Protein AF-A0A8K0GCJ1-F1 (afdb_monomer_lite)

Secondary structure (DSSP, 8-state):
----SHHHHHHHHS-HHHHHHHHHHHHHGGG---HHHHHHHHHHHHHHHH--GGGHHHHHHHHHHHHHHHHHT---TTTTSPPPSSSPPPHHHHHHHHHH-TTSPPPPPPP----------HHHHHHHHHHHHHHHHHHHHHHHHHHHHHHHHHTT---THHHHHHHHHHTTSSSS--------------------------------PPPP---------------------------HHHHHHHHHHHHHHHSS---------------------------S---S-SSSSTTSSSSSS------------------------------------SSHHHHHHHHHHHHHHHHHHHHHHHHHHHHHHHHHHHHHHHHHHHHHHHHHHHHHHHHHHHHHHHHHHHHHHHHHHHHHHHHHHHHHHHHHHHHHHHHHHHHHHHHHHHHHHHHHHHHHHHHHHHHHHHHHHHHHHHHHHHHHHHHHHHHHHHHHHHHHHHHHHHHHHHHHHHHHHHHHHHHHH--

pLDDT: mean 70.52, std 25.31, range [28.98, 98.5]

Radius of gyration: 65.08 Å; chains: 1; bounding box: 156×68×227 Å

Organism: Ignelater luminosus (NCBI:txid2038154)

InterPro domains:
  IPR027831 Domain of unknown function DUF4485 [PF14846] (14-92)

Structure (mmCIF, N/CA/C/O backbone):
data_AF-A0A8K0GCJ1-F1
#
_entry.id   AF-A0A8K0GCJ1-F1
#
loop_
_atom_site.group_PDB
_atom_site.id
_atom_site.type_symbol
_atom_site.label_atom_id
_atom_site.label_alt_id
_atom_site.label_comp_id
_atom_site.label_asym_id
_atom_site.label_entity_id
_atom_site.label_seq_id
_atom_site.pdbx_PDB_ins_code
_atom_site.Cartn_x
_atom_site.Cartn_y
_atom_site.Cartn_z
_atom_site.occupancy
_atom_site.B_iso_or_equiv
_atom_site.auth_seq_id
_atom_site.auth_comp_id
_atom_site.auth_asym_id
_atom_site.auth_atom_id
_atom_site.pdbx_PDB_model_num
ATOM 1 N N . MET A 1 1 ? 5.341 29.498 -4.621 1.00 43.84 1 MET A N 1
ATOM 2 C CA . MET A 1 1 ? 4.193 28.776 -5.197 1.00 43.84 1 MET A CA 1
ATOM 3 C C . MET A 1 1 ? 3.739 27.799 -4.137 1.00 43.84 1 MET A C 1
ATOM 5 O O . MET A 1 1 ? 4.385 26.778 -3.951 1.00 43.84 1 MET A O 1
ATOM 9 N N . ASP A 1 2 ? 2.746 28.223 -3.359 1.00 52.66 2 ASP A N 1
ATOM 10 C CA . ASP A 1 2 ? 2.108 27.437 -2.304 1.00 52.66 2 ASP A CA 1
ATOM 11 C C . ASP A 1 2 ? 1.079 26.508 -2.947 1.00 52.66 2 ASP A C 1
ATOM 13 O O . ASP A 1 2 ? 0.004 26.949 -3.332 1.00 52.66 2 ASP A O 1
ATOM 17 N N . SER A 1 3 ? 1.416 25.231 -3.087 1.00 59.28 3 SER A N 1
ATOM 18 C CA . SER A 1 3 ? 0.509 24.165 -3.539 1.00 59.28 3 SER A CA 1
ATOM 19 C C . SER A 1 3 ? 0.014 23.314 -2.360 1.00 59.28 3 SER A C 1
ATOM 21 O O . SER A 1 3 ? -0.115 22.100 -2.463 1.00 59.28 3 SER A O 1
ATOM 23 N N . LYS A 1 4 ? -0.227 23.949 -1.204 1.00 55.50 4 LYS A N 1
ATOM 24 C CA . LYS A 1 4 ? -0.691 23.290 0.032 1.00 55.50 4 LYS A CA 1
ATOM 25 C C . LYS A 1 4 ? -2.186 23.471 0.341 1.00 55.50 4 LYS A C 1
ATOM 27 O O . LYS A 1 4 ? -2.609 23.010 1.393 1.00 55.50 4 LYS A O 1
ATOM 32 N N . SER A 1 5 ? -2.982 24.115 -0.521 1.00 59.38 5 SER A N 1
ATOM 33 C CA . SER A 1 5 ? -4.391 24.430 -0.207 1.00 59.38 5 SER A CA 1
ATOM 34 C C . SER A 1 5 ? -5.450 23.524 -0.837 1.00 59.38 5 SER A C 1
ATOM 36 O O . SER A 1 5 ? -6.607 23.632 -0.447 1.00 59.38 5 SER A O 1
ATOM 38 N N . ASP A 1 6 ? -5.109 22.646 -1.781 1.00 59.75 6 ASP A N 1
ATOM 39 C CA . ASP A 1 6 ? -6.152 21.974 -2.577 1.00 59.75 6 ASP A CA 1
ATOM 40 C C . ASP A 1 6 ? -6.749 20.733 -1.882 1.00 59.75 6 ASP A C 1
ATOM 42 O O . ASP A 1 6 ? -7.915 20.406 -2.102 1.00 59.75 6 ASP A O 1
ATOM 46 N N . ASP A 1 7 ? -6.011 20.091 -0.969 1.00 63.16 7 ASP A N 1
ATOM 47 C CA . ASP A 1 7 ? -6.508 18.916 -0.234 1.00 63.16 7 ASP A CA 1
ATOM 48 C C . ASP A 1 7 ? -7.571 19.278 0.827 1.00 63.16 7 ASP A C 1
ATOM 50 O O . ASP A 1 7 ? -8.489 18.494 1.076 1.00 63.16 7 ASP A O 1
ATOM 54 N N . GLU A 1 8 ? -7.520 20.480 1.421 1.00 67.69 8 GLU A N 1
ATOM 55 C CA . GLU A 1 8 ? -8.498 20.896 2.446 1.00 67.69 8 GLU A CA 1
ATOM 56 C C . GLU A 1 8 ? -9.888 21.220 1.874 1.00 67.69 8 GLU A C 1
ATOM 58 O O . GLU A 1 8 ? -10.888 21.125 2.593 1.00 67.69 8 GLU A O 1
ATOM 63 N N . ASP A 1 9 ? -9.987 21.592 0.595 1.00 65.12 9 ASP A N 1
ATOM 64 C CA . ASP A 1 9 ? -11.273 21.917 -0.032 1.00 65.12 9 ASP A CA 1
ATOM 65 C C . ASP A 1 9 ? -11.985 20.684 -0.608 1.00 65.12 9 ASP A C 1
ATOM 67 O O . ASP A 1 9 ? -13.220 20.623 -0.585 1.00 65.12 9 ASP A O 1
ATOM 71 N N . ILE A 1 10 ? -11.242 19.646 -1.013 1.00 61.66 10 ILE A N 1
ATOM 72 C CA . ILE A 1 10 ? -11.825 18.343 -1.381 1.00 61.66 10 ILE A CA 1
ATOM 73 C C . ILE A 1 10 ? -12.515 17.719 -0.162 1.00 61.66 10 ILE A C 1
ATOM 75 O O . ILE A 1 10 ? -13.649 17.233 -0.259 1.00 61.66 10 ILE A O 1
ATOM 79 N N . ASP A 1 11 ? -11.887 17.827 1.012 1.00 60.66 11 ASP A N 1
ATOM 80 C CA . ASP A 1 11 ? -12.435 17.307 2.262 1.00 60.66 11 ASP A CA 1
ATOM 81 C C . ASP A 1 11 ? -13.734 18.005 2.687 1.00 60.66 11 ASP A C 1
ATOM 83 O O . ASP A 1 11 ? -14.550 17.390 3.374 1.00 60.66 11 ASP A O 1
ATOM 87 N N . LYS A 1 12 ? -13.997 19.241 2.240 1.00 67.81 12 LYS A N 1
ATOM 88 C CA . LYS A 1 12 ? -15.264 19.950 2.504 1.00 67.81 12 LYS A CA 1
ATOM 89 C C . LYS A 1 12 ? -16.383 19.583 1.528 1.00 67.81 12 LYS A C 1
ATOM 91 O O . LYS A 1 12 ? -17.552 19.736 1.884 1.00 67.81 12 LYS A O 1
ATOM 96 N N . LYS A 1 13 ? -16.062 19.090 0.324 1.00 70.19 13 LYS A N 1
ATOM 97 C CA . LYS A 1 13 ? -17.058 18.763 -0.719 1.00 70.19 13 LYS A CA 1
ATOM 98 C C . LYS A 1 13 ? -17.770 17.428 -0.461 1.00 70.19 13 LYS A C 1
ATOM 100 O O . LYS A 1 13 ? -18.911 17.239 -0.885 1.00 70.19 13 LYS A O 1
ATOM 105 N N . LEU A 1 14 ? -17.124 16.508 0.256 1.00 80.25 14 LEU A N 1
ATOM 106 C CA . LEU A 1 14 ? -17.693 15.205 0.604 1.00 80.25 14 LEU A CA 1
ATOM 107 C C . LEU A 1 14 ? -18.639 15.313 1.808 1.00 80.25 14 LEU A C 1
ATOM 109 O O . LEU A 1 14 ? -18.370 16.024 2.779 1.00 80.25 14 LEU A O 1
ATOM 113 N N . ASP A 1 15 ? -19.765 14.599 1.763 1.00 88.75 15 ASP A N 1
ATOM 114 C CA . ASP A 1 15 ? -20.719 14.613 2.871 1.00 88.75 15 ASP A CA 1
ATOM 115 C C . ASP A 1 15 ? -20.239 13.753 4.060 1.00 88.75 15 ASP A C 1
ATOM 117 O O . ASP A 1 15 ? -19.290 12.966 3.973 1.00 88.75 15 ASP A O 1
ATOM 121 N N . VAL A 1 16 ? -20.860 13.962 5.225 1.00 91.25 16 VAL A N 1
ATOM 122 C CA . VAL A 1 16 ? -20.480 13.285 6.476 1.00 91.25 16 VAL A CA 1
ATOM 123 C C . VAL A 1 16 ? -20.674 11.769 6.383 1.00 91.25 16 VAL A C 1
ATOM 125 O O . VAL A 1 16 ? -19.848 11.028 6.920 1.00 91.25 16 VAL A O 1
ATOM 128 N N . GLU A 1 17 ? -21.715 11.313 5.687 1.00 92.50 17 GLU A N 1
ATOM 129 C CA . GLU A 1 17 ? -22.033 9.891 5.539 1.00 92.50 17 GLU A CA 1
ATOM 130 C C . GLU A 1 17 ? -21.012 9.189 4.640 1.00 92.50 17 GLU A C 1
ATOM 132 O O . GLU A 1 17 ? -20.467 8.159 5.028 1.00 92.50 17 GLU A O 1
ATOM 137 N N . PHE A 1 18 ? -20.631 9.798 3.517 1.00 93.81 18 PHE A N 1
ATOM 138 C CA . PHE A 1 18 ? -19.564 9.314 2.643 1.00 93.81 18 PHE A CA 1
ATOM 139 C C . PHE A 1 18 ? -18.265 9.085 3.427 1.00 93.81 18 PHE A C 1
ATOM 141 O O . PHE A 1 18 ? -17.691 7.993 3.403 1.00 93.81 18 PHE A O 1
ATOM 148 N N . ARG A 1 19 ? -17.826 10.087 4.206 1.00 93.25 19 ARG A N 1
ATOM 149 C CA . ARG A 1 19 ? -16.618 9.972 5.044 1.00 93.25 19 ARG A CA 1
ATOM 150 C C . ARG A 1 19 ? -16.756 8.881 6.103 1.00 93.25 19 ARG A C 1
ATOM 152 O O . ARG A 1 19 ? -15.788 8.175 6.388 1.00 93.25 19 ARG A O 1
ATOM 159 N N . ARG A 1 20 ? -17.937 8.746 6.707 1.00 95.62 20 ARG A N 1
ATOM 160 C CA . ARG A 1 20 ? -18.214 7.712 7.707 1.00 95.62 20 ARG A CA 1
ATOM 161 C C . ARG A 1 20 ? -18.099 6.317 7.096 1.00 95.62 20 ARG A C 1
ATOM 163 O O . ARG A 1 20 ? -17.406 5.481 7.670 1.00 95.62 20 ARG A O 1
ATOM 170 N N . ILE A 1 21 ? -18.709 6.088 5.935 1.00 95.69 21 ILE A N 1
ATOM 171 C CA . ILE A 1 21 ? -18.680 4.790 5.252 1.00 95.69 21 ILE A CA 1
ATOM 172 C C . ILE A 1 21 ? -17.257 4.457 4.787 1.00 95.69 21 ILE A C 1
ATOM 174 O O . ILE A 1 21 ? -16.784 3.350 5.034 1.00 95.69 21 ILE A O 1
ATOM 178 N N . LEU A 1 22 ? -16.514 5.419 4.225 1.00 95.06 22 LEU A N 1
ATOM 179 C CA . LEU A 1 22 ? -15.114 5.197 3.838 1.00 95.06 22 LEU A CA 1
ATOM 180 C C . LEU A 1 22 ? -14.218 4.805 5.016 1.00 95.06 22 LEU A C 1
ATOM 182 O O . LEU A 1 22 ? -13.342 3.955 4.857 1.00 95.06 22 LEU A O 1
ATOM 186 N N . ARG A 1 23 ? -14.426 5.385 6.206 1.00 95.50 23 ARG A N 1
ATOM 187 C CA . ARG A 1 23 ? -13.682 4.975 7.410 1.00 95.50 23 ARG A CA 1
ATOM 188 C C . ARG A 1 23 ? -13.952 3.520 7.776 1.00 95.50 23 ARG A C 1
ATOM 190 O O . ARG A 1 23 ? -13.022 2.850 8.209 1.00 95.50 23 ARG A O 1
ATOM 197 N N . ILE A 1 24 ? -15.184 3.045 7.589 1.00 95.88 24 ILE A N 1
ATOM 198 C CA . ILE A 1 24 ? -15.547 1.645 7.827 1.00 95.88 24 ILE A CA 1
ATOM 199 C C . ILE A 1 24 ? -14.861 0.762 6.781 1.00 95.88 24 ILE A C 1
ATOM 201 O O . ILE A 1 24 ? -14.103 -0.126 7.156 1.00 95.88 24 ILE A O 1
ATOM 205 N N . ILE A 1 25 ? -15.032 1.063 5.489 1.00 95.69 25 ILE A N 1
ATOM 206 C CA . ILE A 1 25 ? -14.416 0.313 4.381 1.00 95.69 25 ILE A CA 1
ATOM 207 C C . ILE A 1 25 ? -12.897 0.199 4.564 1.00 95.69 25 ILE A C 1
ATOM 209 O O . ILE A 1 25 ? -12.340 -0.887 4.422 1.00 95.69 25 ILE A O 1
ATOM 213 N N . LYS A 1 26 ? -12.223 1.294 4.947 1.00 95.62 26 LYS A N 1
ATOM 214 C CA . LYS A 1 26 ? -10.764 1.344 5.132 1.00 95.62 26 LYS A CA 1
ATOM 215 C C . LYS A 1 26 ? -10.236 0.298 6.119 1.00 95.62 26 LYS A C 1
ATOM 217 O O . LYS A 1 26 ? -9.116 -0.170 5.941 1.00 95.62 26 LYS A O 1
ATOM 222 N N . ILE A 1 27 ? -11.022 -0.076 7.131 1.00 96.69 27 ILE A N 1
ATOM 223 C CA . ILE A 1 27 ? -10.639 -1.094 8.123 1.00 96.69 27 ILE A CA 1
ATOM 224 C C . ILE A 1 27 ? -10.593 -2.490 7.486 1.00 96.69 27 ILE A C 1
ATOM 226 O O . ILE A 1 27 ? -9.764 -3.305 7.877 1.00 96.69 27 ILE A O 1
ATOM 230 N N . TYR A 1 28 ? -11.434 -2.745 6.482 1.00 94.50 28 TYR A N 1
ATOM 231 C CA . TYR A 1 28 ? -11.557 -4.051 5.835 1.00 94.50 28 TYR A CA 1
ATOM 232 C C . TYR A 1 28 ? -10.699 -4.212 4.573 1.00 94.50 28 TYR A C 1
ATOM 234 O O . TYR A 1 28 ? -10.490 -5.341 4.138 1.00 94.50 28 TYR A O 1
ATOM 242 N N . ILE A 1 29 ? -10.161 -3.127 3.994 1.00 92.62 29 ILE A N 1
ATOM 243 C CA . ILE A 1 29 ? -9.297 -3.202 2.797 1.00 92.62 29 ILE A CA 1
ATOM 244 C C . ILE A 1 29 ? -8.142 -4.214 2.954 1.00 92.62 29 ILE A C 1
ATOM 246 O O . ILE A 1 29 ? -7.943 -5.012 2.037 1.00 92.62 29 ILE A O 1
ATOM 250 N N . PRO A 1 30 ? -7.401 -4.254 4.084 1.00 94.38 30 PRO A N 1
ATOM 251 C CA . PRO A 1 30 ? -6.309 -5.214 4.267 1.00 94.38 30 PRO A CA 1
ATOM 252 C C . PRO A 1 30 ? -6.748 -6.685 4.293 1.00 94.38 30 PRO A C 1
ATOM 254 O O . PRO A 1 30 ? -5.914 -7.564 4.109 1.00 94.38 30 PRO A O 1
ATOM 257 N N . CYS A 1 31 ? -8.033 -6.966 4.526 1.00 91.75 31 CYS A N 1
ATOM 258 C CA . CYS A 1 31 ? -8.572 -8.326 4.585 1.00 91.75 31 CYS A CA 1
ATOM 259 C C . CYS A 1 31 ? -8.912 -8.898 3.196 1.00 91.75 31 CYS A C 1
ATOM 261 O O . CYS A 1 31 ? -9.248 -10.076 3.079 1.00 91.75 31 CYS A O 1
ATOM 263 N N . ILE A 1 32 ? -8.840 -8.089 2.134 1.00 92.62 32 ILE A N 1
ATOM 264 C CA . ILE A 1 32 ? -9.169 -8.509 0.770 1.00 92.62 32 ILE A CA 1
ATOM 265 C C . ILE A 1 32 ? -7.961 -9.228 0.160 1.00 92.62 32 ILE A C 1
ATOM 267 O O . ILE A 1 32 ? -7.026 -8.598 -0.328 1.00 92.62 32 ILE A O 1
ATOM 271 N N . MET A 1 33 ? -8.002 -10.561 0.143 1.00 93.19 33 MET A N 1
ATOM 272 C CA . MET A 1 33 ? -6.911 -11.387 -0.398 1.00 93.19 33 MET A CA 1
ATOM 273 C C . MET A 1 33 ? -6.892 -11.452 -1.936 1.00 93.19 33 MET A C 1
ATOM 275 O O . MET A 1 33 ? -5.864 -11.745 -2.543 1.00 93.19 33 MET A O 1
ATOM 279 N N . ASN A 1 34 ? -8.026 -11.189 -2.594 1.00 94.62 34 ASN A N 1
ATOM 280 C CA . ASN A 1 34 ? -8.137 -11.269 -4.049 1.00 94.62 34 ASN A CA 1
ATOM 281 C C . ASN A 1 34 ? -7.728 -9.941 -4.715 1.00 94.62 34 ASN A C 1
ATOM 283 O O . ASN A 1 34 ? -8.442 -8.940 -4.623 1.00 94.62 34 ASN A O 1
ATOM 287 N N . LEU A 1 35 ? -6.606 -9.948 -5.444 1.00 94.38 35 LEU A N 1
ATOM 288 C CA . LEU A 1 35 ? -6.065 -8.763 -6.125 1.00 94.38 35 LEU A CA 1
ATOM 289 C C . LEU A 1 35 ? -7.022 -8.168 -7.176 1.00 94.38 35 LEU A C 1
ATOM 291 O O . LEU A 1 35 ? -7.069 -6.946 -7.352 1.00 94.38 35 LEU A O 1
ATOM 295 N N . ASN A 1 36 ? -7.813 -9.007 -7.853 1.00 94.88 36 ASN A N 1
ATOM 296 C CA . ASN A 1 36 ? -8.801 -8.538 -8.827 1.00 94.88 36 ASN A CA 1
ATOM 297 C C . ASN A 1 36 ? -9.913 -7.755 -8.128 1.00 94.88 36 ASN A C 1
ATOM 299 O O . ASN A 1 36 ? -10.300 -6.689 -8.600 1.00 94.88 36 ASN A O 1
ATOM 303 N N . TYR A 1 37 ? -10.368 -8.233 -6.966 1.00 95.38 37 TYR A N 1
ATOM 304 C CA . TYR A 1 37 ? -11.345 -7.503 -6.161 1.00 95.38 37 TYR A CA 1
ATOM 305 C C . TYR A 1 37 ? -10.773 -6.167 -5.702 1.00 95.38 37 TYR A C 1
ATOM 307 O O . TYR A 1 37 ? -11.433 -5.148 -5.868 1.00 95.38 37 TYR A O 1
ATOM 315 N N . LEU A 1 38 ? -9.521 -6.138 -5.230 1.00 95.44 38 LEU A N 1
ATOM 316 C CA . LEU A 1 38 ? -8.852 -4.896 -4.829 1.00 95.44 38 LEU A CA 1
ATOM 317 C C . LEU A 1 38 ? -8.820 -3.854 -5.957 1.00 95.44 38 LEU A C 1
ATOM 319 O O . LEU A 1 38 ? -9.066 -2.670 -5.721 1.00 95.44 38 LEU A O 1
ATOM 323 N N . THR A 1 39 ? -8.561 -4.299 -7.186 1.00 96.69 39 THR A N 1
ATOM 324 C CA . THR A 1 39 ? -8.556 -3.424 -8.361 1.00 96.69 39 THR A CA 1
ATOM 325 C C . THR A 1 39 ? -9.960 -2.899 -8.653 1.00 96.69 39 THR A C 1
ATOM 327 O O . THR A 1 39 ? -10.128 -1.691 -8.815 1.00 96.69 39 THR A O 1
ATOM 330 N N . SER A 1 40 ? -10.983 -3.757 -8.639 1.00 96.25 40 SER A N 1
ATOM 331 C CA . SER A 1 40 ? -12.368 -3.323 -8.843 1.00 96.25 40 SER A CA 1
ATOM 332 C C . SER A 1 40 ? -12.850 -2.357 -7.757 1.00 96.25 40 SER A C 1
ATOM 334 O O . SER A 1 40 ? -13.448 -1.330 -8.078 1.00 96.25 40 SER A O 1
ATOM 336 N N . TYR A 1 41 ? -12.527 -2.616 -6.485 1.00 95.44 41 TYR A N 1
ATOM 337 C CA . TYR A 1 41 ? -12.829 -1.709 -5.375 1.00 95.44 41 TYR A CA 1
ATOM 338 C C . TYR A 1 41 ? -12.205 -0.336 -5.585 1.00 95.44 41 TYR A C 1
ATOM 340 O O . TYR A 1 41 ? -12.877 0.673 -5.395 1.00 95.44 41 TYR A O 1
ATOM 348 N N . ARG A 1 42 ? -10.936 -0.287 -6.003 1.00 96.44 42 ARG A N 1
ATOM 349 C CA . ARG A 1 42 ? -10.243 0.977 -6.258 1.00 96.44 42 ARG A CA 1
ATOM 350 C C . ARG A 1 42 ? -10.956 1.797 -7.330 1.00 96.44 42 ARG A C 1
ATOM 352 O O . ARG A 1 42 ? -11.225 2.968 -7.093 1.00 96.44 42 ARG A O 1
ATOM 359 N N . VAL A 1 43 ? -11.295 1.177 -8.460 1.00 97.38 43 VAL A N 1
ATOM 360 C CA . VAL A 1 43 ? -11.972 1.861 -9.575 1.00 97.38 43 VAL A CA 1
ATOM 361 C C . VAL A 1 43 ? -13.364 2.349 -9.162 1.00 97.38 43 VAL A C 1
ATOM 363 O O . VAL A 1 43 ? -13.757 3.465 -9.499 1.00 97.38 43 VAL A O 1
ATOM 366 N N . TRP A 1 44 ? -14.112 1.551 -8.395 1.00 97.62 44 TRP A N 1
ATOM 367 C CA . TRP A 1 44 ? -15.412 1.974 -7.871 1.00 97.62 44 TRP A CA 1
ATOM 368 C C . TRP A 1 44 ? -15.299 3.107 -6.856 1.00 97.62 44 TRP A C 1
ATOM 370 O O . TRP A 1 44 ? -16.071 4.054 -6.933 1.00 97.62 44 TRP A O 1
ATOM 380 N N . LEU A 1 45 ? -14.345 3.054 -5.926 1.00 96.56 45 LEU A N 1
ATOM 381 C CA . LEU A 1 45 ? -14.142 4.120 -4.943 1.00 96.56 45 LEU A CA 1
ATOM 382 C C . LEU A 1 45 ? -13.707 5.433 -5.601 1.00 96.56 45 LEU A C 1
ATOM 384 O O . LEU A 1 45 ? -14.192 6.490 -5.205 1.00 96.56 45 LEU A O 1
ATOM 388 N N . GLU A 1 46 ? -12.854 5.364 -6.623 1.00 96.25 46 GLU A N 1
ATOM 389 C CA . GLU A 1 46 ? -12.466 6.512 -7.447 1.00 96.25 46 GLU A CA 1
ATOM 390 C C . GLU A 1 46 ? -13.698 7.119 -8.124 1.00 96.25 46 GLU A C 1
ATOM 392 O O . GLU A 1 46 ? -14.026 8.279 -7.871 1.00 96.25 46 GLU A O 1
ATOM 397 N N . LYS A 1 47 ? -14.484 6.303 -8.838 1.00 96.81 47 LYS A N 1
ATOM 398 C CA . LYS A 1 47 ? -15.742 6.751 -9.446 1.00 96.81 47 LYS A CA 1
ATOM 399 C C . LYS A 1 47 ? -16.690 7.371 -8.423 1.00 96.81 47 LYS A C 1
ATOM 401 O O . LYS A 1 47 ? -17.263 8.420 -8.686 1.00 96.81 47 LYS A O 1
ATOM 406 N N . LEU A 1 48 ? -16.872 6.735 -7.267 1.00 96.00 48 LEU A N 1
ATOM 407 C CA . LEU A 1 48 ? -17.781 7.213 -6.227 1.00 96.00 48 LEU A CA 1
ATOM 408 C C . LEU A 1 48 ? -17.296 8.529 -5.607 1.00 96.00 48 LEU A C 1
ATOM 410 O O . LEU A 1 48 ? -18.122 9.342 -5.201 1.00 96.00 48 LEU A O 1
ATOM 414 N N . SER A 1 49 ? -15.985 8.770 -5.568 1.00 94.56 49 SER A N 1
ATOM 415 C CA . SER A 1 49 ? -15.408 10.024 -5.073 1.00 94.56 49 SER A CA 1
ATOM 416 C C . SER A 1 49 ? -15.586 11.209 -6.030 1.00 94.56 49 SER A C 1
ATOM 418 O O . SER A 1 49 ? -15.706 12.342 -5.569 1.00 94.56 49 SER A O 1
ATOM 420 N N . GLU A 1 50 ? -15.668 10.953 -7.338 1.00 94.50 50 GLU A N 1
ATOM 421 C CA . GLU A 1 50 ? -15.832 11.985 -8.374 1.00 94.50 50 GLU A CA 1
ATOM 422 C C . GLU A 1 50 ? -17.274 12.496 -8.514 1.00 94.50 50 GLU A C 1
ATOM 424 O O . GLU A 1 50 ? -17.512 13.523 -9.148 1.00 94.50 50 GLU A O 1
ATOM 429 N N . ILE A 1 51 ? -18.249 11.781 -7.953 1.00 93.50 51 ILE A N 1
ATOM 430 C CA . ILE A 1 51 ? -19.670 12.083 -8.139 1.00 93.50 51 ILE A CA 1
ATOM 431 C C . ILE A 1 51 ? -20.081 13.356 -7.403 1.00 93.50 51 ILE A C 1
ATOM 433 O O . ILE A 1 51 ? -19.813 13.533 -6.208 1.00 93.50 51 ILE A O 1
ATOM 437 N N . ASP A 1 52 ? -20.813 14.206 -8.122 1.00 91.06 52 ASP A N 1
ATOM 438 C CA . ASP A 1 52 ? -21.339 15.466 -7.616 1.00 91.06 52 ASP A CA 1
ATOM 439 C C . ASP A 1 52 ? -22.378 15.286 -6.500 1.00 91.06 52 ASP A C 1
ATOM 441 O O . ASP A 1 52 ? -23.062 14.270 -6.360 1.00 91.06 52 ASP A O 1
ATOM 445 N N . SER A 1 53 ? -22.538 16.335 -5.692 1.00 89.62 53 SER A N 1
ATOM 446 C CA . SER A 1 53 ? -23.446 16.351 -4.540 1.00 89.62 53 SER A CA 1
ATOM 447 C C . SER A 1 53 ? -24.924 16.148 -4.900 1.00 89.62 53 SER A C 1
ATOM 449 O O . SER A 1 53 ? -25.712 15.809 -4.014 1.00 89.62 53 SER A O 1
ATOM 451 N N . SER A 1 54 ? -25.304 16.314 -6.172 1.00 92.44 54 SER A N 1
ATOM 452 C CA . SER A 1 54 ? -26.648 16.031 -6.687 1.00 92.44 54 SER A CA 1
ATOM 453 C C . SER A 1 54 ? -27.011 14.545 -6.654 1.00 92.44 54 SER A C 1
ATOM 455 O O . SER A 1 54 ? -28.181 14.222 -6.491 1.00 92.44 54 SER A O 1
ATOM 457 N N . GLU A 1 55 ? -26.030 13.643 -6.756 1.00 94.44 55 GLU A N 1
ATOM 458 C CA . GLU A 1 55 ? -26.235 12.183 -6.758 1.00 94.44 55 GLU A CA 1
ATOM 459 C C . GLU A 1 55 ? -25.738 11.530 -5.457 1.00 94.44 55 GLU A C 1
ATOM 461 O O . GLU A 1 55 ? -25.489 10.325 -5.390 1.00 94.44 55 GLU A O 1
ATOM 466 N N . LYS A 1 56 ? -25.583 12.327 -4.390 1.00 94.56 56 LYS A N 1
ATOM 467 C CA . LYS A 1 56 ? -25.013 11.872 -3.113 1.00 94.56 56 LYS A CA 1
ATOM 468 C C . LYS A 1 56 ? -25.759 10.684 -2.502 1.00 94.56 56 LYS A C 1
ATOM 470 O O . LYS A 1 56 ? -25.133 9.820 -1.898 1.00 94.56 56 LYS A O 1
ATOM 475 N N . GLU A 1 57 ? -27.085 10.643 -2.642 1.00 95.25 57 GLU A N 1
ATOM 476 C CA . GLU A 1 57 ? -27.909 9.571 -2.078 1.00 95.25 57 GLU A CA 1
ATOM 477 C C . GLU A 1 57 ? -27.613 8.248 -2.773 1.00 95.25 57 GLU A C 1
ATOM 479 O O . GLU A 1 57 ? -27.388 7.240 -2.105 1.00 95.25 57 GLU A O 1
ATOM 484 N N . GLU A 1 58 ? -27.532 8.283 -4.101 1.00 97.00 58 GLU A N 1
ATOM 485 C CA . GLU A 1 58 ? -27.237 7.115 -4.917 1.00 97.00 58 GLU A CA 1
ATOM 486 C C . GLU A 1 58 ? -25.818 6.620 -4.642 1.00 97.00 58 GLU A C 1
ATOM 488 O O . GLU A 1 58 ? -25.614 5.472 -4.255 1.00 97.00 58 GLU A O 1
ATOM 493 N N . ARG A 1 59 ? -24.835 7.525 -4.678 1.00 96.31 59 ARG A N 1
ATOM 494 C CA . ARG A 1 59 ? -23.452 7.235 -4.280 1.00 96.31 59 ARG A CA 1
ATOM 495 C C . ARG A 1 59 ? -23.370 6.549 -2.914 1.00 96.31 59 ARG A C 1
ATOM 497 O O . ARG A 1 59 ? -22.651 5.561 -2.765 1.00 96.31 59 ARG A O 1
ATOM 504 N N . ASN A 1 60 ? -24.087 7.062 -1.914 1.00 96.12 60 ASN A N 1
ATOM 505 C CA . ASN A 1 60 ? -24.049 6.512 -0.562 1.00 96.12 60 ASN A CA 1
ATOM 506 C C . ASN A 1 60 ? -24.708 5.121 -0.490 1.00 96.12 60 ASN A C 1
ATOM 508 O O . ASN A 1 60 ? -24.228 4.283 0.272 1.00 96.12 60 ASN A O 1
ATOM 512 N N . ARG A 1 61 ? -25.722 4.822 -1.319 1.00 97.06 61 ARG A N 1
ATOM 513 C CA . ARG A 1 61 ? -26.257 3.453 -1.465 1.00 97.06 61 ARG A CA 1
ATOM 514 C C . ARG A 1 61 ? -25.214 2.493 -2.027 1.00 97.06 61 ARG A C 1
ATOM 516 O O . ARG A 1 61 ? -24.988 1.445 -1.425 1.00 97.06 61 ARG A O 1
ATOM 523 N N . TYR A 1 62 ? -24.533 2.871 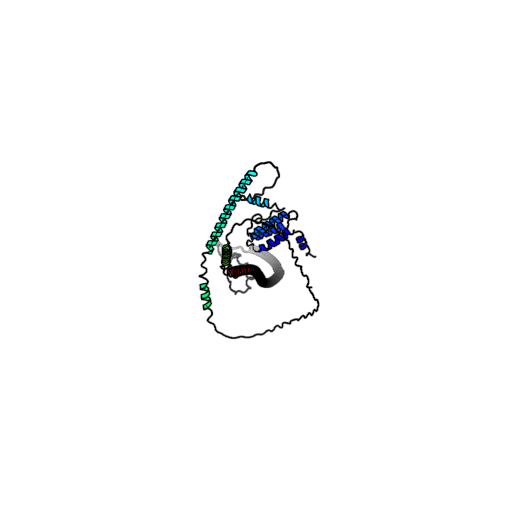-3.113 1.00 97.75 62 TYR A N 1
ATOM 524 C CA . TYR A 1 62 ? -23.448 2.058 -3.676 1.00 97.75 62 TYR A CA 1
ATOM 525 C C . TYR A 1 62 ? -22.341 1.813 -2.644 1.00 97.75 62 TYR A C 1
ATOM 527 O O . TYR A 1 62 ? -21.872 0.689 -2.517 1.00 97.75 62 TYR A O 1
ATOM 535 N N . LEU A 1 63 ? -21.946 2.825 -1.866 1.00 97.00 63 LEU A N 1
ATOM 536 C CA . LEU A 1 63 ? -20.923 2.663 -0.826 1.00 97.00 63 LEU A CA 1
ATOM 537 C C . LEU A 1 63 ? -21.350 1.752 0.321 1.00 97.00 63 LEU A C 1
ATOM 539 O O . LEU A 1 63 ? -20.529 0.974 0.803 1.00 97.00 63 LEU A O 1
ATOM 543 N N . LEU A 1 64 ? -22.598 1.855 0.782 1.00 97.00 64 LEU A N 1
ATOM 544 C CA . LEU A 1 64 ? -23.113 0.981 1.836 1.00 97.00 64 LEU A CA 1
ATOM 545 C C . LEU A 1 64 ? -23.129 -0.473 1.378 1.00 97.00 64 LEU A C 1
ATOM 547 O O . LEU A 1 64 ? -22.680 -1.351 2.113 1.00 97.00 64 LEU A O 1
ATOM 551 N N . GLU A 1 65 ? -23.583 -0.721 0.153 1.00 97.62 65 GLU A N 1
ATOM 552 C CA . GLU A 1 65 ? -23.596 -2.071 -0.393 1.00 97.62 65 GLU A CA 1
ATOM 553 C C . GLU A 1 65 ? -22.178 -2.589 -0.672 1.00 97.62 65 GLU A C 1
ATOM 555 O O . GLU A 1 65 ? -21.877 -3.741 -0.368 1.00 97.62 65 GLU A O 1
ATOM 560 N N . LEU A 1 66 ? -21.271 -1.730 -1.151 1.00 96.75 66 LEU A N 1
ATOM 561 C CA . LEU A 1 66 ? -19.857 -2.070 -1.300 1.00 96.75 66 LEU A CA 1
ATOM 562 C C . LEU A 1 66 ? -19.235 -2.462 0.041 1.00 96.75 66 LEU A C 1
ATOM 564 O O . LEU A 1 66 ? -18.530 -3.463 0.139 1.00 96.75 66 LEU A O 1
ATOM 568 N N . CYS A 1 67 ? -19.520 -1.687 1.088 1.00 96.75 67 CYS A N 1
ATOM 569 C CA . CYS A 1 67 ? -19.072 -1.968 2.444 1.00 96.75 67 CYS A CA 1
ATOM 570 C C . CYS A 1 67 ? -19.598 -3.319 2.938 1.00 96.75 67 CYS A C 1
ATOM 572 O O . CYS A 1 67 ? -18.825 -4.093 3.502 1.00 96.75 67 CYS A O 1
ATOM 574 N N . ARG A 1 68 ? -20.880 -3.621 2.695 1.00 97.12 68 ARG A N 1
ATOM 575 C CA . ARG A 1 68 ? -21.491 -4.910 3.043 1.00 97.12 68 ARG A CA 1
ATOM 576 C C . ARG A 1 68 ? -20.785 -6.072 2.340 1.00 97.12 68 ARG A C 1
ATOM 578 O O . ARG A 1 68 ? -20.390 -7.029 2.990 1.00 97.12 68 ARG A O 1
ATOM 585 N N . GLN A 1 69 ? -20.557 -5.964 1.033 1.00 96.25 69 GLN A N 1
ATOM 586 C CA . GLN A 1 69 ? -19.901 -7.014 0.246 1.00 96.25 69 GLN A CA 1
ATOM 587 C C . GLN A 1 69 ? -18.435 -7.237 0.644 1.00 96.25 69 GLN A C 1
ATOM 589 O O . GLN A 1 69 ? -17.972 -8.376 0.707 1.00 96.25 69 GLN A O 1
ATOM 594 N N . ILE A 1 70 ? -17.714 -6.166 0.993 1.00 95.06 70 ILE A N 1
ATOM 595 C CA . ILE A 1 70 ? -16.359 -6.271 1.551 1.00 95.06 70 ILE A CA 1
ATOM 596 C C . ILE A 1 70 ? -16.377 -7.023 2.886 1.00 95.06 70 ILE A C 1
ATOM 598 O O . ILE A 1 70 ? -15.523 -7.879 3.108 1.00 95.06 70 ILE A O 1
ATOM 602 N N . GLN A 1 71 ? -17.336 -6.715 3.766 1.00 94.81 71 GLN A N 1
ATOM 603 C CA . GLN A 1 71 ? -17.490 -7.395 5.056 1.00 94.81 71 GLN A CA 1
ATOM 604 C C . GLN A 1 71 ? -17.812 -8.882 4.890 1.00 94.81 71 GLN A C 1
ATOM 606 O O . GLN A 1 71 ? -17.268 -9.705 5.622 1.00 94.81 71 GLN A O 1
ATOM 611 N N . ASP A 1 72 ? -18.642 -9.217 3.902 1.00 94.69 72 ASP A N 1
ATOM 612 C CA . ASP A 1 72 ? -19.014 -10.595 3.579 1.00 94.69 72 ASP A CA 1
ATOM 613 C C . ASP A 1 72 ? -17.888 -11.354 2.844 1.00 94.69 72 ASP A C 1
ATOM 615 O O . ASP A 1 72 ? -17.951 -12.573 2.695 1.00 94.69 72 ASP A O 1
ATOM 619 N N . GLY A 1 73 ? -16.849 -10.652 2.374 1.00 93.44 73 GLY A N 1
ATOM 620 C CA . GLY A 1 73 ? -15.734 -11.228 1.618 1.00 93.44 73 GLY A CA 1
ATOM 621 C C . GLY A 1 73 ? -16.104 -11.687 0.202 1.00 93.44 73 GLY A C 1
ATOM 622 O O . GLY A 1 73 ? -15.297 -12.344 -0.459 1.00 93.44 73 GLY A O 1
ATOM 623 N N . ILE A 1 74 ? -17.301 -11.343 -0.279 1.00 94.56 74 ILE A N 1
ATOM 624 C CA . ILE A 1 74 ? -17.832 -11.753 -1.581 1.00 94.56 74 ILE A CA 1
ATOM 625 C C . ILE A 1 74 ? -18.156 -10.498 -2.379 1.00 94.56 74 ILE A C 1
ATOM 627 O O . ILE A 1 74 ? -19.049 -9.738 -2.014 1.00 94.56 74 ILE A O 1
ATOM 631 N N . LEU A 1 75 ? -17.441 -10.305 -3.490 1.00 95.81 75 LEU A N 1
ATOM 632 C CA . LEU A 1 75 ? -17.714 -9.214 -4.415 1.00 95.81 75 LEU A CA 1
ATOM 633 C C . LEU A 1 75 ? -18.657 -9.691 -5.521 1.00 95.81 75 LEU A C 1
ATOM 635 O O . LEU A 1 75 ? -18.295 -10.553 -6.323 1.00 95.81 75 LEU A O 1
ATOM 639 N N . GLU A 1 76 ? -19.852 -9.116 -5.569 1.00 95.94 76 GLU A N 1
ATOM 640 C CA . GLU A 1 76 ? -20.891 -9.400 -6.556 1.00 95.94 76 GLU A CA 1
ATOM 641 C C . GLU A 1 76 ? -21.091 -8.215 -7.516 1.00 95.94 76 GLU A C 1
ATOM 643 O O . GLU A 1 76 ? -20.494 -7.143 -7.392 1.00 95.94 76 GLU A O 1
ATOM 648 N N . VAL A 1 77 ? -21.923 -8.415 -8.539 1.00 94.88 77 VAL A N 1
ATOM 649 C CA . VAL A 1 77 ? -22.287 -7.367 -9.502 1.00 94.88 77 VAL A CA 1
ATOM 650 C C . VAL A 1 77 ? -23.107 -6.286 -8.763 1.00 94.88 77 VAL A C 1
ATOM 652 O O . VAL A 1 77 ? -23.994 -6.644 -7.987 1.00 94.88 77 VAL A O 1
ATOM 655 N N . PRO A 1 78 ? -22.853 -4.978 -8.963 1.00 95.94 78 PRO A N 1
ATOM 656 C CA . PRO A 1 78 ? -22.061 -4.375 -10.041 1.00 95.94 78 PRO A CA 1
ATOM 657 C C . PRO A 1 78 ? -20.565 -4.251 -9.813 1.00 95.94 78 PRO A C 1
ATOM 659 O O . PRO A 1 78 ? -19.845 -3.907 -10.745 1.00 95.94 78 PRO A O 1
ATOM 662 N N . PHE A 1 79 ? -20.072 -4.561 -8.625 1.00 97.31 79 PHE A N 1
ATOM 663 C CA . PHE A 1 79 ? -18.702 -4.241 -8.250 1.00 97.31 79 PHE A CA 1
ATOM 664 C C . PHE A 1 79 ? -17.652 -5.177 -8.845 1.00 97.31 79 PHE A C 1
ATOM 666 O O . PHE A 1 79 ? -16.472 -4.847 -8.865 1.00 97.31 79 PHE A O 1
ATOM 673 N N . THR A 1 80 ? -18.062 -6.319 -9.394 1.00 95.56 80 THR A N 1
ATOM 674 C CA . THR A 1 80 ? -17.187 -7.175 -10.210 1.00 95.56 80 THR A CA 1
ATOM 675 C C . THR A 1 80 ? -16.891 -6.598 -11.593 1.00 95.56 80 THR A C 1
ATOM 677 O O . THR A 1 80 ? -15.951 -7.048 -12.246 1.00 95.56 80 THR A O 1
ATOM 680 N N . GLN A 1 81 ? -17.659 -5.603 -12.042 1.00 95.12 81 GLN A N 1
ATOM 681 C CA . GLN A 1 81 ? -17.503 -4.946 -13.337 1.00 95.12 81 GLN A CA 1
ATOM 682 C C . GLN A 1 81 ? -17.033 -3.499 -13.143 1.00 95.12 81 GLN A C 1
ATOM 684 O O . GLN A 1 81 ? -17.304 -2.904 -12.100 1.00 95.12 81 GLN A O 1
ATOM 689 N N . PRO A 1 82 ? -16.324 -2.900 -14.114 1.00 95.69 82 PRO A N 1
ATOM 690 C CA . PRO A 1 82 ? -15.998 -1.482 -14.050 1.00 95.69 82 PRO A CA 1
ATOM 691 C C . PRO A 1 82 ? -17.285 -0.633 -14.044 1.00 95.69 82 PRO A C 1
ATOM 693 O O . PRO A 1 82 ? -18.246 -0.980 -14.737 1.00 95.69 82 PRO A O 1
ATOM 696 N N . PRO A 1 83 ? -17.321 0.480 -13.292 1.00 96.81 83 PRO A N 1
ATOM 697 C CA . PRO A 1 83 ? -18.490 1.344 -13.241 1.00 96.81 83 PRO A CA 1
ATOM 698 C C . PRO A 1 83 ? -18.806 1.945 -14.614 1.00 96.81 83 PRO A C 1
ATOM 700 O O . PRO A 1 83 ? -17.909 2.277 -15.395 1.00 96.81 83 PRO A O 1
ATOM 703 N N . LEU A 1 84 ? -20.100 2.125 -14.896 1.00 94.88 84 LEU A N 1
ATOM 704 C CA . LEU A 1 84 ? -20.559 2.774 -16.123 1.00 94.88 84 LEU A CA 1
ATOM 705 C C . LEU A 1 84 ? -20.077 4.233 -16.181 1.00 94.88 84 LEU A C 1
ATOM 707 O O . LEU A 1 84 ? -20.005 4.938 -15.170 1.00 94.88 84 LEU A O 1
ATOM 711 N N . ARG A 1 85 ? -19.746 4.696 -17.392 1.00 94.12 85 ARG A N 1
ATOM 712 C CA . ARG A 1 85 ? -19.408 6.104 -17.632 1.00 94.12 85 ARG A CA 1
ATOM 713 C C . ARG A 1 85 ? -20.674 6.957 -17.562 1.00 94.12 85 ARG A C 1
ATOM 715 O O . ARG A 1 85 ? -21.705 6.565 -18.096 1.00 94.12 85 ARG A O 1
ATOM 722 N N . GLY A 1 86 ? -20.553 8.148 -16.977 1.00 94.50 86 GLY A N 1
ATOM 723 C CA . GLY A 1 86 ? -21.665 9.086 -16.808 1.00 94.50 86 GLY A CA 1
ATOM 724 C C . GLY A 1 86 ? -22.269 9.081 -15.393 1.00 94.50 86 GLY A C 1
ATOM 725 O O . GLY A 1 86 ? -21.546 8.736 -14.450 1.00 94.50 86 GLY A O 1
ATOM 726 N N . PRO A 1 87 ? -23.530 9.527 -15.237 1.00 95.75 87 PRO A N 1
ATOM 727 C CA . PRO A 1 87 ? -24.238 9.568 -13.952 1.00 95.75 87 PRO A CA 1
ATOM 728 C C . PRO A 1 87 ? -24.454 8.167 -13.369 1.00 95.75 87 PRO A C 1
ATOM 730 O O . PRO A 1 87 ? -24.496 7.185 -14.120 1.00 95.75 87 PRO A O 1
ATOM 733 N N . LEU A 1 88 ? -24.586 8.056 -12.042 1.00 96.38 88 LEU A N 1
ATOM 734 C CA . LEU A 1 88 ? -24.891 6.762 -11.423 1.00 96.38 88 LEU A CA 1
ATOM 735 C C . LEU A 1 88 ? -26.324 6.333 -11.759 1.00 96.38 88 LEU A C 1
ATOM 737 O O . LEU A 1 88 ? -27.269 7.044 -11.416 1.00 96.38 88 LEU A O 1
ATOM 741 N N . PRO A 1 89 ? -26.525 5.152 -12.365 1.00 96.19 89 PRO A N 1
ATOM 742 C CA . PRO A 1 89 ? -27.863 4.594 -12.471 1.00 96.19 89 PRO A CA 1
ATOM 743 C C . PRO A 1 89 ? -28.390 4.214 -11.076 1.00 96.19 89 PRO A C 1
ATOM 745 O O . PRO A 1 89 ? -27.590 3.797 -10.227 1.00 96.19 89 PRO A O 1
ATOM 748 N N . PRO A 1 90 ? -29.716 4.274 -10.851 1.00 97.19 90 PRO A N 1
ATOM 749 C CA . PRO A 1 90 ? -30.328 3.794 -9.618 1.00 97.19 90 PRO A CA 1
ATOM 750 C C . PRO A 1 90 ? -29.873 2.370 -9.284 1.00 97.19 90 PRO A C 1
ATOM 752 O O . PRO A 1 90 ? -29.910 1.478 -10.140 1.00 97.19 90 PRO A O 1
ATOM 755 N N . PHE A 1 91 ? -29.439 2.148 -8.046 1.00 95.25 91 PHE A N 1
ATOM 756 C CA . PHE A 1 91 ? -28.824 0.903 -7.594 1.00 95.25 91 PHE A CA 1
ATOM 757 C C . PHE A 1 91 ? -29.728 -0.305 -7.867 1.00 95.25 91 PHE A C 1
ATOM 759 O O . PHE A 1 91 ? -29.290 -1.358 -8.337 1.00 95.25 91 PHE A O 1
ATOM 766 N N . GLU A 1 92 ? -31.030 -0.133 -7.649 1.00 95.19 92 GLU A N 1
ATOM 767 C CA . GLU A 1 92 ? -32.045 -1.155 -7.861 1.00 95.19 92 GLU A CA 1
ATOM 768 C C . GLU A 1 92 ? -32.177 -1.565 -9.332 1.00 95.19 92 GLU A C 1
ATOM 770 O O . GLU A 1 92 ? -32.438 -2.737 -9.617 1.00 95.19 92 GLU A O 1
ATOM 775 N N . ASP A 1 93 ? -31.978 -0.638 -10.268 1.00 94.75 93 ASP A N 1
ATOM 776 C CA . ASP A 1 93 ? -32.057 -0.934 -11.697 1.00 94.75 93 ASP A CA 1
ATOM 777 C C . ASP A 1 93 ? -30.845 -1.741 -12.151 1.00 94.75 93 ASP A C 1
ATOM 779 O O . ASP A 1 93 ? -30.995 -2.712 -12.893 1.00 94.75 93 ASP A O 1
ATOM 783 N N . VAL A 1 94 ? -29.660 -1.441 -11.619 1.00 93.69 94 VAL A N 1
ATOM 784 C CA . VAL A 1 94 ? -28.457 -2.238 -11.883 1.00 93.69 94 VAL A CA 1
ATOM 785 C C . VAL A 1 94 ? -28.617 -3.662 -11.362 1.00 93.69 94 VAL A C 1
ATOM 787 O O . VAL A 1 94 ? -28.342 -4.625 -12.082 1.00 93.69 94 VAL A O 1
ATOM 790 N N . LEU A 1 95 ? -29.144 -3.833 -10.148 1.00 90.69 95 LEU A N 1
ATOM 791 C CA . LEU A 1 95 ? -29.445 -5.164 -9.617 1.00 90.69 95 LEU A CA 1
ATOM 792 C C . LEU A 1 95 ? -30.484 -5.915 -10.464 1.00 90.69 95 LEU A C 1
ATOM 794 O O . LEU A 1 95 ? -30.381 -7.132 -10.628 1.00 90.69 95 LEU A O 1
ATOM 798 N N . ARG A 1 96 ? -31.490 -5.220 -11.009 1.00 90.81 96 ARG A N 1
ATOM 799 C CA . ARG A 1 96 ? -32.506 -5.825 -11.887 1.00 90.81 96 ARG A CA 1
ATOM 800 C C . ARG A 1 96 ? -31.922 -6.259 -13.223 1.00 90.81 96 ARG A C 1
ATOM 802 O O . ARG A 1 96 ? -32.202 -7.375 -13.651 1.00 90.81 96 ARG A O 1
ATOM 809 N N . ILE A 1 97 ? -31.103 -5.419 -13.851 1.00 87.50 97 ILE A N 1
ATOM 810 C CA . ILE A 1 97 ? -30.457 -5.723 -15.133 1.00 87.50 97 ILE A CA 1
ATOM 811 C C . ILE A 1 97 ? -29.589 -6.980 -14.995 1.00 87.50 97 ILE A C 1
ATOM 813 O O . ILE A 1 97 ? -29.693 -7.886 -15.817 1.00 87.50 97 ILE A O 1
ATOM 817 N N . ASN A 1 98 ? -28.834 -7.100 -13.900 1.00 84.81 98 ASN A N 1
ATOM 818 C CA . ASN A 1 98 ? -27.999 -8.278 -13.649 1.00 84.81 98 ASN A CA 1
ATOM 819 C C . ASN A 1 98 ? -28.797 -9.548 -13.343 1.00 84.81 98 ASN A C 1
ATOM 821 O O . ASN A 1 98 ? -28.388 -10.640 -13.723 1.00 84.81 98 ASN A O 1
ATOM 825 N N . LYS A 1 99 ? -29.959 -9.426 -12.692 1.00 85.38 99 LYS A N 1
ATOM 826 C CA . LYS A 1 99 ? -30.866 -10.569 -12.497 1.00 85.38 99 LYS A CA 1
ATOM 827 C C . LYS A 1 99 ? -31.507 -11.034 -13.804 1.00 85.38 99 LYS A C 1
ATOM 829 O O . LYS A 1 99 ? -31.837 -12.210 -13.923 1.00 85.38 99 LYS A O 1
ATOM 834 N N . LEU A 1 100 ? -31.710 -10.127 -14.760 1.00 82.19 100 LEU A N 1
ATOM 835 C CA . LEU A 1 100 ? -32.323 -10.428 -16.056 1.00 82.19 100 LEU A CA 1
ATOM 836 C C . LEU A 1 100 ? -31.315 -10.934 -17.096 1.00 82.19 100 LEU A C 1
ATOM 838 O O . LEU A 1 100 ? -31.708 -11.657 -18.005 1.00 82.19 100 LEU A O 1
ATOM 842 N N . SER A 1 101 ? -30.031 -10.597 -16.967 1.00 74.31 101 SER A N 1
ATOM 843 C CA . SER A 1 101 ? -28.985 -10.971 -17.928 1.00 74.31 101 SER A CA 1
ATOM 844 C C . SER A 1 101 ? -28.330 -12.329 -17.684 1.00 74.31 101 SER A C 1
ATOM 846 O O . SER A 1 101 ? -27.366 -12.665 -18.369 1.00 74.31 101 SER A O 1
ATOM 848 N N . GLY A 1 102 ? -28.867 -13.126 -16.755 1.00 59.16 102 GLY A N 1
ATOM 849 C CA . GLY A 1 102 ? -28.292 -14.391 -16.291 1.00 59.16 102 GLY A CA 1
ATOM 850 C C . GLY A 1 102 ? -27.983 -15.465 -17.347 1.00 59.16 102 GLY A C 1
ATOM 851 O O . GLY A 1 102 ? -27.459 -16.500 -16.958 1.00 59.16 102 GLY A O 1
ATOM 852 N N . GLU A 1 103 ? -28.248 -15.256 -18.645 1.00 51.41 103 GLU A N 1
ATOM 853 C CA . GLU A 1 103 ? -27.952 -16.236 -19.709 1.00 51.41 103 GLU A CA 1
ATOM 854 C C . GLU A 1 103 ? -27.516 -15.658 -21.081 1.00 51.41 103 GLU A C 1
ATOM 856 O O . GLU A 1 103 ? -27.412 -16.420 -22.045 1.00 51.41 103 GLU A O 1
ATOM 861 N N . GLN A 1 104 ? -27.222 -14.357 -21.236 1.00 48.22 104 GLN A N 1
ATOM 862 C CA . GLN A 1 104 ? -26.758 -13.820 -22.535 1.00 48.22 104 GLN A CA 1
ATOM 863 C C . GLN A 1 104 ? -25.671 -12.733 -22.390 1.00 48.22 104 GLN A C 1
ATOM 865 O O . GLN A 1 104 ? -25.890 -11.754 -21.675 1.00 48.22 104 GLN A O 1
ATOM 870 N N . PRO A 1 105 ? -24.518 -12.844 -23.090 1.00 45.94 105 PRO A N 1
ATOM 871 C CA . PRO A 1 105 ? -23.509 -11.787 -23.150 1.00 45.94 105 PRO A CA 1
ATOM 872 C C . PRO A 1 105 ? -24.086 -10.534 -23.820 1.00 45.94 105 PRO A C 1
ATOM 874 O O . PRO A 1 105 ? -24.598 -10.588 -24.936 1.00 45.94 105 PRO A O 1
ATOM 877 N N . TYR A 1 106 ? -24.008 -9.407 -23.120 1.00 55.44 106 TYR A N 1
ATOM 878 C CA . TYR A 1 106 ? -24.616 -8.134 -23.493 1.00 55.44 106 TYR A CA 1
ATOM 879 C C . TYR A 1 106 ? -24.173 -7.604 -24.873 1.00 55.44 106 TYR A C 1
ATOM 881 O O . TYR A 1 106 ? -23.012 -7.249 -25.071 1.00 55.44 106 TYR A O 1
ATOM 889 N N . LEU A 1 107 ? -25.141 -7.431 -25.781 1.00 48.41 107 LEU A N 1
ATOM 890 C CA . LEU A 1 107 ? -25.143 -6.362 -26.784 1.00 48.41 107 LEU A CA 1
ATOM 891 C C . LEU A 1 107 ? -25.948 -5.195 -26.196 1.00 48.41 107 LEU A C 1
ATOM 893 O O . LEU A 1 107 ? -27.110 -5.361 -25.831 1.00 48.41 107 LEU A O 1
ATOM 897 N N . ILE A 1 108 ? -25.313 -4.032 -26.054 1.00 52.12 108 ILE A N 1
ATOM 898 C CA . ILE A 1 108 ? -25.910 -2.814 -25.489 1.00 52.12 108 ILE A CA 1
ATOM 899 C C . ILE A 1 108 ? -26.973 -2.278 -26.471 1.00 52.12 108 ILE A C 1
ATOM 901 O O . ILE A 1 108 ? -26.608 -1.957 -27.602 1.00 52.12 108 ILE A O 1
ATOM 905 N N . PRO A 1 109 ? -28.261 -2.147 -26.089 1.00 44.84 109 PRO A N 1
ATOM 906 C CA . PRO A 1 109 ? -29.267 -1.518 -26.937 1.00 44.84 109 PRO A CA 1
ATOM 907 C C . PRO A 1 109 ? -29.180 0.008 -26.835 1.00 44.84 109 PRO A C 1
ATOM 909 O O . PRO A 1 109 ? -29.270 0.585 -25.751 1.00 44.84 109 PRO A O 1
ATOM 912 N N . GLU A 1 110 ? -29.033 0.656 -27.984 1.00 46.00 110 GLU A N 1
ATOM 913 C CA . GLU A 1 110 ? -29.125 2.102 -28.165 1.00 46.00 110 GLU A CA 1
ATOM 914 C C . GLU A 1 110 ? -30.582 2.561 -27.949 1.00 46.00 110 GLU A C 1
ATOM 916 O O . GLU A 1 110 ? -31.523 2.018 -28.533 1.00 46.00 110 GLU A O 1
ATOM 921 N N . VAL A 1 111 ? -30.792 3.520 -27.044 1.00 49.69 111 VAL A N 1
ATOM 922 C CA . VAL A 1 111 ? -32.123 3.912 -26.559 1.00 49.69 111 VAL A CA 1
ATOM 923 C C . VAL A 1 111 ? -32.790 4.891 -27.532 1.00 49.69 111 VAL A C 1
ATOM 925 O O . VAL A 1 111 ? -32.289 5.990 -27.752 1.00 49.69 111 VAL A O 1
ATOM 928 N N . SER A 1 112 ? -33.968 4.530 -28.052 1.00 41.12 112 SER A N 1
ATOM 929 C CA . SER A 1 112 ? -34.944 5.455 -28.655 1.00 41.12 112 SER A CA 1
ATOM 930 C C . SER A 1 112 ? -36.269 5.425 -27.872 1.00 41.12 112 SER A C 1
ATOM 932 O O . SER A 1 112 ? -36.638 4.360 -27.372 1.00 41.12 112 SER A O 1
ATOM 934 N N . PRO A 1 113 ? -37.018 6.543 -27.754 1.00 55.50 113 PRO A N 1
ATOM 935 C CA . PRO A 1 113 ? -38.142 6.641 -26.822 1.00 55.50 113 PRO A CA 1
ATOM 936 C C . PRO A 1 113 ? -39.505 6.564 -27.525 1.00 55.50 113 PRO A C 1
ATOM 938 O O . PRO A 1 113 ? -39.834 7.485 -28.260 1.00 55.50 113 PRO A O 1
ATOM 941 N N . VAL A 1 114 ? -40.357 5.564 -27.247 1.00 37.69 114 VAL A N 1
ATOM 942 C CA . VAL A 1 114 ? -41.805 5.630 -27.560 1.00 37.69 114 VAL A CA 1
ATOM 943 C C . VAL A 1 114 ? -42.663 4.736 -26.633 1.00 37.69 114 VAL A C 1
ATOM 945 O O . VAL A 1 114 ? -42.555 3.518 -26.639 1.00 37.69 114 VAL A O 1
ATOM 948 N N . LYS A 1 115 ? -43.573 5.431 -25.934 1.00 36.09 115 LYS A N 1
ATOM 949 C CA . LYS A 1 115 ? -44.979 5.165 -25.540 1.00 36.09 115 LYS A CA 1
ATOM 950 C C . LYS A 1 115 ? -45.392 3.992 -24.633 1.00 36.09 115 LYS A C 1
ATOM 952 O O . LYS A 1 115 ? -45.221 2.812 -24.899 1.00 36.09 115 LYS A O 1
ATOM 957 N N . GLN A 1 116 ? -46.123 4.440 -23.613 1.00 42.88 116 GLN A N 1
ATOM 958 C CA . GLN A 1 116 ? -47.009 3.744 -22.691 1.00 42.88 116 GLN A CA 1
ATOM 959 C C . GLN A 1 116 ? -48.167 3.028 -23.407 1.00 42.88 116 GLN A C 1
ATOM 961 O O . GLN A 1 116 ? -48.839 3.631 -24.243 1.00 42.88 116 GLN A O 1
ATOM 966 N N . SER A 1 117 ? -48.503 1.822 -22.946 1.00 37.16 117 SER A N 1
ATOM 967 C CA . SER A 1 117 ? -49.896 1.389 -22.777 1.00 37.16 117 SER A CA 1
ATOM 968 C C . SER A 1 117 ? -49.975 0.195 -21.823 1.00 37.16 117 SER A C 1
ATOM 970 O O . SER A 1 117 ? -49.264 -0.777 -22.044 1.00 37.16 117 SER A O 1
ATOM 972 N N . ALA A 1 118 ? -50.853 0.320 -20.819 1.00 39.47 118 ALA A N 1
ATOM 973 C CA . ALA A 1 118 ? -51.836 -0.661 -20.329 1.00 39.47 118 ALA A CA 1
ATOM 974 C C . ALA A 1 118 ? -51.410 -2.128 -20.082 1.00 39.47 118 ALA A C 1
ATOM 976 O O . ALA A 1 118 ? -50.679 -2.731 -20.846 1.00 39.47 118 ALA A O 1
ATOM 977 N N . ASN A 1 119 ? -51.958 -2.884 -19.141 1.00 45.81 119 ASN A N 1
ATOM 978 C CA . ASN A 1 119 ? -52.802 -2.720 -17.960 1.00 45.81 119 ASN A CA 1
ATOM 979 C C . ASN A 1 119 ? -52.905 -4.165 -17.394 1.00 45.81 119 ASN A C 1
ATOM 981 O O . ASN A 1 119 ? -52.685 -5.130 -18.125 1.00 45.81 119 ASN A O 1
ATOM 985 N N . GLU A 1 120 ? -53.242 -4.320 -16.113 1.00 44.53 120 GLU A N 1
ATOM 986 C CA . GLU A 1 120 ? -53.816 -5.562 -15.552 1.00 44.53 120 GLU A CA 1
ATOM 987 C C . GLU A 1 120 ? -53.022 -6.881 -15.707 1.00 44.53 120 GLU A C 1
ATOM 989 O O . GLU A 1 120 ? -53.456 -7.832 -16.347 1.00 44.53 120 GLU A O 1
ATOM 994 N N . ASN A 1 121 ? -51.875 -7.009 -15.029 1.00 46.69 121 ASN A N 1
ATOM 995 C CA . ASN A 1 121 ? -51.336 -8.347 -14.699 1.00 46.69 121 ASN A CA 1
ATOM 996 C C . ASN A 1 121 ? -50.492 -8.409 -13.407 1.00 46.69 121 ASN A C 1
ATOM 998 O O . ASN A 1 121 ? -49.793 -9.387 -13.138 1.00 46.69 121 ASN A O 1
ATOM 1002 N N . VAL A 1 122 ? -50.536 -7.357 -12.582 1.00 52.84 122 VAL A N 1
ATOM 1003 C CA . VAL A 1 122 ? -49.612 -7.192 -11.444 1.00 52.84 122 VAL A CA 1
ATOM 1004 C C . VAL A 1 122 ? -50.044 -8.001 -10.213 1.00 52.84 122 VAL A C 1
ATOM 1006 O O . VAL A 1 122 ? -49.198 -8.566 -9.527 1.00 52.84 122 VAL A O 1
ATOM 1009 N N . LYS A 1 123 ? -51.348 -8.186 -9.976 1.00 50.34 123 LYS A N 1
ATOM 1010 C CA . LYS A 1 123 ? -51.826 -8.809 -8.727 1.00 50.34 123 LYS A CA 1
ATOM 1011 C C . LYS A 1 123 ? -51.648 -10.334 -8.655 1.00 50.34 123 LYS A C 1
ATOM 1013 O O . LYS A 1 123 ? -51.551 -10.874 -7.561 1.00 50.34 123 LYS A O 1
ATOM 1018 N N . GLN A 1 124 ? -51.536 -11.040 -9.783 1.00 52.19 124 GLN A N 1
ATOM 1019 C CA . GLN A 1 124 ? -51.295 -12.496 -9.790 1.00 52.19 124 GLN A CA 1
ATOM 1020 C C . GLN A 1 124 ? -49.806 -12.871 -9.780 1.00 52.19 124 GLN A C 1
ATOM 1022 O O . GLN A 1 124 ? -49.443 -13.946 -9.300 1.00 52.19 124 GLN A O 1
ATOM 1027 N N . LYS A 1 125 ? -48.919 -11.979 -10.240 1.00 54.94 125 LYS A N 1
ATOM 1028 C CA . LYS A 1 125 ? -47.467 -12.187 -10.128 1.00 54.94 125 LYS A CA 1
ATOM 1029 C C . LYS A 1 125 ? -46.959 -11.973 -8.701 1.00 54.94 125 LYS A C 1
ATOM 1031 O O . LYS A 1 125 ? -46.041 -12.674 -8.288 1.00 54.94 125 LYS A O 1
ATOM 1036 N N . GLU A 1 126 ? -47.586 -11.083 -7.937 1.00 56.03 126 GLU A N 1
ATOM 1037 C CA . GLU A 1 126 ? -47.193 -10.780 -6.556 1.00 56.03 126 GLU A CA 1
ATOM 1038 C C . GLU A 1 126 ? -47.513 -11.933 -5.585 1.00 56.03 126 GLU A C 1
ATOM 1040 O O . GLU A 1 126 ? -46.676 -12.309 -4.766 1.00 56.03 126 GLU A O 1
ATOM 1045 N N . VAL A 1 127 ? -48.657 -12.606 -5.762 1.00 64.31 127 VAL A N 1
ATOM 1046 C CA . VAL A 1 127 ? -49.031 -13.790 -4.960 1.00 64.31 127 VAL A CA 1
ATOM 1047 C C . VAL A 1 127 ? -48.101 -14.979 -5.241 1.00 64.31 127 VAL A C 1
ATOM 1049 O O . VAL A 1 127 ? -47.614 -15.622 -4.311 1.00 64.31 127 VAL A O 1
ATOM 1052 N N . ASN A 1 128 ? -47.756 -15.218 -6.511 1.00 62.78 128 ASN A N 1
ATOM 1053 C CA . ASN A 1 128 ? -46.805 -16.271 -6.885 1.00 62.78 128 ASN A CA 1
ATOM 1054 C C . ASN A 1 128 ? -45.371 -15.979 -6.406 1.00 62.78 128 ASN A C 1
ATOM 1056 O O . ASN A 1 128 ? -44.605 -16.908 -6.141 1.00 62.78 128 ASN A O 1
ATOM 1060 N N . PHE A 1 129 ? -44.999 -14.703 -6.270 1.00 69.94 129 PHE A N 1
ATOM 1061 C CA . PHE A 1 129 ? -43.686 -14.302 -5.767 1.00 69.94 129 PHE A CA 1
ATOM 1062 C C . PHE A 1 129 ? -43.556 -14.538 -4.256 1.00 69.94 129 PHE A C 1
ATOM 1064 O O . PHE A 1 129 ? -42.560 -15.106 -3.806 1.00 69.94 129 PHE A O 1
ATOM 1071 N N . ILE A 1 130 ? -44.590 -14.196 -3.479 1.00 67.88 130 ILE A N 1
ATOM 1072 C CA . ILE A 1 130 ? -44.611 -14.430 -2.027 1.00 67.88 130 ILE A CA 1
ATOM 1073 C C . ILE A 1 130 ? -44.596 -15.935 -1.723 1.00 67.88 130 ILE A C 1
ATOM 1075 O O . ILE A 1 130 ? -43.847 -16.380 -0.853 1.00 67.88 130 ILE A O 1
ATOM 1079 N N . GLN A 1 131 ? -45.328 -16.746 -2.490 1.00 64.69 131 GLN A N 1
ATOM 1080 C CA . GLN A 1 131 ? -45.373 -18.195 -2.276 1.00 64.69 131 GLN A CA 1
ATOM 1081 C C . GLN A 1 131 ? -44.032 -18.886 -2.591 1.00 64.69 131 GLN A C 1
ATOM 1083 O O . GLN A 1 131 ? -43.614 -19.787 -1.864 1.00 64.69 131 GLN A O 1
ATOM 1088 N N . LYS A 1 132 ? -43.292 -18.412 -3.607 1.00 70.56 132 LYS A N 1
ATOM 1089 C CA . LYS A 1 132 ? -41.917 -18.872 -3.882 1.00 70.56 132 LYS A CA 1
ATOM 1090 C C . LYS A 1 132 ? -40.913 -18.430 -2.812 1.00 70.56 132 LYS A C 1
ATOM 1092 O O . LYS A 1 132 ? -40.003 -19.192 -2.490 1.00 70.56 132 LYS A O 1
ATOM 1097 N N . ALA A 1 133 ? -41.073 -17.233 -2.247 1.00 67.31 133 ALA A N 1
ATOM 1098 C CA . ALA A 1 133 ? -40.190 -16.723 -1.198 1.00 67.31 133 ALA A CA 1
ATOM 1099 C C . ALA A 1 133 ? -40.339 -17.496 0.126 1.00 67.31 133 ALA A C 1
ATOM 1101 O O . ALA A 1 133 ? -39.341 -17.753 0.801 1.00 67.31 133 ALA A O 1
ATOM 1102 N N . VAL A 1 134 ? -41.560 -17.922 0.468 1.00 72.75 134 VAL A N 1
ATOM 1103 C CA . VAL A 1 134 ? -41.820 -18.758 1.653 1.00 72.75 134 VAL A CA 1
ATOM 1104 C C . VAL A 1 134 ? -41.210 -20.154 1.485 1.00 72.75 134 VAL A C 1
ATOM 1106 O O . VAL A 1 134 ? -40.504 -20.617 2.378 1.00 72.75 134 VAL A O 1
ATOM 1109 N N . LEU A 1 135 ? -41.364 -20.776 0.309 1.00 67.75 135 LEU A N 1
ATOM 1110 C CA . LEU A 1 135 ? -40.811 -22.110 0.036 1.00 67.75 135 LEU A CA 1
ATOM 1111 C C . LEU A 1 135 ? -39.268 -22.136 0.031 1.00 67.75 135 LEU A C 1
ATOM 1113 O O . LEU A 1 135 ? -38.653 -23.135 0.405 1.00 67.75 135 LEU A O 1
ATOM 1117 N N . ASN A 1 136 ? -38.622 -21.039 -0.381 1.00 60.22 136 ASN A N 1
ATOM 1118 C CA . ASN A 1 136 ? -37.161 -20.931 -0.363 1.00 60.22 136 ASN A CA 1
ATOM 1119 C C . ASN A 1 136 ? -36.591 -20.710 1.047 1.00 60.22 136 ASN A C 1
ATOM 1121 O O . ASN A 1 136 ? -35.534 -21.262 1.345 1.00 60.22 136 ASN A O 1
ATOM 1125 N N . LYS A 1 137 ? -37.290 -19.985 1.935 1.00 66.69 137 LYS A N 1
ATOM 1126 C CA . LYS A 1 137 ? -36.866 -19.837 3.343 1.00 66.69 137 LYS A CA 1
ATOM 1127 C C . LYS A 1 137 ? -36.878 -21.169 4.098 1.00 66.69 137 LYS A C 1
ATOM 1129 O O . LYS A 1 137 ? -36.000 -21.418 4.917 1.00 66.69 137 LYS A O 1
ATOM 1134 N N . GLU A 1 138 ? -37.823 -22.051 3.783 1.00 62.75 138 GLU A N 1
ATOM 1135 C CA . GLU A 1 138 ? -37.914 -23.378 4.402 1.00 62.75 138 GLU A CA 1
ATOM 1136 C C . GLU A 1 138 ? -36.755 -24.301 3.989 1.00 62.75 138 GLU A C 1
ATOM 1138 O O . GLU A 1 138 ? -36.175 -24.994 4.827 1.00 62.75 138 GLU A O 1
ATOM 1143 N N . LYS A 1 139 ? -36.335 -24.242 2.718 1.00 64.81 139 LYS A N 1
ATOM 1144 C CA . LYS A 1 139 ? -35.160 -24.984 2.226 1.00 64.81 139 LYS A CA 1
ATOM 1145 C C . LYS A 1 139 ? -33.843 -24.448 2.791 1.00 64.81 139 LYS A C 1
ATOM 1147 O O . LYS A 1 139 ? -32.930 -25.229 3.048 1.00 64.81 139 LYS A O 1
ATOM 1152 N N . GLN A 1 140 ? -33.752 -23.139 3.021 1.00 54.88 140 GLN A N 1
ATOM 1153 C CA . GLN A 1 140 ? -32.560 -22.509 3.594 1.00 54.88 140 GLN A CA 1
ATOM 1154 C C . GLN A 1 140 ? -32.366 -22.899 5.071 1.00 54.88 140 GLN A C 1
ATOM 1156 O O . GLN A 1 140 ? -31.254 -23.238 5.472 1.00 54.88 140 GLN A O 1
ATOM 1161 N N . ASN A 1 141 ? -33.457 -22.991 5.841 1.00 58.06 141 ASN A N 1
ATOM 1162 C CA . ASN A 1 141 ? -33.414 -23.471 7.227 1.00 58.06 141 ASN A CA 1
ATOM 1163 C C . ASN A 1 141 ? -33.060 -24.967 7.335 1.00 58.06 141 ASN A C 1
ATOM 1165 O O . ASN A 1 141 ? -32.363 -25.362 8.267 1.00 58.06 141 ASN A O 1
ATOM 1169 N N . GLN A 1 142 ? -33.470 -25.808 6.375 1.00 61.22 142 GLN A N 1
ATOM 1170 C CA . GLN A 1 142 ? -33.066 -27.223 6.356 1.00 61.22 142 GLN A CA 1
ATOM 1171 C C . GLN A 1 142 ? -31.574 -27.418 6.039 1.00 61.22 142 GLN A C 1
ATOM 1173 O O . GLN A 1 142 ? -30.950 -28.316 6.604 1.00 61.22 142 GLN A O 1
ATOM 1178 N N . GLY A 1 143 ? -30.982 -26.566 5.195 1.00 53.16 143 GLY A N 1
ATOM 1179 C CA . GLY A 1 143 ? -29.539 -26.589 4.924 1.00 53.16 143 GLY A CA 1
ATOM 1180 C C . GLY A 1 143 ? -28.698 -26.188 6.139 1.00 53.16 143 GLY A C 1
ATOM 1181 O O . GLY A 1 143 ? -27.664 -26.795 6.407 1.00 53.16 143 GLY A O 1
ATOM 1182 N N . GLN A 1 144 ? -29.175 -25.223 6.928 1.00 51.44 144 GLN A N 1
ATOM 1183 C CA . GLN A 1 144 ? -28.459 -24.725 8.106 1.00 51.44 144 GLN A CA 1
ATOM 1184 C C . GLN A 1 144 ? -28.373 -25.780 9.226 1.00 51.44 144 GLN A C 1
ATOM 1186 O O . GLN A 1 144 ? -27.314 -25.959 9.824 1.00 51.44 144 GLN A O 1
ATOM 1191 N N . ILE A 1 145 ? -29.436 -26.573 9.412 1.00 63.59 145 ILE A N 1
ATOM 1192 C CA . ILE A 1 145 ? -29.474 -27.682 10.384 1.00 63.59 145 ILE A CA 1
ATOM 1193 C C . ILE A 1 145 ? -28.529 -28.831 9.977 1.00 63.59 145 ILE A C 1
ATOM 1195 O O . ILE A 1 145 ? -27.945 -29.492 10.835 1.00 63.59 145 ILE A O 1
ATOM 1199 N N . GLN A 1 146 ? -28.332 -29.079 8.676 1.00 57.47 146 GLN A N 1
ATOM 1200 C CA . GLN A 1 146 ? -27.410 -30.125 8.209 1.00 57.47 146 GLN A CA 1
ATOM 1201 C C . GLN A 1 146 ? -25.937 -29.737 8.388 1.00 57.47 146 GLN A C 1
ATOM 1203 O O . GLN A 1 146 ? -25.125 -30.584 8.760 1.00 57.47 146 GLN A O 1
ATOM 1208 N N . VAL A 1 147 ? -25.596 -28.459 8.194 1.00 57.12 147 VAL A N 1
ATOM 1209 C CA . VAL A 1 147 ? -24.231 -27.952 8.406 1.00 57.12 147 VAL A CA 1
ATOM 1210 C C . VAL A 1 147 ? -23.863 -27.972 9.894 1.00 57.12 147 VAL A C 1
ATOM 1212 O O . VAL A 1 147 ? -22.774 -28.420 10.247 1.00 57.12 147 VAL A O 1
ATOM 1215 N N . GLU A 1 148 ? -24.784 -27.593 10.784 1.00 55.25 148 GLU A N 1
ATOM 1216 C CA . GLU A 1 148 ? -24.561 -27.654 12.238 1.00 55.25 148 GLU A CA 1
ATOM 1217 C C . GLU A 1 148 ? -24.340 -29.083 12.757 1.00 55.25 148 GLU A C 1
ATOM 1219 O O . GLU A 1 148 ? -23.509 -29.304 13.643 1.00 55.25 148 GLU A O 1
ATOM 1224 N N . ASN A 1 149 ? -25.034 -30.068 12.181 1.00 62.59 149 ASN A N 1
ATOM 1225 C CA . ASN A 1 149 ? -24.832 -31.473 12.533 1.00 62.59 149 ASN A CA 1
ATOM 1226 C C . ASN A 1 149 ? -23.489 -32.009 12.011 1.00 62.59 149 ASN A C 1
ATOM 1228 O O . ASN A 1 149 ? -22.798 -32.720 12.737 1.00 62.59 149 ASN A O 1
ATOM 1232 N N . TYR A 1 150 ? -23.059 -31.594 10.816 1.00 56.56 150 TYR A N 1
ATOM 1233 C CA . TYR A 1 150 ? -21.755 -31.977 10.268 1.00 56.56 150 TYR A CA 1
ATOM 1234 C C . TYR A 1 150 ? -20.584 -31.452 11.120 1.00 56.56 150 TYR A C 1
ATOM 1236 O O . TYR A 1 150 ? -19.664 -32.202 11.447 1.00 56.56 150 TYR A O 1
ATOM 1244 N N . PHE A 1 151 ? -20.637 -30.194 11.574 1.00 48.97 151 PHE A N 1
ATOM 1245 C CA . PHE A 1 151 ? -19.602 -29.633 12.458 1.00 48.97 151 PHE A CA 1
ATOM 1246 C C . PHE A 1 151 ? -19.575 -30.282 13.850 1.00 48.97 151 PHE A C 1
ATOM 1248 O O . PHE A 1 151 ? -18.511 -30.399 14.465 1.00 48.97 151 PHE A O 1
ATOM 1255 N N . ARG A 1 152 ? -20.727 -30.755 14.340 1.00 53.28 152 ARG A N 1
ATOM 1256 C CA . ARG A 1 152 ? -20.830 -31.461 15.623 1.00 53.28 152 ARG A CA 1
ATOM 1257 C C . ARG A 1 152 ? -20.173 -32.844 15.591 1.00 53.28 152 ARG A C 1
ATOM 1259 O O . ARG A 1 152 ? -19.624 -33.266 16.609 1.00 53.28 152 ARG A O 1
ATOM 1266 N N . ASP A 1 153 ? -20.195 -33.518 14.446 1.00 53.75 153 ASP A N 1
ATOM 1267 C CA . ASP A 1 153 ? -19.643 -34.868 14.299 1.00 53.75 153 ASP A CA 1
ATOM 1268 C C . ASP A 1 153 ? -18.137 -34.865 13.992 1.00 53.75 153 ASP A C 1
ATOM 1270 O O . ASP A 1 153 ? -17.409 -35.730 14.481 1.00 53.75 153 ASP A O 1
ATOM 1274 N N . VAL A 1 154 ? -17.625 -33.842 13.298 1.00 50.38 154 VAL A N 1
ATOM 1275 C CA . VAL A 1 154 ? -16.175 -33.669 13.069 1.00 50.38 154 VAL A CA 1
ATOM 1276 C C . VAL A 1 154 ? -15.425 -33.342 14.372 1.00 50.38 154 VAL A C 1
ATOM 1278 O O . VAL A 1 154 ? -14.296 -33.788 14.567 1.00 50.38 154 VAL A O 1
ATOM 1281 N N . SER A 1 155 ? -16.070 -32.644 15.312 1.00 47.22 155 SER A N 1
ATOM 1282 C CA . SER A 1 155 ? -15.478 -32.279 16.610 1.00 47.22 155 SER A CA 1
ATOM 1283 C C . SER A 1 155 ? -15.239 -33.480 17.546 1.00 47.22 155 SER A C 1
ATOM 1285 O O . SER A 1 155 ? -14.395 -33.424 18.438 1.00 47.22 155 SER A O 1
ATOM 1287 N N . LYS A 1 156 ? -15.929 -34.609 17.333 1.00 50.31 156 LYS A N 1
ATOM 1288 C CA . LYS A 1 156 ? -15.839 -35.788 18.214 1.00 50.31 156 LYS A CA 1
ATOM 1289 C C . LYS A 1 156 ? -14.732 -36.784 17.851 1.00 50.31 156 LYS A C 1
ATOM 1291 O O . LYS A 1 156 ? -14.463 -37.671 18.653 1.00 50.31 156 LYS A O 1
ATOM 1296 N N . ASN A 1 157 ? -14.083 -36.645 16.691 1.00 40.47 157 ASN A N 1
ATOM 1297 C CA . ASN A 1 157 ? -13.210 -37.692 16.135 1.00 40.47 157 ASN A CA 1
ATOM 1298 C C . ASN A 1 157 ? -11.702 -37.373 16.100 1.00 40.47 157 ASN A C 1
ATOM 1300 O O . ASN A 1 157 ? -10.947 -38.155 15.527 1.00 40.47 157 ASN A O 1
ATOM 1304 N N . ASN A 1 158 ? -11.219 -36.285 16.712 1.00 45.72 158 ASN A N 1
ATOM 1305 C CA . ASN A 1 158 ? -9.781 -35.972 16.700 1.00 45.72 158 ASN A CA 1
ATOM 1306 C C . ASN A 1 158 ? -9.048 -36.407 17.984 1.00 45.72 158 ASN A C 1
ATOM 1308 O O . ASN A 1 158 ? -8.983 -35.684 18.977 1.00 45.72 158 ASN A O 1
ATOM 1312 N N . ASP A 1 159 ? -8.425 -37.588 17.905 1.00 51.41 159 ASP A N 1
ATOM 1313 C CA . ASP A 1 159 ? -7.487 -38.196 18.863 1.00 51.41 159 ASP A CA 1
ATOM 1314 C C . ASP A 1 159 ? -6.141 -37.430 18.964 1.00 51.41 159 ASP A C 1
ATOM 1316 O O . ASP A 1 159 ? -5.061 -37.934 18.645 1.00 51.41 159 ASP A O 1
ATOM 1320 N N . LEU A 1 160 ? -6.173 -36.188 19.453 1.00 50.06 160 LEU A N 1
ATOM 1321 C CA . LEU A 1 160 ? -4.974 -35.364 19.698 1.00 50.06 160 LEU A CA 1
ATOM 1322 C C . LEU A 1 160 ? -4.210 -35.738 20.986 1.00 50.06 160 LEU A C 1
ATOM 1324 O O . LEU A 1 160 ? -3.049 -35.362 21.156 1.00 50.06 160 LEU A O 1
ATOM 1328 N N . SER A 1 161 ? -4.796 -36.557 21.866 1.00 51.88 161 SER A N 1
ATOM 1329 C CA . SER A 1 161 ? -4.193 -36.928 23.161 1.00 51.88 161 SER A CA 1
ATOM 1330 C C . SER A 1 161 ? -2.976 -37.866 23.050 1.00 51.88 161 SER A C 1
ATOM 1332 O O . SER A 1 161 ? -2.188 -38.005 23.993 1.00 51.88 161 SER A O 1
ATOM 1334 N N . ARG A 1 162 ? -2.771 -38.505 21.888 1.00 45.22 162 ARG A N 1
ATOM 1335 C CA . ARG A 1 162 ? -1.647 -39.429 21.654 1.00 45.22 162 ARG A CA 1
ATOM 1336 C C . ARG A 1 162 ? -0.344 -38.731 21.258 1.00 45.22 162 ARG A C 1
ATOM 1338 O O . ARG A 1 162 ? 0.724 -39.287 21.512 1.00 45.22 162 ARG A O 1
ATOM 1345 N N . TYR A 1 163 ? -0.405 -37.528 20.687 1.00 44.97 163 TYR A N 1
ATOM 1346 C CA . TYR A 1 163 ? 0.782 -36.826 20.184 1.00 44.97 163 TYR A CA 1
ATOM 1347 C C . TYR A 1 163 ? 1.510 -36.016 21.270 1.00 44.97 163 TYR A C 1
ATOM 1349 O O . TYR A 1 163 ? 2.742 -36.032 21.331 1.00 44.97 163 TYR A O 1
ATOM 1357 N N . GLU A 1 164 ? 0.781 -35.408 22.211 1.00 48.72 164 GLU A N 1
ATOM 1358 C CA . GLU A 1 164 ? 1.386 -34.617 23.299 1.00 48.72 164 GLU A CA 1
ATOM 1359 C C . GLU A 1 164 ? 2.233 -35.456 24.272 1.00 48.72 164 GLU A C 1
ATOM 1361 O O . GLU A 1 164 ? 3.223 -34.977 24.835 1.00 48.72 164 GLU A O 1
ATOM 1366 N N . ASN A 1 165 ? 1.901 -36.739 24.434 1.00 54.06 165 ASN A N 1
ATOM 1367 C CA . ASN A 1 165 ? 2.628 -37.640 25.329 1.00 54.06 165 ASN A CA 1
ATOM 1368 C C . ASN A 1 165 ? 3.992 -38.094 24.775 1.00 54.06 165 ASN A C 1
ATOM 1370 O O . ASN A 1 165 ? 4.871 -38.473 25.554 1.00 54.06 165 ASN A O 1
ATOM 1374 N N . ASN A 1 166 ? 4.214 -38.003 23.459 1.00 50.81 166 ASN A N 1
ATOM 1375 C CA . ASN A 1 166 ? 5.500 -38.350 22.846 1.00 50.81 166 ASN A CA 1
ATOM 1376 C C . ASN A 1 166 ? 6.504 -37.187 22.880 1.00 50.81 166 ASN A C 1
ATOM 1378 O O . ASN A 1 166 ? 7.698 -37.421 23.074 1.00 50.81 166 ASN A O 1
ATOM 1382 N N . ILE A 1 167 ? 6.036 -35.936 22.810 1.00 54.31 167 ILE A N 1
ATOM 1383 C CA . ILE A 1 167 ? 6.907 -34.747 22.847 1.00 54.31 167 ILE A CA 1
ATOM 1384 C C . ILE A 1 167 ? 7.491 -34.528 24.254 1.00 54.31 167 ILE A C 1
ATOM 1386 O O . ILE A 1 167 ? 8.681 -34.241 24.401 1.00 54.31 167 ILE A O 1
ATOM 1390 N N . LYS A 1 168 ? 6.710 -34.782 25.316 1.00 59.41 168 LYS A N 1
ATOM 1391 C CA . LYS A 1 168 ? 7.197 -34.685 26.708 1.00 59.41 168 LYS A CA 1
ATOM 1392 C C . LYS A 1 168 ? 8.250 -35.742 27.076 1.00 59.41 168 LYS A C 1
ATOM 1394 O O . LYS A 1 168 ? 9.000 -35.543 28.030 1.00 59.41 168 LYS A O 1
ATOM 1399 N N . LYS A 1 169 ? 8.339 -36.854 26.335 1.00 57.38 169 LYS A N 1
ATOM 1400 C CA . LYS A 1 169 ? 9.367 -37.887 26.556 1.00 57.38 169 LYS A CA 1
ATOM 1401 C C . LYS A 1 169 ? 10.715 -37.554 25.910 1.00 57.38 169 LYS A C 1
ATOM 1403 O O . LYS A 1 169 ? 11.732 -37.990 26.439 1.00 57.38 169 LYS A O 1
ATOM 1408 N N . GLN A 1 170 ? 10.751 -36.762 24.836 1.00 49.22 170 GLN A N 1
ATOM 1409 C CA . GLN A 1 170 ? 12.010 -36.397 24.169 1.00 49.22 170 GLN A CA 1
ATOM 1410 C C . GLN A 1 170 ? 12.730 -35.216 24.837 1.00 49.22 170 GLN A C 1
ATOM 1412 O O . GLN A 1 170 ? 13.957 -35.217 24.916 1.00 49.22 170 GLN A O 1
ATOM 1417 N N . SER A 1 171 ? 12.002 -34.256 25.416 1.00 48.00 171 SER A N 1
ATOM 1418 C CA . SER A 1 171 ? 12.615 -33.091 26.078 1.00 48.00 171 SER A CA 1
ATOM 1419 C C . SER A 1 171 ? 13.343 -33.426 27.388 1.00 48.00 171 SER A C 1
ATOM 1421 O O . SER A 1 171 ? 14.234 -32.689 27.805 1.00 48.00 171 SER A O 1
ATOM 1423 N N . LYS A 1 172 ? 13.040 -34.570 28.016 1.00 47.16 172 LYS A N 1
ATOM 1424 C CA . LYS A 1 172 ? 13.690 -35.007 29.263 1.00 47.16 172 LYS A CA 1
ATOM 1425 C C . LYS A 1 172 ? 15.033 -35.724 29.049 1.00 47.16 172 LYS A C 1
ATOM 1427 O O . LYS A 1 172 ? 15.768 -35.914 30.013 1.00 47.16 172 LYS A O 1
ATOM 1432 N N . ALA A 1 173 ? 15.374 -36.089 27.810 1.00 45.59 173 ALA A N 1
ATOM 1433 C CA . ALA A 1 173 ? 16.626 -36.776 27.476 1.00 45.59 173 ALA A CA 1
ATOM 1434 C C . ALA A 1 173 ? 17.780 -35.825 27.087 1.00 45.59 173 ALA A C 1
ATOM 1436 O O . ALA A 1 173 ? 18.927 -36.256 27.038 1.00 45.59 173 ALA A O 1
ATOM 1437 N N . ALA A 1 174 ? 17.509 -34.536 26.845 1.00 43.72 174 ALA A N 1
ATOM 1438 C CA . ALA A 1 174 ? 18.491 -33.593 26.292 1.00 43.72 174 ALA A CA 1
ATOM 1439 C C . ALA A 1 174 ? 19.228 -32.712 27.329 1.00 43.72 174 ALA A C 1
ATOM 1441 O O . ALA A 1 174 ? 20.053 -31.890 26.943 1.00 43.72 174 ALA A O 1
ATOM 1442 N N . MET A 1 175 ? 18.970 -32.861 28.637 1.00 40.25 175 MET A N 1
ATOM 1443 C CA . MET A 1 175 ? 19.562 -32.005 29.690 1.00 40.25 175 MET A CA 1
ATOM 1444 C C . MET A 1 175 ? 20.692 -32.650 30.511 1.00 40.25 175 MET A C 1
ATOM 1446 O O . MET A 1 175 ? 21.006 -32.180 31.603 1.00 40.25 175 MET A O 1
ATOM 1450 N N . VAL A 1 176 ? 21.343 -33.699 30.010 1.00 46.97 176 VAL A N 1
ATOM 1451 C CA . VAL A 1 176 ? 22.515 -34.287 30.678 1.00 46.97 176 VAL A CA 1
ATOM 1452 C C . VAL A 1 176 ? 23.625 -34.469 29.651 1.00 46.97 176 VAL A C 1
ATOM 1454 O O . VAL A 1 176 ? 23.588 -35.430 28.894 1.00 46.97 176 VAL A O 1
ATOM 1457 N N . ASN A 1 177 ? 24.559 -33.507 29.612 1.00 40.97 177 ASN A N 1
ATOM 1458 C CA . ASN A 1 177 ? 25.977 -33.608 29.210 1.00 40.97 177 ASN A CA 1
ATOM 1459 C C . ASN A 1 177 ? 26.450 -32.378 28.418 1.00 40.97 177 ASN A C 1
ATOM 1461 O O . ASN A 1 177 ? 26.260 -32.310 27.207 1.00 40.97 177 ASN A O 1
ATOM 1465 N N . ASN A 1 178 ? 27.141 -31.447 29.088 1.00 37.28 178 ASN A N 1
ATOM 1466 C CA . ASN A 1 178 ? 28.409 -30.907 28.574 1.00 37.28 178 ASN A CA 1
ATOM 1467 C C . ASN A 1 178 ? 29.126 -30.011 29.606 1.00 37.28 178 ASN A C 1
ATOM 1469 O O . ASN A 1 178 ? 28.533 -29.031 30.062 1.00 37.28 178 ASN A O 1
ATOM 1473 N N . PRO A 1 179 ? 30.396 -30.294 29.958 1.00 48.03 179 PRO A N 1
ATOM 1474 C CA . PRO A 1 179 ? 31.233 -29.401 30.750 1.00 48.03 179 PRO A CA 1
ATOM 1475 C C . PRO A 1 179 ? 32.195 -28.555 29.886 1.00 48.03 179 PRO A C 1
ATOM 1477 O O . PRO A 1 179 ? 32.740 -29.029 28.898 1.00 48.03 179 PRO A O 1
ATOM 1480 N N . SER A 1 180 ? 32.393 -27.309 30.335 1.00 41.66 180 SER A N 1
ATOM 1481 C CA . SER A 1 180 ? 33.602 -26.452 30.350 1.00 41.66 180 SER A CA 1
ATOM 1482 C C . SER A 1 180 ? 34.676 -26.524 29.245 1.00 41.66 180 SER A C 1
ATOM 1484 O O . SER A 1 180 ? 35.232 -27.586 29.018 1.00 41.66 180 SER A O 1
ATOM 1486 N N . ILE A 1 181 ? 35.102 -25.345 28.736 1.00 35.94 181 ILE A N 1
ATOM 1487 C CA . ILE A 1 181 ? 36.496 -24.886 28.422 1.00 35.94 181 ILE A CA 1
ATOM 1488 C C . ILE A 1 181 ? 36.389 -23.483 27.754 1.00 35.94 181 ILE A C 1
ATOM 1490 O O . ILE A 1 181 ? 35.719 -23.339 26.743 1.00 35.94 181 ILE A O 1
ATOM 1494 N N . VAL A 1 182 ? 36.703 -22.366 28.432 1.00 37.84 182 VAL A N 1
ATOM 1495 C CA . VAL A 1 182 ? 37.996 -21.644 28.580 1.00 37.84 182 VAL A CA 1
ATOM 1496 C C . VAL A 1 182 ? 38.379 -20.705 27.404 1.00 37.84 182 VAL A C 1
ATOM 1498 O O . VAL A 1 182 ? 38.509 -21.123 26.265 1.00 37.84 182 VAL A O 1
ATOM 1501 N N . GLN A 1 183 ? 38.686 -19.455 27.805 1.00 34.44 183 GLN A N 1
ATOM 1502 C CA . GLN A 1 183 ? 39.559 -18.409 27.222 1.00 34.44 183 GLN A CA 1
ATOM 1503 C C . GLN A 1 183 ? 38.993 -17.222 26.399 1.00 34.44 183 GLN A C 1
ATOM 1505 O O . GLN A 1 183 ? 38.442 -17.344 25.313 1.00 34.44 183 GLN A O 1
ATOM 1510 N N . ARG A 1 184 ? 39.243 -16.026 26.973 1.00 36.53 184 ARG A N 1
ATOM 1511 C CA . ARG A 1 184 ? 39.215 -14.662 26.396 1.00 36.53 184 ARG A CA 1
ATOM 1512 C C . ARG A 1 184 ? 40.421 -14.444 25.446 1.00 36.53 184 ARG A C 1
ATOM 1514 O O . ARG A 1 184 ? 41.373 -15.214 25.550 1.00 36.53 184 ARG A O 1
ATOM 1521 N N . PRO A 1 185 ? 40.471 -13.365 24.629 1.00 49.22 185 PRO A N 1
ATOM 1522 C CA . PRO A 1 185 ? 40.880 -12.018 25.101 1.00 49.22 185 PRO A CA 1
ATOM 1523 C C . PRO A 1 185 ? 40.008 -10.874 24.526 1.00 49.22 185 PRO A C 1
ATOM 1525 O O . PRO A 1 185 ? 39.626 -10.878 23.367 1.00 49.22 185 PRO A O 1
ATOM 1528 N N . ARG A 1 186 ? 39.529 -9.929 25.350 1.00 41.91 186 ARG A N 1
ATOM 1529 C CA . ARG A 1 186 ? 40.055 -8.548 25.498 1.00 41.91 186 ARG A CA 1
ATOM 1530 C C . ARG A 1 186 ? 40.529 -7.876 24.196 1.00 41.91 186 ARG A C 1
ATOM 1532 O O . ARG A 1 186 ? 41.685 -8.043 23.839 1.00 41.91 186 ARG A O 1
ATOM 1539 N N . THR A 1 187 ? 39.732 -6.937 23.683 1.00 40.62 187 THR A N 1
ATOM 1540 C CA . THR A 1 187 ? 40.206 -5.590 23.317 1.00 40.62 187 THR A CA 1
ATOM 1541 C C . THR A 1 187 ? 39.116 -4.550 23.573 1.00 40.62 187 THR A C 1
ATOM 1543 O O . THR A 1 187 ? 37.916 -4.807 23.565 1.00 40.62 187 THR A O 1
ATOM 1546 N N . SER A 1 188 ? 39.599 -3.375 23.928 1.00 40.75 188 SER A N 1
ATOM 1547 C CA . SER A 1 188 ? 38.927 -2.226 24.503 1.00 40.75 188 SER A CA 1
ATOM 1548 C C . SER A 1 188 ? 38.734 -1.136 23.457 1.00 40.75 188 SER A C 1
ATOM 1550 O O . SER A 1 188 ? 39.735 -0.710 22.895 1.00 40.75 188 SER A O 1
ATOM 1552 N N . HIS A 1 189 ? 37.529 -0.574 23.311 1.00 38.88 189 HIS A N 1
ATOM 1553 C CA . HIS A 1 189 ? 37.383 0.828 22.906 1.00 38.88 189 HIS A CA 1
ATOM 1554 C C . HIS A 1 189 ? 36.206 1.508 23.609 1.00 38.88 189 HIS A C 1
ATOM 1556 O O . HIS A 1 189 ? 35.045 1.129 23.510 1.00 38.88 189 HIS A O 1
ATOM 1562 N N . LYS A 1 190 ? 36.591 2.532 24.367 1.00 39.03 190 LYS A N 1
ATOM 1563 C CA . LYS A 1 190 ? 35.816 3.397 25.245 1.00 39.03 190 LYS A CA 1
ATOM 1564 C C . LYS A 1 190 ? 35.277 4.546 24.384 1.00 39.03 190 LYS A C 1
ATOM 1566 O O . LYS A 1 190 ? 36.064 5.393 23.971 1.00 39.03 190 LYS A O 1
ATOM 1571 N N . LYS A 1 191 ? 33.972 4.593 24.097 1.00 42.78 191 LYS A N 1
ATOM 1572 C CA . LYS A 1 191 ? 33.318 5.811 23.587 1.00 42.78 191 LYS A CA 1
ATOM 1573 C C . LYS A 1 191 ? 32.550 6.471 24.727 1.00 42.78 191 LYS A C 1
ATOM 1575 O O . LYS A 1 191 ? 31.713 5.866 25.384 1.00 42.78 191 LYS A O 1
ATOM 1580 N N . ARG A 1 192 ? 32.976 7.700 24.996 1.00 40.62 192 ARG A N 1
ATOM 1581 C CA . ARG A 1 192 ? 32.582 8.610 26.066 1.00 40.62 192 ARG A CA 1
ATOM 1582 C C . ARG A 1 192 ? 31.257 9.267 25.683 1.00 40.62 192 ARG A C 1
ATOM 1584 O O . ARG A 1 192 ? 31.241 10.131 24.814 1.00 40.62 192 ARG A O 1
ATOM 1591 N N . THR A 1 193 ? 30.177 8.854 26.329 1.00 36.97 193 THR A N 1
ATOM 1592 C CA . THR A 1 193 ? 28.867 9.511 26.289 1.00 36.97 193 THR A CA 1
ATOM 1593 C C . THR A 1 193 ? 28.935 10.784 27.134 1.00 36.97 193 THR A C 1
ATOM 1595 O O . THR A 1 193 ? 29.284 10.727 28.313 1.00 36.97 193 THR A O 1
ATOM 1598 N N . GLN A 1 194 ? 28.665 11.944 26.534 1.00 42.53 194 GLN A N 1
ATOM 1599 C CA . GLN A 1 194 ? 28.415 13.183 27.269 1.00 42.53 194 GLN A CA 1
ATOM 1600 C C . GLN A 1 194 ? 26.906 13.288 27.505 1.00 42.53 194 GLN A C 1
ATOM 1602 O O . GLN A 1 194 ? 26.145 13.469 26.561 1.00 42.53 194 GLN A O 1
ATOM 1607 N N . ASN A 1 195 ? 26.495 13.136 28.764 1.00 34.34 195 ASN A N 1
ATOM 1608 C CA . ASN A 1 195 ? 25.150 13.455 29.231 1.00 34.34 195 ASN A CA 1
ATOM 1609 C C . ASN A 1 195 ? 25.061 14.966 29.461 1.00 34.34 195 ASN A C 1
ATOM 1611 O O . ASN A 1 195 ? 25.711 15.497 30.363 1.00 34.34 195 ASN A O 1
ATOM 1615 N N . THR A 1 196 ? 24.246 15.651 28.667 1.00 37.28 196 THR A N 1
ATOM 1616 C CA . THR A 1 196 ? 23.783 17.011 28.943 1.00 37.28 196 THR A CA 1
ATOM 1617 C C . THR A 1 196 ? 22.613 16.946 29.918 1.00 37.28 196 THR A C 1
ATOM 1619 O O . THR A 1 196 ? 21.509 16.522 29.593 1.00 37.28 196 THR A O 1
ATOM 1622 N N . VAL A 1 197 ? 22.893 17.360 31.151 1.00 37.06 197 VAL A N 1
ATOM 1623 C CA . VAL A 1 197 ? 21.914 17.643 32.198 1.00 37.06 197 VAL A CA 1
ATOM 1624 C C . VAL A 1 197 ? 21.260 18.982 31.864 1.00 37.06 197 VAL A C 1
ATOM 1626 O O . VAL A 1 197 ? 21.908 20.020 31.968 1.00 37.06 197 VAL A O 1
ATOM 1629 N N . ILE A 1 198 ? 19.987 18.968 31.473 1.00 38.88 198 ILE A N 1
ATOM 1630 C CA . ILE A 1 198 ? 19.149 20.170 31.455 1.00 38.88 198 ILE A CA 1
ATOM 1631 C C . ILE A 1 198 ? 18.318 20.135 32.737 1.00 38.88 198 ILE A C 1
ATOM 1633 O O . ILE A 1 198 ? 17.393 19.339 32.876 1.00 38.88 198 ILE A O 1
ATOM 1637 N N . LYS A 1 199 ? 18.711 20.971 33.701 1.00 41.06 199 LYS A N 1
ATOM 1638 C CA . LYS A 1 199 ? 17.869 21.368 34.830 1.00 41.06 199 LYS A CA 1
ATOM 1639 C C . LYS A 1 199 ? 16.948 22.479 34.340 1.00 41.06 199 LYS A C 1
ATOM 1641 O O . LYS A 1 199 ? 17.441 23.514 33.900 1.00 41.06 199 LYS A O 1
ATOM 1646 N N . THR A 1 200 ? 15.644 22.285 34.459 1.00 41.81 200 THR A N 1
ATOM 1647 C CA . THR A 1 200 ? 14.673 23.380 34.447 1.00 41.81 200 THR A CA 1
ATOM 1648 C C . THR A 1 200 ? 13.912 23.334 35.757 1.00 41.81 200 THR A C 1
ATOM 1650 O O . THR A 1 200 ? 13.042 22.488 35.955 1.00 41.81 200 THR A O 1
ATOM 1653 N N . ASP A 1 201 ? 14.294 24.241 36.650 1.00 36.44 201 ASP A N 1
ATOM 1654 C CA . ASP A 1 201 ? 13.469 24.683 37.762 1.00 36.44 201 ASP A CA 1
ATOM 1655 C C . ASP A 1 201 ? 12.250 25.410 37.186 1.00 36.44 201 ASP A C 1
ATOM 1657 O O . ASP A 1 201 ? 12.384 26.344 36.392 1.00 36.44 201 ASP A O 1
ATOM 1661 N N . THR A 1 202 ? 11.046 25.003 37.574 1.00 40.91 202 THR A N 1
ATOM 1662 C CA . THR A 1 202 ? 9.864 25.856 37.433 1.00 40.91 202 THR A CA 1
ATOM 1663 C C . THR A 1 202 ? 8.944 25.623 38.621 1.00 40.91 202 THR A C 1
ATOM 1665 O O . THR A 1 202 ? 8.229 24.632 38.722 1.00 40.91 202 THR A O 1
ATOM 1668 N N . VAL A 1 203 ? 9.044 26.567 39.550 1.00 43.44 203 VAL A N 1
ATOM 1669 C CA . VAL A 1 203 ? 8.089 26.872 40.612 1.00 43.44 203 VAL A CA 1
ATOM 1670 C C . VAL A 1 203 ? 6.874 27.537 39.966 1.00 43.44 203 VAL A C 1
ATOM 1672 O O . VAL A 1 203 ? 7.076 28.529 39.281 1.00 43.44 203 VAL A O 1
ATOM 1675 N N . ILE A 1 204 ? 5.668 27.011 40.200 1.00 42.25 204 ILE A N 1
ATOM 1676 C CA . ILE A 1 204 ? 4.329 27.654 40.156 1.00 42.25 204 ILE A CA 1
ATOM 1677 C C . ILE A 1 204 ? 3.422 26.648 40.906 1.00 42.25 204 ILE A C 1
ATOM 1679 O O . ILE A 1 204 ? 3.229 25.527 40.450 1.00 42.25 204 ILE A O 1
ATOM 1683 N N . ASN A 1 205 ? 3.174 26.829 42.208 1.00 38.12 205 ASN A N 1
ATOM 1684 C CA . ASN A 1 205 ? 1.946 27.425 42.757 1.00 38.12 205 ASN A CA 1
ATOM 1685 C C . ASN A 1 205 ? 0.703 27.218 41.878 1.00 38.12 205 ASN A C 1
ATOM 1687 O O . ASN A 1 205 ? 0.520 27.948 40.920 1.00 38.12 205 ASN A O 1
ATOM 1691 N N . ASP A 1 206 ? -0.180 26.287 42.239 1.00 32.88 206 ASP A N 1
ATOM 1692 C CA . ASP A 1 206 ? -1.528 26.699 42.641 1.00 32.88 206 ASP A CA 1
ATOM 1693 C C . ASP A 1 206 ? -2.329 25.559 43.273 1.00 32.88 206 ASP A C 1
ATOM 1695 O O . ASP A 1 206 ? -2.436 24.439 42.775 1.00 32.88 206 ASP A O 1
ATOM 1699 N N . SER A 1 207 ? -2.886 25.895 44.434 1.00 38.44 207 SER A N 1
ATOM 1700 C CA . SER A 1 207 ? -3.849 25.111 45.191 1.00 38.44 207 SER A CA 1
ATOM 1701 C C . SER A 1 207 ? -5.178 25.059 44.448 1.00 38.44 207 SER A C 1
ATOM 1703 O O . SER A 1 207 ? -5.864 26.073 44.360 1.00 38.44 207 SER A O 1
ATOM 1705 N N . PHE A 1 208 ? -5.616 23.870 44.037 1.00 39.06 208 PHE A N 1
ATOM 1706 C CA . PHE A 1 208 ? -7.032 23.620 43.772 1.00 39.06 208 PHE A CA 1
ATOM 1707 C C . PHE A 1 208 ? -7.645 22.823 44.927 1.00 39.06 208 PHE A C 1
ATOM 1709 O O . PHE A 1 208 ? -7.607 21.596 44.981 1.00 39.06 208 PHE A O 1
ATOM 1716 N N . ARG A 1 209 ? -8.200 23.581 45.880 1.00 35.38 209 ARG A N 1
ATOM 1717 C CA . ARG A 1 209 ? -9.216 23.135 46.841 1.00 35.38 209 ARG A CA 1
ATOM 1718 C C . ARG A 1 209 ? -10.510 22.866 46.071 1.00 35.38 209 ARG A C 1
ATOM 1720 O O . ARG A 1 209 ? -11.066 23.796 45.494 1.00 35.38 209 ARG A O 1
ATOM 1727 N N . PHE A 1 210 ? -11.026 21.643 46.133 1.00 37.34 210 PHE A N 1
ATOM 1728 C CA . PHE A 1 210 ? -12.444 21.392 45.877 1.00 37.34 210 PHE A CA 1
ATOM 1729 C C . PHE A 1 210 ? -13.217 21.521 47.196 1.00 37.34 210 PHE A C 1
ATOM 1731 O O . PHE A 1 210 ? -12.781 20.951 48.199 1.00 37.34 210 PHE A O 1
ATOM 1738 N N . PRO A 1 211 ? -14.324 22.281 47.236 1.00 48.53 211 PRO A N 1
ATOM 1739 C CA . PRO A 1 211 ? -15.138 22.389 48.432 1.00 48.53 211 PRO A CA 1
ATOM 1740 C C . PRO A 1 211 ? -16.003 21.138 48.607 1.00 48.53 211 PRO A C 1
ATOM 1742 O O . PRO A 1 211 ? -16.773 20.753 47.728 1.00 48.53 211 PRO A O 1
ATOM 1745 N N . GLU A 1 212 ? -15.905 20.544 49.793 1.00 39.62 212 GLU A N 1
ATOM 1746 C CA . GLU A 1 212 ? -17.001 19.800 50.397 1.00 39.62 212 GLU A CA 1
ATOM 1747 C C . GLU A 1 212 ? -18.225 20.714 50.503 1.00 39.62 212 GLU A C 1
ATOM 1749 O O . GLU A 1 212 ? -18.115 21.856 50.949 1.00 39.62 212 GLU A O 1
ATOM 1754 N N . THR A 1 213 ? -19.385 20.198 50.102 1.00 40.38 213 THR A N 1
ATOM 1755 C CA . THR A 1 213 ? -20.691 20.279 50.784 1.00 40.38 213 THR A CA 1
ATOM 1756 C C . THR A 1 213 ? -21.806 20.203 49.748 1.00 40.38 213 THR A C 1
ATOM 1758 O O . THR A 1 213 ? -21.984 21.099 48.933 1.00 40.38 213 THR A O 1
ATOM 1761 N N . SER A 1 214 ? -22.612 19.146 49.820 1.00 36.00 214 SER A N 1
ATOM 1762 C CA . SER A 1 214 ? -24.064 19.247 49.647 1.00 36.00 214 SER A CA 1
ATOM 1763 C C . SER A 1 214 ? -24.705 17.973 50.173 1.00 36.00 214 SER A C 1
ATOM 1765 O O . SER A 1 214 ? -24.691 16.920 49.543 1.00 36.00 214 SER A O 1
ATOM 1767 N N . LYS A 1 215 ? -25.234 18.104 51.390 1.00 43.56 215 LYS A N 1
ATOM 1768 C CA . LYS A 1 215 ? -26.226 17.212 51.978 1.00 43.56 215 LYS A CA 1
ATOM 1769 C C . LYS A 1 215 ? -27.445 17.220 51.055 1.00 43.56 215 LYS A C 1
ATOM 1771 O O . LYS A 1 215 ? -28.076 18.264 50.912 1.00 43.56 215 LYS A O 1
ATOM 1776 N N . VAL A 1 216 ? -27.769 16.087 50.442 1.00 36.78 216 VAL A N 1
ATOM 1777 C CA . VAL A 1 216 ? -29.070 15.905 49.796 1.00 36.78 216 VAL A CA 1
ATOM 1778 C C . VAL A 1 216 ? -30.018 15.312 50.826 1.00 36.78 216 VAL A C 1
ATOM 1780 O O . VAL A 1 216 ? -29.762 14.274 51.432 1.00 36.78 216 VAL A O 1
ATOM 1783 N N . VAL A 1 217 ? -31.069 16.087 51.050 1.00 39.94 217 VAL A N 1
ATOM 1784 C CA . VAL A 1 217 ? -32.208 15.867 51.926 1.00 39.94 217 VAL A CA 1
ATOM 1785 C C . VAL A 1 217 ? -32.950 14.602 51.501 1.00 39.94 217 VAL A C 1
ATOM 1787 O O . VAL A 1 217 ? -33.341 14.457 50.345 1.00 39.94 217 VAL A O 1
ATOM 1790 N N . VAL A 1 218 ? -33.151 13.700 52.460 1.00 34.25 218 VAL A N 1
ATOM 1791 C CA . VAL A 1 218 ? -34.108 12.598 52.372 1.00 34.25 218 VAL A CA 1
ATOM 1792 C C . VAL A 1 218 ? -35.502 13.216 52.465 1.00 34.25 218 VAL A C 1
ATOM 1794 O O . VAL A 1 218 ? -35.877 13.731 53.515 1.00 34.25 218 VAL A O 1
ATOM 1797 N N . HIS A 1 219 ? -36.253 13.205 51.365 1.00 34.19 219 HIS A N 1
ATOM 1798 C CA . HIS A 1 219 ? -37.698 13.396 51.411 1.00 34.19 219 HIS A CA 1
ATOM 1799 C C . HIS A 1 219 ? -38.353 12.021 51.556 1.00 34.19 219 HIS A C 1
ATOM 1801 O O . HIS A 1 219 ? -38.556 11.307 50.576 1.00 34.19 219 HIS A O 1
ATOM 1807 N N . GLU A 1 220 ? -38.663 11.656 52.800 1.00 39.62 220 GLU A N 1
ATOM 1808 C CA . GLU A 1 220 ? -39.724 10.698 53.099 1.00 39.62 220 GLU A CA 1
ATOM 1809 C C . GLU A 1 220 ? -41.041 11.292 52.595 1.00 39.62 220 GLU A C 1
ATOM 1811 O O . GLU A 1 220 ? -41.465 12.366 53.020 1.00 39.62 220 GLU A O 1
ATOM 1816 N N . THR A 1 221 ? -41.663 10.610 51.640 1.00 39.47 221 THR A N 1
ATOM 1817 C CA . THR A 1 221 ? -43.068 10.816 51.294 1.00 39.47 221 THR A CA 1
ATOM 1818 C C . THR A 1 221 ? -43.821 9.596 51.793 1.00 39.47 221 THR A C 1
ATOM 1820 O O . THR A 1 221 ? -43.820 8.533 51.178 1.00 39.47 221 THR A O 1
ATOM 1823 N N . GLU A 1 222 ? -44.407 9.756 52.977 1.00 38.91 222 GLU A N 1
ATOM 1824 C CA . GLU A 1 222 ? -45.546 8.969 53.420 1.00 38.91 222 GLU A CA 1
ATOM 1825 C C . GLU A 1 222 ? -46.719 9.283 52.486 1.00 38.91 222 GLU A C 1
ATOM 1827 O O . GLU A 1 222 ? -47.191 10.418 52.446 1.00 38.91 222 GLU A O 1
ATOM 1832 N N . GLU A 1 223 ? -47.225 8.287 51.760 1.00 36.00 223 GLU A N 1
ATOM 1833 C CA . GLU A 1 223 ? -48.610 8.324 51.302 1.00 36.00 223 GLU A CA 1
ATOM 1834 C C . GLU A 1 223 ? -49.345 7.050 51.701 1.00 36.00 223 GLU A C 1
ATOM 1836 O O . GLU A 1 223 ? -49.026 5.916 51.340 1.00 36.00 223 GLU A O 1
ATOM 1841 N N . ILE A 1 224 ? -50.356 7.324 52.511 1.00 41.81 224 ILE A N 1
ATOM 1842 C CA . ILE A 1 224 ? -51.384 6.467 53.054 1.00 41.81 224 ILE A CA 1
ATOM 1843 C C . ILE A 1 224 ? -52.343 6.103 51.918 1.00 41.81 224 ILE A C 1
ATOM 1845 O O . ILE A 1 224 ? -53.020 6.975 51.387 1.00 41.81 224 ILE A O 1
ATOM 1849 N N . TYR A 1 225 ? -52.497 4.811 51.627 1.00 35.88 225 TYR A N 1
ATOM 1850 C CA . TYR A 1 225 ? -53.753 4.283 51.092 1.00 35.88 225 TYR A CA 1
ATOM 1851 C C . TYR A 1 225 ? -54.157 3.025 51.860 1.00 35.88 225 TYR A C 1
ATOM 1853 O O . TYR A 1 225 ? -53.746 1.902 51.577 1.00 35.88 225 TYR A O 1
ATOM 1861 N N . LEU A 1 226 ? -55.017 3.250 52.851 1.00 37.38 226 LEU A N 1
ATOM 1862 C CA . LEU A 1 226 ? -55.955 2.257 53.350 1.00 37.38 226 LEU A CA 1
ATOM 1863 C C . LEU A 1 226 ? -56.944 1.924 52.228 1.00 37.38 226 LEU A C 1
ATOM 1865 O O . LEU A 1 226 ? -57.640 2.796 51.711 1.00 37.38 226 LEU A O 1
ATOM 1869 N N . SER A 1 227 ? -57.052 0.648 51.875 1.00 35.75 227 SER A N 1
ATOM 1870 C CA . SER A 1 227 ? -58.215 0.113 51.170 1.00 35.75 227 SER A CA 1
ATOM 1871 C C . SER A 1 227 ? -58.482 -1.298 51.665 1.00 35.75 227 SER A C 1
ATOM 1873 O O . SER A 1 227 ? -57.755 -2.247 51.383 1.00 35.75 227 SER A O 1
ATOM 1875 N N . ASN A 1 228 ? -59.549 -1.394 52.451 1.00 37.09 228 ASN A N 1
ATOM 1876 C CA . ASN A 1 228 ? -60.164 -2.624 52.908 1.00 37.09 228 ASN A CA 1
ATOM 1877 C C . ASN A 1 228 ? -60.558 -3.503 51.711 1.00 37.09 228 ASN A C 1
ATOM 1879 O O . ASN A 1 228 ? -61.355 -3.083 50.877 1.00 37.09 228 ASN A O 1
ATOM 1883 N N . SER A 1 229 ? -60.092 -4.751 51.681 1.00 30.56 229 SER A N 1
ATOM 1884 C CA . SER A 1 229 ? -60.753 -5.819 50.930 1.00 30.56 229 SER A CA 1
ATOM 1885 C C . SER A 1 229 ? -60.733 -7.096 51.758 1.00 30.56 229 SER A C 1
ATOM 1887 O O . SER A 1 229 ? -59.709 -7.747 51.956 1.00 30.56 229 SER A O 1
ATOM 1889 N N . THR A 1 230 ? -61.896 -7.400 52.322 1.00 39.28 230 THR A N 1
ATOM 1890 C CA . THR A 1 230 ? -62.197 -8.647 53.011 1.00 39.28 230 THR A CA 1
ATOM 1891 C C . THR A 1 230 ? -62.770 -9.653 52.011 1.00 39.28 230 THR A C 1
ATOM 1893 O O . THR A 1 230 ? -63.566 -9.291 51.151 1.00 39.28 230 THR A O 1
ATOM 1896 N N . LYS A 1 231 ? -62.435 -10.931 52.245 1.00 43.81 231 LYS A N 1
ATOM 1897 C CA . LYS A 1 231 ? -63.016 -12.170 51.682 1.00 43.81 231 LYS A CA 1
ATOM 1898 C C . LYS A 1 231 ? -62.489 -12.620 50.312 1.00 43.81 231 LYS A C 1
ATOM 1900 O O . LYS A 1 231 ? -63.055 -12.312 49.274 1.00 43.81 231 LYS A O 1
ATOM 1905 N N . ASN A 1 232 ? -61.495 -13.511 50.348 1.00 33.97 232 ASN A N 1
ATOM 1906 C CA . ASN A 1 232 ? -61.694 -14.906 49.931 1.00 33.97 232 ASN A CA 1
ATOM 1907 C C . ASN A 1 232 ? -60.495 -15.770 50.351 1.00 33.97 232 ASN A C 1
ATOM 1909 O O . ASN A 1 232 ? -59.397 -15.657 49.817 1.00 33.97 232 ASN A O 1
ATOM 1913 N N . GLN A 1 233 ? -60.723 -16.644 51.335 1.00 39.28 233 GLN A N 1
ATOM 1914 C CA . GLN A 1 233 ? -59.808 -17.725 51.687 1.00 39.28 233 GLN A CA 1
ATOM 1915 C C . GLN A 1 233 ? -59.909 -18.823 50.622 1.00 39.28 233 GLN A C 1
ATOM 1917 O O . GLN A 1 233 ? -60.850 -19.613 50.628 1.00 39.28 233 GLN A O 1
ATOM 1922 N N . GLN A 1 234 ? -58.905 -18.921 49.756 1.00 36.94 234 GLN A N 1
ATOM 1923 C CA . GLN A 1 234 ? -58.511 -20.200 49.174 1.00 36.94 234 GLN A CA 1
ATOM 1924 C C . GLN A 1 234 ? -57.091 -20.505 49.642 1.00 36.94 234 GLN A C 1
ATOM 1926 O O . GLN A 1 234 ? -56.151 -19.755 49.393 1.00 36.94 234 GLN A O 1
ATOM 1931 N N . ARG A 1 235 ? -56.974 -21.600 50.399 1.00 41.28 235 ARG A N 1
ATOM 1932 C CA . ARG A 1 235 ? -55.708 -22.180 50.842 1.00 41.28 235 ARG A CA 1
ATOM 1933 C C . ARG A 1 235 ? -54.897 -22.577 49.607 1.00 41.28 235 ARG A C 1
ATOM 1935 O O . ARG A 1 235 ? -55.254 -23.544 48.942 1.00 41.28 235 ARG A O 1
ATOM 1942 N N . TYR A 1 236 ? -53.802 -21.872 49.339 1.00 38.22 236 TYR A N 1
ATOM 1943 C CA . TYR A 1 236 ? -52.741 -22.377 48.472 1.00 38.22 236 TYR A CA 1
ATOM 1944 C C . TYR A 1 236 ? -51.708 -23.123 49.329 1.00 38.22 236 TYR A C 1
ATOM 1946 O O . TYR A 1 236 ? -51.320 -22.611 50.382 1.00 38.22 236 TYR A O 1
ATOM 1954 N N . PRO A 1 237 ? -51.266 -24.325 48.923 1.00 40.62 237 PRO A N 1
ATOM 1955 C CA . PRO A 1 237 ? -50.176 -25.016 49.593 1.00 40.62 237 PRO A CA 1
ATOM 1956 C C . PRO A 1 237 ? -48.862 -24.247 49.391 1.00 40.62 237 PRO A C 1
ATOM 1958 O O . PRO A 1 237 ? -48.545 -23.774 48.299 1.00 40.62 237 PRO A O 1
ATOM 1961 N N . THR A 1 238 ? -48.104 -24.113 50.474 1.00 46.00 238 THR A N 1
ATOM 1962 C CA . THR A 1 238 ? -46.801 -23.453 50.566 1.00 46.00 238 THR A CA 1
ATOM 1963 C C . THR A 1 238 ? -45.763 -24.143 49.678 1.00 46.00 238 THR A C 1
ATOM 1965 O O . THR A 1 238 ? -45.168 -25.154 50.038 1.00 46.00 238 THR A O 1
ATOM 1968 N N . ASN A 1 239 ? -45.505 -23.554 48.510 1.00 45.47 239 ASN A N 1
ATOM 1969 C CA . ASN A 1 239 ? -44.540 -24.015 47.507 1.00 45.47 239 ASN A CA 1
ATOM 1970 C C . ASN A 1 239 ? -43.087 -23.584 47.820 1.00 45.47 239 ASN A C 1
ATOM 1972 O O . ASN A 1 239 ? -42.340 -23.182 46.930 1.00 45.47 239 ASN A O 1
ATOM 1976 N N . ASN A 1 240 ? -42.651 -23.684 49.082 1.00 48.38 240 ASN A N 1
ATOM 1977 C CA . ASN A 1 240 ? -41.269 -23.337 49.458 1.00 48.38 240 ASN A CA 1
ATOM 1978 C C . ASN A 1 240 ? -40.236 -24.343 48.916 1.00 48.38 240 ASN A C 1
ATOM 1980 O O . ASN A 1 240 ? -39.075 -24.007 48.707 1.00 48.38 240 ASN A O 1
ATOM 1984 N N . THR A 1 241 ? -40.656 -25.568 48.595 1.00 52.56 241 THR A N 1
ATOM 1985 C CA . THR A 1 241 ? -39.762 -26.600 48.051 1.00 52.56 241 THR A CA 1
ATOM 1986 C C . THR A 1 241 ? -39.439 -26.388 46.569 1.00 52.56 241 THR A C 1
ATOM 1988 O O . THR A 1 241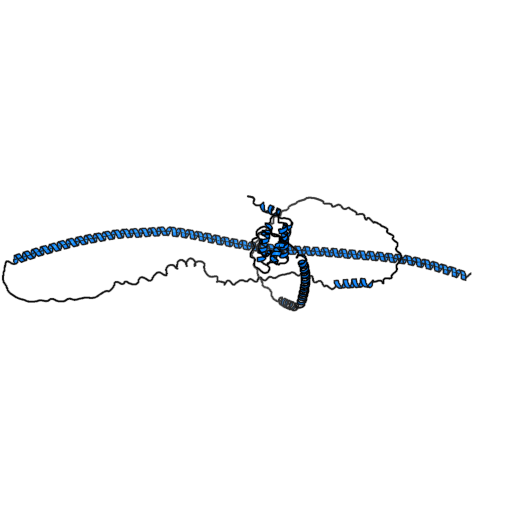 ? -38.400 -26.847 46.104 1.00 52.56 241 THR A O 1
ATOM 1991 N N . TYR A 1 242 ? -40.292 -25.690 45.812 1.00 53.47 242 TYR A N 1
ATOM 1992 C CA . TYR A 1 242 ? -40.095 -25.514 44.368 1.00 53.47 242 TYR A CA 1
ATOM 1993 C C . TYR A 1 242 ? -39.067 -24.420 44.061 1.00 53.47 242 TYR A C 1
ATOM 1995 O O . TYR A 1 242 ? -38.199 -24.613 43.212 1.00 53.47 242 TYR A O 1
ATOM 2003 N N . LEU A 1 243 ? -39.099 -23.316 44.815 1.00 60.47 243 LEU A N 1
ATOM 2004 C CA . LEU A 1 243 ? -38.148 -22.214 44.652 1.00 60.47 243 LEU A CA 1
ATOM 2005 C C . LEU A 1 243 ? -36.730 -22.620 45.088 1.00 60.47 243 LEU A C 1
ATOM 2007 O O . LEU A 1 243 ? -35.756 -22.304 44.409 1.00 60.47 243 LEU A O 1
ATOM 2011 N N . GLN A 1 244 ? -36.615 -23.415 46.158 1.00 65.00 244 GLN A N 1
ATOM 2012 C CA . GLN A 1 244 ? -35.328 -23.926 46.635 1.00 65.00 244 GLN A CA 1
ATOM 2013 C C . GLN A 1 244 ? -34.734 -24.991 45.699 1.00 65.00 244 GLN A C 1
ATOM 2015 O O . GLN A 1 244 ? -33.523 -25.023 45.490 1.00 65.00 244 GLN A O 1
ATOM 2020 N N . ARG A 1 245 ? -35.576 -25.814 45.053 1.00 65.81 245 ARG A N 1
ATOM 2021 C CA . ARG A 1 245 ? -35.128 -26.792 44.048 1.00 65.81 245 ARG A CA 1
ATOM 2022 C C . ARG A 1 245 ? -34.702 -26.114 42.738 1.00 65.81 245 ARG A C 1
ATOM 2024 O O . ARG A 1 245 ? -33.754 -26.571 42.109 1.00 65.81 245 ARG A O 1
ATOM 2031 N N . GLN A 1 246 ? -35.328 -24.994 42.366 1.00 63.78 246 GLN A N 1
ATOM 2032 C CA . GLN A 1 246 ? -34.933 -24.199 41.197 1.00 63.78 246 GLN A CA 1
ATOM 2033 C C . GLN A 1 246 ? -33.636 -23.405 41.446 1.00 63.78 246 GLN A C 1
ATOM 2035 O O . GLN A 1 246 ? -32.787 -23.324 40.562 1.00 63.78 246 GLN A O 1
ATOM 2040 N N . GLN A 1 247 ? -33.419 -22.900 42.667 1.00 65.12 247 GLN A N 1
ATOM 2041 C CA . GLN A 1 247 ? -32.141 -22.289 43.057 1.00 65.12 247 GLN A CA 1
ATOM 2042 C C . GLN A 1 247 ? -30.997 -23.312 43.138 1.00 65.12 247 GLN A C 1
ATOM 2044 O O . GLN A 1 247 ? -29.894 -23.006 42.698 1.00 65.12 247 GLN A O 1
ATOM 2049 N N . GLN A 1 248 ? -31.250 -24.541 43.605 1.00 68.88 248 GLN A N 1
ATOM 2050 C CA . GLN A 1 248 ? -30.245 -25.616 43.601 1.00 68.88 248 GLN A CA 1
ATOM 2051 C C . GLN A 1 248 ? -29.915 -26.122 42.185 1.00 68.88 248 GLN A C 1
ATOM 2053 O O . GLN A 1 248 ? -28.758 -26.426 41.909 1.00 68.88 248 GLN A O 1
ATOM 2058 N N . GLN A 1 249 ? -30.890 -26.156 41.268 1.00 63.47 249 GLN A N 1
ATOM 2059 C CA . GLN A 1 249 ? -30.648 -26.492 39.856 1.00 63.47 249 GLN A CA 1
ATOM 2060 C C . GLN A 1 249 ? -29.874 -25.394 39.114 1.00 63.47 249 GLN A C 1
ATOM 2062 O O . GLN A 1 249 ? -29.012 -25.700 38.294 1.00 63.47 249 GLN A O 1
ATOM 2067 N N . ASN A 1 250 ? -30.118 -24.121 39.437 1.00 53.81 250 ASN A N 1
ATOM 2068 C CA . ASN A 1 250 ? -29.349 -23.014 38.868 1.00 53.81 250 ASN A CA 1
ATOM 2069 C C . ASN A 1 250 ? -27.933 -22.933 39.463 1.00 53.81 250 ASN A C 1
ATOM 2071 O O . ASN A 1 250 ? -26.995 -22.632 38.733 1.00 53.81 250 ASN A O 1
ATOM 2075 N N . ALA A 1 251 ? -27.747 -23.257 40.748 1.00 47.62 251 ALA A N 1
ATOM 2076 C CA . ALA A 1 251 ? -26.421 -23.333 41.364 1.00 47.62 251 ALA A CA 1
ATOM 2077 C C . ALA A 1 251 ? -25.575 -24.478 40.773 1.00 47.62 251 ALA A C 1
ATOM 2079 O O . ALA A 1 251 ? -24.420 -24.254 40.418 1.00 47.62 251 ALA A O 1
ATOM 2080 N N . SER A 1 252 ? -26.159 -25.664 40.541 1.00 47.62 252 SER A N 1
ATOM 2081 C CA . SER A 1 252 ? -25.418 -26.781 39.932 1.00 47.62 252 SER A CA 1
ATOM 2082 C C . SER A 1 252 ? -25.084 -26.561 38.451 1.00 47.62 252 SER A C 1
ATOM 2084 O O . SER A 1 252 ? -24.192 -27.224 37.928 1.00 47.62 252 SER A O 1
ATOM 2086 N N . TYR A 1 253 ? -25.788 -25.655 37.762 1.00 46.03 253 TYR A N 1
ATOM 2087 C CA . TYR A 1 253 ? -25.513 -25.319 36.362 1.00 46.03 253 TYR A CA 1
ATOM 2088 C C . TYR A 1 253 ? -24.265 -24.433 36.205 1.00 46.03 253 TYR A C 1
ATOM 2090 O O . TYR A 1 253 ? -23.539 -24.568 35.222 1.00 46.03 253 TYR A O 1
ATOM 2098 N N . TYR A 1 254 ? -23.965 -23.577 37.189 1.00 44.94 254 TYR A N 1
ATOM 2099 C CA . TYR A 1 254 ? -22.767 -22.725 37.174 1.00 44.94 254 TYR A CA 1
ATOM 2100 C C . TYR A 1 254 ? -21.538 -23.365 37.839 1.00 44.94 254 TYR A C 1
ATOM 2102 O O . TYR A 1 254 ? -20.426 -22.895 37.625 1.00 44.94 254 TYR A O 1
ATOM 2110 N N . GLU A 1 255 ? -21.706 -24.458 38.586 1.00 43.28 255 GLU A N 1
ATOM 2111 C CA . GLU A 1 255 ? -20.617 -25.141 39.306 1.00 43.28 255 GLU A CA 1
ATOM 2112 C C . GLU A 1 255 ? -19.971 -26.299 38.506 1.00 43.28 255 GLU A C 1
ATOM 2114 O O . GLU A 1 255 ? -19.010 -26.913 38.962 1.00 43.28 255 GLU A O 1
ATOM 2119 N N . GLN A 1 256 ? -20.455 -26.587 37.287 1.00 38.84 256 GLN A N 1
ATOM 2120 C CA . GLN A 1 256 ? -19.921 -27.646 36.405 1.00 38.84 256 GLN A CA 1
ATOM 2121 C C . GLN A 1 256 ? -19.160 -27.150 35.163 1.00 38.84 256 GLN A C 1
ATOM 2123 O O . GLN A 1 256 ? -18.806 -27.960 34.306 1.00 38.84 256 GLN A O 1
ATOM 2128 N N . GLN A 1 257 ? -18.845 -25.857 35.056 1.00 37.44 257 GLN A N 1
ATOM 2129 C CA . GLN A 1 257 ? -17.876 -25.382 34.063 1.00 37.44 257 GLN A CA 1
ATOM 2130 C C . GLN A 1 257 ? -16.533 -25.099 34.742 1.00 37.44 257 GLN A C 1
ATOM 2132 O O . GLN A 1 257 ? -16.365 -24.023 35.314 1.00 37.44 257 GLN A O 1
ATOM 2137 N N . PRO A 1 258 ? -15.562 -26.033 34.709 1.00 40.34 258 PRO A N 1
ATOM 2138 C CA . PRO A 1 258 ? -14.201 -25.670 35.051 1.00 40.34 258 PRO A CA 1
ATOM 2139 C C . PRO A 1 258 ? -13.697 -24.654 34.024 1.00 40.34 258 PRO A C 1
ATOM 2141 O O . PRO A 1 258 ? -13.878 -24.819 32.817 1.00 40.34 258 PRO A O 1
ATOM 2144 N N . GLU A 1 259 ? -13.072 -23.602 34.540 1.00 46.28 259 GLU A N 1
ATOM 2145 C CA . GLU A 1 259 ? -12.360 -22.560 33.814 1.00 46.28 259 GLU A CA 1
ATOM 2146 C C . GLU A 1 259 ? -11.499 -23.143 32.678 1.00 46.28 259 GLU A C 1
ATOM 2148 O O . GLU A 1 259 ? -10.392 -23.636 32.889 1.00 46.28 259 GLU A O 1
ATOM 2153 N N . GLN A 1 260 ? -11.994 -23.058 31.443 1.00 37.59 260 GLN A N 1
ATOM 2154 C CA . GLN A 1 260 ? -11.190 -23.189 30.228 1.00 37.59 260 GLN A CA 1
ATOM 2155 C C . GLN A 1 260 ? -11.348 -21.938 29.368 1.00 37.59 260 GLN A C 1
ATOM 2157 O O . GLN A 1 260 ? -11.787 -21.982 28.226 1.00 37.59 260 GLN A O 1
ATOM 2162 N N . PHE A 1 261 ? -10.952 -20.797 29.924 1.00 36.81 261 PHE A N 1
ATOM 2163 C CA . PHE A 1 261 ? -10.530 -19.654 29.119 1.00 36.81 261 PHE A CA 1
ATOM 2164 C C . PHE A 1 261 ? -9.087 -19.304 29.483 1.00 36.81 261 PHE A C 1
ATOM 2166 O O . PHE A 1 261 ? -8.786 -18.241 30.015 1.00 36.81 261 PHE A O 1
ATOM 2173 N N . GLN A 1 262 ? -8.176 -20.238 29.198 1.00 36.25 262 GLN A N 1
ATOM 2174 C CA . GLN A 1 262 ? -6.769 -19.906 29.012 1.00 36.25 262 GLN A CA 1
ATOM 2175 C C . GLN A 1 262 ? -6.546 -19.525 27.547 1.00 36.25 262 GLN A C 1
ATOM 2177 O O . GLN A 1 262 ? -6.719 -20.343 26.650 1.00 36.25 262 GLN A O 1
ATOM 2182 N N . ASN A 1 263 ? -6.172 -18.261 27.343 1.00 41.25 263 ASN A N 1
ATOM 2183 C CA . ASN A 1 263 ? -5.239 -17.770 26.328 1.00 41.25 263 ASN A CA 1
ATOM 2184 C C . ASN A 1 263 ? -5.053 -18.655 25.082 1.00 41.25 263 ASN A C 1
ATOM 2186 O O . ASN A 1 263 ? -4.068 -19.385 24.974 1.00 41.25 263 ASN A O 1
ATOM 2190 N N . VAL A 1 264 ? -5.921 -18.488 24.082 1.00 31.53 264 VAL A N 1
ATOM 2191 C CA . VAL A 1 264 ? -5.559 -18.828 22.701 1.00 31.53 264 VAL A CA 1
ATOM 2192 C C . VAL A 1 264 ? -4.731 -17.666 22.156 1.00 31.53 264 VAL A C 1
ATOM 2194 O O . VAL A 1 264 ? -5.251 -16.694 21.611 1.00 31.53 264 VAL A O 1
ATOM 2197 N N . VAL A 1 265 ? -3.419 -17.737 22.376 1.00 39.19 265 VAL A N 1
ATOM 2198 C CA . VAL A 1 265 ? -2.448 -16.948 21.616 1.00 39.19 265 VAL A CA 1
ATOM 2199 C C . VAL A 1 265 ? -2.292 -17.649 20.270 1.00 39.19 265 VAL A C 1
ATOM 2201 O O . VAL A 1 265 ? -1.698 -18.722 20.192 1.00 39.19 265 VAL A O 1
ATOM 2204 N N . TYR A 1 266 ? -2.858 -17.066 19.216 1.00 31.23 266 TYR A N 1
ATOM 2205 C CA . TYR A 1 266 ? -2.578 -17.487 17.847 1.00 31.23 266 TYR A CA 1
ATOM 2206 C C . TYR A 1 266 ? -1.133 -17.098 17.508 1.00 31.23 266 TYR A C 1
ATOM 2208 O O . TYR A 1 266 ? -0.858 -15.949 17.172 1.00 31.23 266 TYR A O 1
ATOM 2216 N N . TYR A 1 267 ? -0.201 -18.045 17.616 1.00 36.16 267 TYR A N 1
ATOM 2217 C CA . TYR A 1 267 ? 1.047 -17.990 16.858 1.00 36.16 267 TYR A CA 1
ATOM 2218 C C . TYR A 1 267 ? 0.808 -18.725 15.545 1.00 36.16 267 TYR A C 1
ATOM 2220 O O . TYR A 1 267 ? 0.940 -19.945 15.468 1.00 36.16 267 TYR A O 1
ATOM 2228 N N . GLU A 1 268 ? 0.420 -17.978 14.517 1.00 34.88 268 GLU A N 1
ATOM 2229 C CA . GLU A 1 268 ? 0.440 -18.479 13.150 1.00 34.88 268 GLU A CA 1
ATOM 2230 C C . GLU A 1 268 ? 1.894 -18.427 12.668 1.00 34.88 268 GLU A C 1
ATOM 2232 O O . GLU A 1 268 ? 2.415 -17.396 12.241 1.00 34.88 268 GLU A O 1
ATOM 2237 N N . ALA A 1 269 ? 2.600 -19.541 12.857 1.00 36.91 269 ALA A N 1
ATOM 2238 C CA . ALA A 1 269 ? 3.905 -19.761 12.263 1.00 36.91 269 ALA A CA 1
ATOM 2239 C C . ALA A 1 269 ? 3.710 -19.983 10.759 1.00 36.91 269 ALA A C 1
ATOM 2241 O O . ALA A 1 269 ? 3.477 -21.102 10.310 1.00 36.91 269 ALA A O 1
ATOM 2242 N N . HIS A 1 270 ? 3.792 -18.908 9.978 1.00 36.69 270 HIS A N 1
ATOM 2243 C CA . HIS A 1 270 ? 4.001 -19.029 8.544 1.00 36.69 270 HIS A CA 1
ATOM 2244 C C . HIS A 1 270 ? 5.475 -19.351 8.286 1.00 36.69 270 HIS A C 1
ATOM 2246 O O . HIS A 1 270 ? 6.346 -18.484 8.371 1.00 36.69 270 HIS A O 1
ATOM 2252 N N . GLU A 1 271 ? 5.743 -20.615 7.960 1.00 39.50 271 GLU A N 1
ATOM 2253 C CA . GLU A 1 271 ? 6.880 -20.965 7.115 1.00 39.50 271 GLU A CA 1
ATOM 2254 C C . GLU A 1 271 ? 6.745 -20.196 5.791 1.00 39.50 271 GLU A C 1
ATOM 2256 O O . GLU A 1 271 ? 5.706 -20.293 5.131 1.00 39.50 271 GLU A O 1
ATOM 2261 N N . PRO A 1 272 ? 7.757 -19.428 5.358 1.00 44.94 272 PRO A N 1
ATOM 2262 C CA . PRO A 1 272 ? 7.794 -18.987 3.982 1.00 44.94 272 PRO A CA 1
ATOM 2263 C C . PRO A 1 272 ? 8.178 -20.195 3.124 1.00 44.94 272 PRO A C 1
ATOM 2265 O O . PRO A 1 272 ? 9.346 -20.587 3.081 1.00 44.94 272 PRO A O 1
ATOM 2268 N N . GLU A 1 273 ? 7.206 -20.764 2.407 1.00 37.31 273 GLU A N 1
ATOM 2269 C CA . GLU A 1 273 ? 7.467 -21.542 1.194 1.00 37.31 273 GLU A CA 1
ATOM 2270 C C . GLU A 1 273 ? 8.165 -20.617 0.189 1.00 37.31 273 GLU A C 1
ATOM 2272 O O . GLU A 1 273 ? 7.565 -19.945 -0.651 1.00 37.31 273 GLU A O 1
ATOM 2277 N N . SER A 1 274 ? 9.486 -20.527 0.318 1.00 35.06 274 SER A N 1
ATOM 2278 C CA . SER A 1 274 ? 10.328 -19.897 -0.673 1.00 35.06 274 SER A CA 1
ATOM 2279 C C . SER A 1 274 ? 10.414 -20.849 -1.863 1.00 35.06 274 SER A C 1
ATOM 2281 O O . SER A 1 274 ? 11.248 -21.755 -1.894 1.00 35.06 274 SER A O 1
ATOM 2283 N N . LEU A 1 275 ? 9.566 -20.635 -2.868 1.00 36.56 275 LEU A N 1
ATOM 2284 C CA . LEU A 1 275 ? 9.818 -21.094 -4.235 1.00 36.56 275 LEU A CA 1
ATOM 2285 C C . LEU A 1 275 ? 11.015 -20.308 -4.800 1.00 36.56 275 LEU A C 1
ATOM 2287 O O . LEU A 1 275 ? 10.886 -19.447 -5.667 1.00 36.56 275 LEU A O 1
ATOM 2291 N N . TYR A 1 276 ? 12.204 -20.594 -4.267 1.00 38.31 276 TYR A N 1
ATOM 2292 C CA . TYR A 1 276 ? 13.462 -20.288 -4.925 1.00 38.31 276 TYR A CA 1
ATOM 2293 C C . TYR A 1 276 ? 13.656 -21.337 -6.015 1.00 38.31 276 TYR A C 1
ATOM 2295 O O . TYR A 1 276 ? 13.984 -22.493 -5.746 1.00 38.31 276 TYR A O 1
ATOM 2303 N N . LEU A 1 277 ? 13.463 -20.925 -7.267 1.00 43.69 277 LEU A N 1
ATOM 2304 C CA . LEU A 1 277 ? 14.090 -21.620 -8.382 1.00 43.69 277 LEU A CA 1
ATOM 2305 C C . LEU A 1 277 ? 15.612 -21.595 -8.144 1.00 43.69 277 LEU A C 1
ATOM 2307 O O . LEU A 1 277 ? 16.161 -20.516 -7.894 1.00 43.69 277 LEU A O 1
ATOM 2311 N N . PRO A 1 278 ? 16.309 -22.742 -8.210 1.00 36.16 278 PRO A N 1
ATOM 2312 C CA . PRO A 1 278 ? 17.752 -22.760 -8.075 1.00 36.16 278 PRO A CA 1
ATOM 2313 C C . PRO A 1 278 ? 18.367 -22.051 -9.283 1.00 36.16 278 PRO A C 1
ATOM 2315 O O . PRO A 1 278 ? 18.338 -22.557 -10.404 1.00 36.16 278 PRO A O 1
ATOM 2318 N N . ILE A 1 279 ? 18.935 -20.868 -9.053 1.00 41.62 279 ILE A N 1
ATOM 2319 C CA . ILE A 1 279 ? 19.904 -20.272 -9.971 1.00 41.62 279 ILE A CA 1
ATOM 2320 C C . ILE A 1 279 ? 21.191 -21.089 -9.793 1.00 41.62 279 ILE A C 1
ATOM 2322 O O . ILE A 1 279 ? 21.691 -21.163 -8.669 1.00 41.62 279 ILE A O 1
ATOM 2326 N N . PRO A 1 280 ? 21.728 -21.733 -10.842 1.00 42.34 280 PRO A N 1
ATOM 2327 C CA . PRO A 1 280 ? 22.935 -22.531 -10.704 1.00 42.34 280 PRO A CA 1
ATOM 2328 C C . PRO A 1 280 ? 24.104 -21.648 -10.256 1.00 42.34 280 PRO A C 1
ATOM 2330 O O . PRO A 1 280 ? 24.426 -20.638 -10.888 1.00 42.34 280 PRO A O 1
ATOM 2333 N N . GLU A 1 281 ? 24.744 -22.051 -9.157 1.00 37.28 281 GLU A N 1
ATOM 2334 C CA . GLU A 1 281 ? 26.005 -21.498 -8.675 1.00 37.28 281 GLU A CA 1
ATOM 2335 C C . GLU A 1 281 ? 27.098 -21.702 -9.731 1.00 37.28 281 GLU A C 1
ATOM 2337 O O . GLU A 1 281 ? 27.780 -22.726 -9.791 1.00 37.28 281 GLU A O 1
ATOM 2342 N N . ALA A 1 282 ? 27.294 -20.692 -10.576 1.00 37.59 282 ALA A N 1
ATOM 2343 C CA . ALA A 1 282 ? 28.506 -20.557 -11.360 1.00 37.59 282 ALA A CA 1
ATOM 2344 C C . ALA A 1 282 ? 29.632 -20.067 -10.437 1.00 37.59 282 ALA A C 1
ATOM 2346 O O . ALA A 1 282 ? 29.704 -18.902 -10.044 1.00 37.59 282 ALA A O 1
ATOM 2347 N N . THR A 1 283 ? 30.499 -21.010 -10.081 1.00 37.84 283 THR A N 1
ATOM 2348 C CA . THR A 1 283 ? 31.894 -20.856 -9.653 1.00 37.84 283 THR A CA 1
ATOM 2349 C C . THR A 1 283 ? 32.462 -19.432 -9.724 1.00 37.84 283 THR A C 1
ATOM 2351 O O . THR A 1 283 ? 32.760 -18.897 -10.797 1.00 37.84 283 THR A O 1
ATOM 2354 N N . LYS A 1 284 ? 32.749 -18.866 -8.548 1.00 45.00 284 LYS A N 1
ATOM 2355 C CA . LYS A 1 284 ? 33.722 -17.784 -8.374 1.00 45.00 284 LYS A CA 1
ATOM 2356 C C . LYS A 1 284 ? 35.106 -18.291 -8.785 1.00 45.00 284 LYS A C 1
ATOM 2358 O O . LYS A 1 284 ? 35.774 -18.943 -7.994 1.00 45.00 284 LYS A O 1
ATOM 2363 N N . ASN A 1 285 ? 35.500 -18.017 -10.026 1.00 49.72 285 ASN A N 1
ATOM 2364 C CA . ASN A 1 285 ? 36.880 -17.767 -10.455 1.00 49.72 285 ASN A CA 1
ATOM 2365 C C . ASN A 1 285 ? 36.893 -17.436 -11.953 1.00 49.72 285 ASN A C 1
ATOM 2367 O O . ASN A 1 285 ? 37.193 -18.279 -12.792 1.00 49.72 285 ASN A O 1
ATOM 2371 N N . SER A 1 286 ? 36.585 -16.190 -12.311 1.00 38.72 286 SER A N 1
ATOM 2372 C CA . SER A 1 286 ? 36.914 -15.673 -13.641 1.00 38.72 286 SER A CA 1
ATOM 2373 C C . SER A 1 286 ? 37.009 -14.150 -13.625 1.00 38.72 286 SER A C 1
ATOM 2375 O O . SER A 1 286 ? 36.095 -13.443 -13.214 1.00 38.72 286 SER A O 1
ATOM 2377 N N . LYS A 1 287 ? 38.177 -13.662 -14.039 1.00 45.09 287 LYS A N 1
ATOM 2378 C CA . LYS A 1 287 ? 38.581 -12.255 -14.139 1.00 45.09 287 LYS A CA 1
ATOM 2379 C C . LYS A 1 287 ? 37.644 -11.468 -15.074 1.00 45.09 287 LYS A C 1
ATOM 2381 O O . LYS A 1 287 ? 37.454 -11.906 -16.211 1.00 45.09 287 LYS A O 1
ATOM 2386 N N . PRO A 1 288 ? 37.181 -10.257 -14.721 1.00 41.72 288 PRO A N 1
ATOM 2387 C CA . PRO A 1 288 ? 36.392 -9.445 -15.636 1.00 41.72 288 PRO A CA 1
ATOM 2388 C C . PRO A 1 288 ? 37.304 -8.535 -16.473 1.00 41.72 288 PRO A C 1
ATOM 2390 O O . PRO A 1 288 ? 37.367 -7.344 -16.219 1.00 41.72 288 PRO A O 1
ATOM 2393 N N . GLN A 1 289 ? 38.038 -9.075 -17.458 1.00 46.56 289 GLN A N 1
ATOM 2394 C CA . GLN A 1 289 ? 38.706 -8.265 -18.508 1.00 46.56 289 GLN A CA 1
ATOM 2395 C C . GLN A 1 289 ? 38.908 -9.015 -19.849 1.00 46.56 289 GLN A C 1
ATOM 2397 O O . GLN A 1 289 ? 39.892 -8.801 -20.557 1.00 46.56 289 GLN A O 1
ATOM 2402 N N . LYS A 1 290 ? 37.988 -9.906 -20.249 1.00 45.91 290 LYS A N 1
ATOM 2403 C CA . LYS A 1 290 ? 38.073 -10.595 -21.560 1.00 45.91 290 LYS A CA 1
ATOM 2404 C C . LYS A 1 290 ? 36.835 -10.512 -22.460 1.00 45.91 290 LYS A C 1
ATOM 2406 O O . LYS A 1 290 ? 36.839 -11.130 -23.515 1.00 45.91 290 LYS A O 1
ATOM 2411 N N . ILE A 1 291 ? 35.827 -9.702 -22.127 1.00 44.94 291 ILE A N 1
ATOM 2412 C CA . ILE A 1 291 ? 34.593 -9.609 -22.938 1.00 44.94 291 ILE A CA 1
ATOM 2413 C C . ILE A 1 291 ? 34.594 -8.414 -23.918 1.00 44.94 291 ILE A C 1
ATOM 2415 O O . ILE A 1 291 ? 33.809 -8.391 -24.854 1.00 44.94 291 ILE A O 1
ATOM 2419 N N . LEU A 1 292 ? 35.570 -7.499 -23.841 1.00 40.59 292 LEU A N 1
ATOM 2420 C CA . LEU A 1 292 ? 35.747 -6.411 -24.828 1.00 40.59 292 LEU A CA 1
ATOM 2421 C C . LEU A 1 292 ? 36.829 -6.679 -25.895 1.00 40.59 292 LEU A C 1
ATOM 2423 O O . LEU A 1 292 ? 37.158 -5.799 -26.684 1.00 40.59 292 LEU A O 1
ATOM 2427 N N . LYS A 1 293 ? 37.361 -7.909 -25.966 1.00 46.50 293 LYS A N 1
ATOM 2428 C CA . LYS A 1 293 ? 38.243 -8.360 -27.064 1.00 46.50 293 LYS A CA 1
ATOM 2429 C C . LYS A 1 293 ? 37.584 -9.345 -28.039 1.00 46.50 293 LYS A C 1
ATOM 2431 O O . LYS A 1 293 ? 38.169 -9.619 -29.079 1.00 46.50 293 LYS A O 1
ATOM 2436 N N . SER A 1 294 ? 36.364 -9.815 -27.765 1.00 42.19 294 SER A N 1
ATOM 2437 C CA . SER A 1 294 ? 35.681 -10.805 -28.616 1.00 42.19 294 SER A CA 1
ATOM 2438 C C . SER A 1 294 ? 34.914 -10.205 -29.803 1.00 42.19 294 SER A C 1
ATOM 2440 O O . SER A 1 294 ? 34.540 -10.945 -30.702 1.00 42.19 294 SER A O 1
ATOM 2442 N N . MET A 1 295 ? 34.712 -8.882 -29.857 1.00 36.00 295 MET A N 1
ATOM 2443 C CA . MET A 1 295 ? 34.032 -8.204 -30.980 1.00 36.00 295 MET A CA 1
ATOM 2444 C C . MET A 1 295 ? 34.984 -7.565 -32.007 1.00 36.00 295 MET A C 1
ATOM 2446 O O . MET A 1 295 ? 34.536 -6.910 -32.939 1.00 36.00 295 MET A O 1
ATOM 2450 N N . ARG A 1 296 ? 36.304 -7.771 -31.882 1.00 42.72 296 ARG A N 1
ATOM 2451 C CA . ARG A 1 296 ? 37.305 -7.320 -32.875 1.00 42.72 296 ARG A CA 1
ATOM 2452 C C . ARG A 1 296 ? 37.982 -8.461 -33.647 1.00 42.72 296 ARG A C 1
ATOM 2454 O O . ARG A 1 296 ? 38.934 -8.208 -34.374 1.00 42.72 296 ARG A O 1
ATOM 2461 N N . GLN A 1 297 ? 37.502 -9.698 -33.495 1.00 45.31 297 GLN A N 1
ATOM 2462 C CA . GLN A 1 297 ? 38.088 -10.903 -34.106 1.00 45.31 297 GLN A CA 1
ATOM 2463 C C . GLN A 1 297 ? 37.091 -11.760 -34.912 1.00 45.31 297 GLN A C 1
ATOM 2465 O O . GLN A 1 297 ? 37.388 -12.908 -35.208 1.00 45.31 297 GLN A O 1
ATOM 2470 N N . GLN A 1 298 ? 35.940 -11.209 -35.312 1.00 40.78 298 GLN A N 1
ATOM 2471 C CA . GLN A 1 298 ? 34.982 -11.884 -36.210 1.00 40.78 298 GLN A CA 1
ATOM 2472 C C . GLN A 1 298 ? 34.678 -11.081 -37.484 1.00 40.78 298 GLN A C 1
ATOM 2474 O O . GLN A 1 298 ? 33.581 -11.125 -38.020 1.00 40.78 298 GLN A O 1
ATOM 2479 N N . HIS A 1 299 ? 35.666 -10.342 -37.986 1.00 42.66 299 HIS A N 1
ATOM 2480 C CA . HIS A 1 299 ? 35.584 -9.723 -39.307 1.00 42.66 299 HIS A CA 1
ATOM 2481 C C . HIS A 1 299 ? 36.944 -9.866 -39.997 1.00 42.66 299 HIS A C 1
ATOM 2483 O O . HIS A 1 299 ? 37.707 -8.910 -40.046 1.00 42.66 299 HIS A O 1
ATOM 2489 N N . ASN A 1 300 ? 37.300 -11.113 -40.344 1.00 43.66 300 ASN A N 1
ATOM 2490 C CA . ASN A 1 300 ? 38.406 -11.503 -41.244 1.00 43.66 300 ASN A CA 1
ATOM 2491 C C . ASN A 1 300 ? 38.448 -13.033 -41.479 1.00 43.66 300 ASN A C 1
ATOM 2493 O O . ASN A 1 300 ? 39.513 -13.638 -41.571 1.00 43.66 300 ASN A O 1
ATOM 2497 N N . GLN A 1 301 ? 37.291 -13.683 -41.545 1.00 48.41 301 GLN A N 1
ATOM 2498 C CA . GLN A 1 301 ? 37.162 -15.050 -42.042 1.00 48.41 301 GLN A CA 1
ATOM 2499 C C . GLN A 1 301 ? 35.896 -15.040 -42.889 1.00 48.41 301 GLN A C 1
ATOM 2501 O O . GLN A 1 301 ? 34.892 -14.507 -42.428 1.00 48.41 301 GLN A O 1
ATOM 2506 N N . ASP A 1 302 ? 36.011 -15.524 -44.121 1.00 50.03 302 ASP A N 1
ATOM 2507 C CA . ASP A 1 302 ? 35.045 -15.441 -45.227 1.00 50.03 302 ASP A CA 1
ATOM 2508 C C . ASP A 1 302 ? 35.256 -14.233 -46.155 1.00 50.03 302 ASP A C 1
ATOM 2510 O O . ASP A 1 302 ? 34.465 -13.295 -46.209 1.00 50.03 302 ASP A O 1
ATOM 2514 N N . GLN A 1 303 ? 36.355 -14.289 -46.912 1.00 43.44 303 GLN A N 1
ATOM 2515 C CA . GLN A 1 303 ? 36.411 -13.819 -48.298 1.00 43.44 303 GLN A CA 1
ATOM 2516 C C . GLN A 1 303 ? 37.458 -14.666 -49.045 1.00 43.44 303 GLN A C 1
ATOM 2518 O O . GLN A 1 303 ? 38.654 -14.499 -48.825 1.00 43.44 303 GLN A O 1
ATOM 2523 N N . GLU A 1 304 ? 36.948 -15.629 -49.823 1.00 42.97 304 GLU A N 1
ATOM 2524 C CA . GLU A 1 304 ? 37.378 -15.979 -51.193 1.00 42.97 304 GLU A CA 1
ATOM 2525 C C . GLU A 1 304 ? 38.906 -16.172 -51.364 1.00 42.97 304 GLU A C 1
ATOM 2527 O O . GLU A 1 304 ? 39.673 -15.222 -51.465 1.00 42.97 304 GLU A O 1
ATOM 2532 N N . ASP A 1 305 ? 39.465 -17.386 -51.346 1.00 46.75 305 ASP A N 1
ATOM 2533 C CA . ASP A 1 305 ? 39.244 -18.459 -52.332 1.00 46.75 305 ASP A CA 1
ATOM 2534 C C . ASP A 1 305 ? 38.990 -17.931 -53.757 1.00 46.75 305 ASP A C 1
ATOM 2536 O O . ASP A 1 305 ? 37.997 -18.269 -54.378 1.00 46.75 305 ASP A O 1
ATOM 2540 N N . ASP A 1 306 ? 39.892 -17.081 -54.263 1.00 47.22 306 ASP A N 1
ATOM 2541 C CA . ASP A 1 306 ? 40.090 -16.845 -55.705 1.00 47.22 306 ASP A CA 1
ATOM 2542 C C . ASP A 1 306 ? 41.465 -16.197 -55.970 1.00 47.22 306 ASP A C 1
ATOM 2544 O O . ASP A 1 306 ? 41.609 -15.000 -56.210 1.00 47.22 306 ASP A O 1
ATOM 2548 N N . SER A 1 307 ? 42.538 -16.986 -55.877 1.00 48.09 307 SER A N 1
ATOM 2549 C CA . SER A 1 307 ? 43.868 -16.642 -56.423 1.00 48.09 307 SER A CA 1
ATOM 2550 C C . SER A 1 307 ? 44.689 -17.912 -56.652 1.00 48.09 307 SER A C 1
ATOM 2552 O O . SER A 1 307 ? 45.801 -18.082 -56.157 1.00 48.09 307 SER A O 1
ATOM 2554 N N . SER A 1 308 ? 44.098 -18.831 -57.406 1.00 53.28 308 SER A N 1
ATOM 2555 C CA . SER A 1 308 ? 44.795 -19.895 -58.120 1.00 53.28 308 SER A CA 1
ATOM 2556 C C . SER A 1 308 ? 44.520 -19.677 -59.608 1.00 53.28 308 SER A C 1
ATOM 2558 O O . SER A 1 308 ? 43.422 -19.250 -59.954 1.00 53.28 308 SER A O 1
ATOM 2560 N N . TRP A 1 309 ? 45.498 -19.996 -60.459 1.00 45.84 309 TRP A N 1
ATOM 2561 C CA . TRP A 1 309 ? 45.505 -19.888 -61.929 1.00 45.84 309 TRP A CA 1
ATOM 2562 C C . TRP A 1 309 ? 45.903 -18.521 -62.516 1.00 45.84 309 TRP A C 1
ATOM 2564 O O . TRP A 1 309 ? 45.069 -17.704 -62.881 1.00 45.84 309 TRP A O 1
ATOM 2574 N N . TYR A 1 310 ? 47.210 -18.292 -62.669 1.00 42.12 310 TYR A N 1
ATOM 2575 C CA . TYR A 1 310 ? 47.882 -18.429 -63.973 1.00 42.12 310 TYR A CA 1
ATOM 2576 C C . TYR A 1 310 ? 49.403 -18.409 -63.764 1.00 42.12 310 TYR A C 1
ATOM 2578 O O . TYR A 1 310 ? 50.037 -17.365 -63.618 1.00 42.12 310 TYR A O 1
ATOM 2586 N N . ASP A 1 311 ? 49.966 -19.611 -63.743 1.00 41.97 311 ASP A N 1
ATOM 2587 C CA . ASP A 1 311 ? 51.364 -19.877 -64.050 1.00 41.97 311 ASP A CA 1
ATOM 2588 C C . ASP A 1 311 ? 51.552 -19.646 -65.564 1.00 41.97 311 ASP A C 1
ATOM 2590 O O . ASP A 1 311 ? 50.831 -20.228 -66.375 1.00 41.97 311 ASP A O 1
ATOM 2594 N N . LEU A 1 312 ? 52.449 -18.734 -65.951 1.00 46.03 312 LEU A N 1
ATOM 2595 C CA . LEU A 1 312 ? 52.843 -18.490 -67.348 1.00 46.03 312 LEU A CA 1
ATOM 2596 C C . LEU A 1 312 ? 54.262 -19.007 -67.612 1.00 46.03 312 LEU A C 1
ATOM 2598 O O . LEU A 1 312 ? 55.030 -18.410 -68.371 1.00 46.03 312 LEU A O 1
ATOM 2602 N N . SER A 1 313 ? 54.618 -20.126 -66.989 1.00 51.16 313 SER A N 1
ATOM 2603 C CA . SER A 1 313 ? 55.713 -20.963 -67.453 1.00 51.16 313 SER A CA 1
ATOM 2604 C C . SER A 1 313 ? 55.158 -22.118 -68.301 1.00 51.16 313 SER A C 1
ATOM 2606 O O . SER A 1 313 ? 54.167 -22.744 -67.960 1.00 51.16 313 SER A O 1
ATOM 2608 N N . GLU A 1 314 ? 55.805 -22.365 -69.443 1.00 40.59 314 GLU A N 1
ATOM 2609 C CA . GLU A 1 314 ? 55.625 -23.539 -70.317 1.00 40.59 314 GLU A CA 1
ATOM 2610 C C . GLU A 1 314 ? 54.428 -23.579 -71.291 1.00 40.59 314 GLU A C 1
ATOM 2612 O O . GLU A 1 314 ? 53.470 -24.324 -71.124 1.00 40.59 314 GLU A O 1
ATOM 2617 N N . ILE A 1 315 ? 54.608 -22.965 -72.469 1.00 42.28 315 ILE A N 1
ATOM 2618 C CA . ILE A 1 315 ? 54.320 -23.676 -73.729 1.00 42.28 315 ILE A CA 1
ATOM 2619 C C . ILE A 1 315 ? 55.573 -23.623 -74.600 1.00 42.28 315 ILE A C 1
ATOM 2621 O O . ILE A 1 315 ? 55.898 -22.636 -75.257 1.00 42.28 315 ILE A O 1
ATOM 2625 N N . SER A 1 316 ? 56.304 -24.729 -74.549 1.00 44.09 316 SER A N 1
ATOM 2626 C CA . SER A 1 316 ? 57.331 -25.119 -75.503 1.00 44.09 316 SER A CA 1
ATOM 2627 C C . SER A 1 316 ? 56.672 -25.904 -76.647 1.00 44.09 316 SER A C 1
ATOM 2629 O O . SER A 1 316 ? 55.716 -26.629 -76.383 1.00 44.09 316 SER A O 1
ATOM 2631 N N . LYS A 1 317 ? 57.287 -25.874 -77.845 1.00 40.25 317 LYS A N 1
ATOM 2632 C CA . LYS A 1 317 ? 57.095 -26.809 -78.991 1.00 40.25 317 LYS A CA 1
ATOM 2633 C C . LYS A 1 317 ? 55.803 -26.562 -79.792 1.00 40.25 317 LYS A C 1
ATOM 2635 O O . LYS A 1 317 ? 54.754 -26.331 -79.224 1.00 40.25 317 LYS A O 1
ATOM 2640 N N . THR A 1 318 ? 55.741 -26.573 -81.123 1.00 39.03 318 THR A N 1
ATOM 2641 C CA . THR A 1 318 ? 56.515 -27.171 -82.233 1.00 39.03 318 THR A CA 1
ATOM 2642 C C . THR A 1 318 ? 55.927 -26.596 -83.543 1.00 39.03 318 THR A C 1
ATOM 2644 O O . THR A 1 318 ? 54.887 -25.953 -83.462 1.00 39.03 318 THR A O 1
ATOM 2647 N N . VAL A 1 319 ? 56.532 -26.899 -84.710 1.00 35.84 319 VAL A N 1
ATOM 2648 C CA . VAL A 1 319 ? 56.032 -26.810 -86.122 1.00 35.84 319 VAL A CA 1
ATOM 2649 C C . VAL A 1 319 ? 57.016 -25.973 -86.963 1.00 35.84 319 VAL A C 1
ATOM 2651 O O . VAL A 1 319 ? 57.027 -24.755 -86.872 1.00 35.84 319 VAL A O 1
ATOM 2654 N N . SER A 1 320 ? 58.053 -26.559 -87.579 1.00 39.19 320 SER A N 1
ATOM 2655 C CA . SER A 1 320 ? 58.114 -27.258 -88.896 1.00 39.19 320 SER A CA 1
ATOM 2656 C C . SER A 1 320 ? 59.024 -26.417 -89.810 1.00 39.19 320 SER A C 1
ATOM 2658 O O . SER A 1 320 ? 58.744 -25.250 -90.032 1.00 39.19 320 SER A O 1
ATOM 2660 N N . LYS A 1 321 ? 60.240 -26.838 -90.177 1.00 41.16 321 LYS A N 1
ATOM 2661 C CA . LYS A 1 321 ? 60.618 -27.882 -91.151 1.00 41.16 321 LYS A CA 1
ATOM 2662 C C . LYS A 1 321 ? 60.077 -27.614 -92.568 1.00 41.16 321 LYS A C 1
ATOM 2664 O O . LYS A 1 321 ? 58.940 -27.959 -92.852 1.00 41.16 321 LYS A O 1
ATOM 2669 N N . LEU A 1 322 ? 60.945 -27.050 -93.411 1.00 35.81 322 LEU A N 1
ATOM 2670 C CA . LEU A 1 322 ? 61.034 -27.108 -94.884 1.00 35.81 322 LEU A CA 1
ATOM 2671 C C . LEU A 1 322 ? 62.523 -26.755 -95.158 1.00 35.81 322 LEU A C 1
ATOM 2673 O O . LEU A 1 322 ? 62.947 -25.671 -94.772 1.00 35.81 322 LEU A O 1
ATOM 2677 N N . GLU A 1 323 ? 63.454 -27.657 -95.523 1.00 31.28 323 GLU A N 1
ATOM 2678 C CA . GLU A 1 323 ? 63.565 -28.421 -96.791 1.00 31.28 323 GLU A CA 1
ATOM 2679 C C . GLU A 1 323 ? 63.184 -27.547 -97.996 1.00 31.28 323 GLU A C 1
ATOM 2681 O O . GLU A 1 323 ? 62.176 -26.861 -97.963 1.00 31.28 323 GLU A O 1
ATOM 2686 N N . SER A 1 324 ? 63.855 -27.505 -99.137 1.00 33.91 324 SER A N 1
ATOM 2687 C CA . SER A 1 324 ? 64.961 -28.223 -99.767 1.00 33.91 324 SER A CA 1
ATOM 2688 C C . SER A 1 324 ? 65.080 -27.530 -101.138 1.00 33.91 324 SER A C 1
ATOM 2690 O O . SER A 1 324 ? 64.064 -27.066 -101.665 1.00 33.91 324 SER A O 1
ATOM 2692 N N . GLY A 1 325 ? 66.266 -27.413 -101.731 1.00 34.12 325 GLY A N 1
ATOM 2693 C CA . GLY A 1 325 ? 66.368 -26.767 -103.041 1.00 34.12 325 GLY A CA 1
ATOM 2694 C C . GLY A 1 325 ? 67.771 -26.652 -103.606 1.00 34.12 325 GLY A C 1
ATOM 2695 O O . GLY A 1 325 ? 68.164 -25.574 -104.040 1.00 34.12 325 GLY A O 1
ATOM 2696 N N . ASP A 1 326 ? 68.510 -27.761 -103.601 1.00 32.00 326 ASP A N 1
ATOM 2697 C CA . ASP A 1 326 ? 69.611 -27.984 -104.537 1.00 32.00 326 ASP A CA 1
ATOM 2698 C C . ASP A 1 326 ? 69.118 -27.823 -105.983 1.00 32.00 326 ASP A C 1
ATOM 2700 O O . ASP A 1 326 ? 68.114 -28.418 -106.375 1.00 32.00 326 ASP A O 1
ATOM 2704 N N . SER A 1 327 ? 69.871 -27.100 -106.811 1.00 35.62 327 SER A N 1
ATOM 2705 C CA . SER A 1 327 ? 69.912 -27.375 -108.249 1.00 35.62 327 SER A CA 1
ATOM 2706 C C . SER A 1 327 ? 71.264 -26.952 -108.822 1.00 35.62 327 SER A C 1
ATOM 2708 O O . SER A 1 327 ? 71.481 -25.813 -109.230 1.00 35.62 327 SER A O 1
ATOM 2710 N N . ALA A 1 328 ? 72.186 -27.911 -108.836 1.00 35.25 328 ALA A N 1
ATOM 2711 C CA . ALA A 1 328 ? 73.434 -27.876 -109.583 1.00 35.25 328 ALA A CA 1
ATOM 2712 C C . ALA A 1 328 ? 73.195 -28.148 -111.083 1.00 35.25 328 ALA A C 1
ATOM 2714 O O . ALA A 1 328 ? 72.405 -29.031 -111.413 1.00 35.25 328 ALA A O 1
ATOM 2715 N N . ARG A 1 329 ? 73.919 -27.436 -111.967 1.00 34.66 329 ARG A N 1
ATOM 2716 C CA . ARG A 1 329 ? 74.478 -27.862 -113.284 1.00 34.66 329 ARG A CA 1
ATOM 2717 C C . ARG A 1 329 ? 74.967 -26.619 -114.052 1.00 34.66 329 ARG A C 1
ATOM 2719 O O . ARG A 1 329 ? 74.176 -25.742 -114.361 1.00 34.66 329 ARG A O 1
ATOM 2726 N N . SER A 1 330 ? 76.281 -26.379 -114.127 1.00 34.84 330 SER A N 1
ATOM 2727 C CA . SER A 1 330 ? 77.230 -26.820 -115.178 1.00 34.84 330 SER A CA 1
ATOM 2728 C C . SER A 1 330 ? 77.070 -26.103 -116.531 1.00 34.84 330 SER A C 1
ATOM 2730 O O . SER A 1 330 ? 76.054 -26.312 -117.185 1.00 34.84 330 SER A O 1
ATOM 2732 N N . PHE A 1 331 ? 78.072 -25.328 -116.970 1.00 33.03 331 PHE A N 1
ATOM 2733 C CA . PHE A 1 331 ? 78.930 -25.585 -118.150 1.00 33.03 331 PHE A CA 1
ATOM 2734 C C . PHE A 1 331 ? 79.857 -24.385 -118.453 1.00 33.03 331 PHE A C 1
ATOM 2736 O O . PHE A 1 331 ? 79.684 -23.293 -117.922 1.00 33.03 331 PHE A O 1
ATOM 2743 N N . GLU A 1 332 ? 80.893 -24.664 -119.237 1.00 28.98 332 GLU A N 1
ATOM 2744 C CA . GLU A 1 332 ? 82.201 -24.012 -119.348 1.00 28.98 332 GLU A CA 1
ATOM 2745 C C . GLU A 1 332 ? 82.302 -22.832 -120.346 1.00 28.98 332 GLU A C 1
ATOM 2747 O O . GLU A 1 332 ? 81.508 -22.711 -121.275 1.00 28.98 332 GLU A O 1
ATOM 2752 N N . CYS A 1 333 ? 83.442 -22.122 -120.236 1.00 30.81 333 CYS A N 1
ATOM 2753 C CA . CYS A 1 333 ? 84.275 -21.579 -121.334 1.00 30.81 333 CYS A CA 1
ATOM 2754 C C . CYS A 1 333 ? 83.958 -20.170 -121.924 1.00 30.81 333 CYS A C 1
ATOM 2756 O O . CYS A 1 333 ? 82.888 -19.624 -121.680 1.00 30.81 333 CYS A O 1
ATOM 2758 N N . PRO A 1 334 ? 84.928 -19.492 -122.589 1.00 41.69 334 PRO A N 1
ATOM 2759 C CA . PRO A 1 334 ? 85.659 -18.360 -122.005 1.00 41.69 334 PRO A CA 1
ATOM 2760 C C . PRO A 1 334 ? 85.647 -17.085 -122.887 1.00 41.69 334 PRO A C 1
ATOM 2762 O O . PRO A 1 334 ? 84.994 -17.026 -123.922 1.00 41.69 334 PRO A O 1
ATOM 2765 N N . GLU A 1 335 ? 86.428 -16.083 -122.464 1.00 36.22 335 GLU A N 1
ATOM 2766 C CA . GLU A 1 335 ? 86.877 -14.906 -123.233 1.00 36.22 335 GLU A CA 1
ATOM 2767 C C . GLU A 1 335 ? 85.828 -13.840 -123.602 1.00 36.22 335 GLU A C 1
ATOM 2769 O O . GLU A 1 335 ? 85.127 -13.926 -124.606 1.00 36.22 335 GLU A O 1
ATOM 2774 N N . ARG A 1 336 ? 85.835 -12.728 -122.847 1.00 35.25 336 ARG A N 1
ATOM 2775 C CA . ARG A 1 336 ? 85.884 -11.364 -123.416 1.00 35.25 336 ARG A CA 1
ATOM 2776 C C . ARG A 1 336 ? 86.157 -10.321 -122.335 1.00 35.25 336 ARG A C 1
ATOM 2778 O O . ARG A 1 336 ? 85.285 -9.831 -121.618 1.00 35.25 336 ARG A O 1
ATOM 2785 N N . GLU A 1 337 ? 87.440 -10.023 -122.255 1.00 41.50 337 GLU A N 1
ATOM 2786 C CA . GLU A 1 337 ? 88.102 -8.965 -121.518 1.00 41.50 337 GLU A CA 1
ATOM 2787 C C . GLU A 1 337 ? 87.571 -7.558 -121.867 1.00 41.50 337 GLU A C 1
ATOM 2789 O O . GLU A 1 337 ? 87.325 -7.226 -123.024 1.00 41.50 337 GLU A O 1
ATOM 2794 N N . THR A 1 338 ? 87.482 -6.708 -120.835 1.00 41.22 338 THR A N 1
ATOM 2795 C CA . THR A 1 338 ? 87.548 -5.223 -120.846 1.00 41.22 338 THR A CA 1
ATOM 2796 C C . THR A 1 338 ? 86.298 -4.339 -121.022 1.00 41.22 338 THR A C 1
ATOM 2798 O O . THR A 1 338 ? 86.416 -3.139 -120.789 1.00 41.22 338 THR A O 1
ATOM 2801 N N . VAL A 1 339 ? 85.078 -4.860 -121.238 1.00 47.56 339 VAL A N 1
ATOM 2802 C CA . VAL A 1 339 ? 83.834 -4.022 -121.253 1.00 47.56 339 VAL A CA 1
ATOM 2803 C C . VAL A 1 339 ? 82.878 -4.300 -120.071 1.00 47.56 339 VAL A C 1
ATOM 2805 O O . VAL A 1 339 ? 81.993 -3.504 -119.754 1.00 47.56 339 VAL A O 1
ATOM 2808 N N . THR A 1 340 ? 83.098 -5.385 -119.325 1.00 45.44 340 THR A N 1
ATOM 2809 C CA . THR A 1 340 ? 82.340 -5.752 -118.112 1.00 45.44 340 THR A CA 1
ATOM 2810 C C . THR A 1 340 ? 82.841 -5.061 -116.842 1.00 45.44 340 THR A C 1
ATOM 2812 O O . THR A 1 340 ? 82.067 -4.912 -115.902 1.00 45.44 340 THR A O 1
ATOM 2815 N N . ARG A 1 341 ? 84.080 -4.544 -116.816 1.00 49.31 341 ARG A N 1
ATOM 2816 C CA . ARG A 1 341 ? 84.657 -3.862 -115.638 1.00 49.31 341 ARG A CA 1
ATOM 2817 C C . ARG A 1 341 ? 83.912 -2.571 -115.282 1.00 49.31 341 ARG A C 1
ATOM 2819 O O . ARG A 1 341 ? 83.627 -2.351 -114.114 1.00 49.31 341 ARG A O 1
ATOM 2826 N N . ASN A 1 342 ? 83.496 -1.782 -116.277 1.00 56.12 342 ASN A N 1
ATOM 2827 C CA . ASN A 1 342 ? 82.706 -0.561 -116.052 1.00 56.12 342 ASN A CA 1
ATOM 2828 C C . ASN A 1 342 ? 81.248 -0.855 -115.671 1.00 56.12 342 ASN A C 1
ATOM 2830 O O . ASN A 1 342 ? 80.651 -0.102 -114.908 1.00 56.12 342 ASN A O 1
ATOM 2834 N N . LYS A 1 343 ? 80.669 -1.964 -116.153 1.00 61.69 343 LYS A N 1
ATOM 2835 C CA . LYS A 1 343 ? 79.334 -2.410 -115.717 1.00 61.69 343 LYS A CA 1
ATOM 2836 C C . LYS A 1 343 ? 79.358 -2.977 -114.297 1.00 61.69 343 LYS A C 1
ATOM 2838 O O . LYS A 1 343 ? 78.426 -2.718 -113.549 1.00 61.69 343 LYS A O 1
ATOM 2843 N N . ILE A 1 344 ? 80.422 -3.687 -113.920 1.00 66.31 344 ILE A N 1
ATOM 2844 C CA . ILE A 1 344 ? 80.629 -4.190 -112.557 1.00 66.31 344 ILE A CA 1
ATOM 2845 C C . ILE A 1 344 ? 80.925 -3.032 -111.604 1.00 66.31 344 ILE A C 1
ATOM 2847 O O . ILE A 1 344 ? 80.299 -2.975 -110.558 1.00 66.31 344 ILE A O 1
ATOM 2851 N N . HIS A 1 345 ? 81.779 -2.069 -111.973 1.00 69.69 345 HIS A N 1
ATOM 2852 C CA . HIS A 1 345 ? 81.993 -0.865 -111.163 1.00 69.69 345 HIS A CA 1
ATOM 2853 C C . HIS A 1 345 ? 80.701 -0.075 -110.975 1.00 69.69 345 HIS A C 1
ATOM 2855 O O . HIS A 1 345 ? 80.335 0.194 -109.844 1.00 69.69 345 HIS A O 1
ATOM 2861 N N . LYS A 1 346 ? 79.933 0.176 -112.043 1.00 76.75 346 LYS A N 1
ATOM 2862 C CA . LYS A 1 346 ? 78.635 0.855 -111.931 1.00 76.75 346 LYS A CA 1
ATOM 2863 C C . LYS A 1 346 ? 77.618 0.064 -111.095 1.00 76.75 346 LYS A C 1
ATOM 2865 O O . LYS A 1 346 ? 76.847 0.659 -110.353 1.00 76.75 346 LYS A O 1
ATOM 2870 N N . ALA A 1 347 ? 77.612 -1.266 -111.187 1.00 75.75 347 ALA A N 1
ATOM 2871 C CA . ALA A 1 347 ? 76.772 -2.113 -110.341 1.00 75.75 347 ALA A CA 1
ATOM 2872 C C . ALA A 1 347 ? 77.229 -2.100 -108.871 1.00 75.75 347 ALA A C 1
ATOM 2874 O O . ALA A 1 347 ? 76.386 -2.074 -107.980 1.00 75.75 347 ALA A O 1
ATOM 2875 N N . CYS A 1 348 ? 78.538 -2.079 -108.615 1.00 76.00 348 CYS A N 1
ATOM 2876 C CA . CYS A 1 348 ? 79.113 -1.939 -107.280 1.00 76.00 348 CYS A CA 1
ATOM 2877 C C . CYS A 1 348 ? 78.832 -0.556 -106.691 1.00 76.00 348 CYS A C 1
ATOM 2879 O O . CYS A 1 348 ? 78.416 -0.491 -105.545 1.00 76.00 348 CYS A O 1
ATOM 2881 N N . ASP A 1 349 ? 78.974 0.522 -107.459 1.00 79.69 349 ASP A N 1
ATOM 2882 C CA . ASP A 1 349 ? 78.701 1.892 -107.014 1.00 79.69 349 ASP A CA 1
ATOM 2883 C C . ASP A 1 349 ? 77.211 2.095 -106.727 1.00 79.69 349 ASP A C 1
ATOM 2885 O O . ASP A 1 349 ? 76.856 2.654 -105.691 1.00 79.69 349 ASP A O 1
ATOM 2889 N N . ASN A 1 350 ? 76.327 1.556 -107.575 1.00 81.38 350 ASN A N 1
ATOM 2890 C CA . ASN A 1 350 ? 74.891 1.524 -107.293 1.00 81.38 350 ASN A CA 1
ATOM 2891 C C . ASN A 1 350 ? 74.603 0.740 -106.006 1.00 81.38 350 ASN A C 1
ATOM 2893 O O . ASN A 1 350 ? 73.854 1.208 -105.160 1.00 81.38 350 ASN A O 1
ATOM 2897 N N . LYS A 1 351 ? 75.253 -0.413 -105.807 1.00 86.06 351 LYS A N 1
ATOM 2898 C CA . LYS A 1 351 ? 75.071 -1.232 -104.602 1.00 86.06 351 LYS A CA 1
ATOM 2899 C C . LYS A 1 351 ? 75.641 -0.571 -103.347 1.00 86.06 351 LYS A C 1
ATOM 2901 O O . LYS A 1 351 ? 75.062 -0.713 -102.278 1.00 86.06 351 LYS A O 1
ATOM 2906 N N . ILE A 1 352 ? 76.741 0.171 -103.463 1.00 84.31 352 ILE A N 1
ATOM 2907 C CA . ILE A 1 352 ? 77.289 1.007 -102.389 1.00 84.31 352 ILE A CA 1
ATOM 2908 C C . ILE A 1 352 ? 76.311 2.140 -102.074 1.00 84.31 352 ILE A C 1
ATOM 2910 O O . ILE A 1 352 ? 76.042 2.387 -100.903 1.00 84.31 352 ILE A O 1
ATOM 2914 N N . SER A 1 353 ? 75.731 2.787 -103.089 1.00 87.69 353 SER A N 1
ATOM 2915 C CA . SER A 1 353 ? 74.709 3.821 -102.905 1.00 87.69 353 SER A CA 1
ATOM 2916 C C . SER A 1 353 ? 73.460 3.267 -102.214 1.00 87.69 353 SER A C 1
ATOM 2918 O O . SER A 1 353 ? 72.977 3.873 -101.261 1.00 87.69 353 SER A O 1
ATOM 2920 N N . ASP A 1 354 ? 72.974 2.095 -102.627 1.00 85.38 354 ASP A N 1
ATOM 2921 C CA . ASP A 1 354 ? 71.839 1.418 -101.994 1.00 85.38 354 ASP A CA 1
ATOM 2922 C C . ASP A 1 354 ? 72.160 1.044 -100.539 1.00 85.38 354 ASP A C 1
ATOM 2924 O O . ASP A 1 354 ? 71.354 1.286 -99.643 1.00 85.38 354 ASP A O 1
ATOM 2928 N N . LEU A 1 355 ? 73.365 0.528 -100.270 1.00 87.62 355 LEU A N 1
ATOM 2929 C CA . LEU A 1 355 ? 73.821 0.226 -98.910 1.00 87.62 355 LEU A CA 1
ATOM 2930 C C . LEU A 1 355 ? 73.938 1.488 -98.044 1.00 87.62 355 LEU A C 1
ATOM 2932 O O . LEU A 1 355 ? 73.546 1.455 -96.882 1.00 87.62 355 LEU A O 1
ATOM 2936 N N . MET A 1 356 ? 74.429 2.605 -98.585 1.00 88.44 356 MET A N 1
ATOM 2937 C CA . MET A 1 356 ? 74.503 3.880 -97.861 1.00 88.44 356 MET A CA 1
ATOM 2938 C C . MET A 1 356 ? 73.113 4.463 -97.588 1.00 88.44 356 MET A C 1
ATOM 2940 O O . MET A 1 356 ? 72.886 5.003 -96.501 1.00 88.44 356 MET A O 1
ATOM 2944 N N . ASN A 1 357 ? 72.166 4.300 -98.516 1.00 88.06 357 ASN A N 1
ATOM 2945 C CA . ASN A 1 357 ? 70.763 4.648 -98.298 1.00 88.06 357 ASN A CA 1
ATOM 2946 C C . ASN A 1 357 ? 70.156 3.793 -97.178 1.00 88.06 357 ASN A C 1
ATOM 2948 O O . ASN A 1 357 ? 69.614 4.355 -96.231 1.00 88.06 357 ASN A O 1
ATOM 2952 N N . ILE A 1 358 ? 70.358 2.469 -97.199 1.00 89.06 358 ILE A N 1
ATOM 2953 C CA . ILE A 1 358 ? 69.908 1.558 -96.131 1.00 89.06 358 ILE A CA 1
ATOM 2954 C C . ILE A 1 358 ? 70.547 1.926 -94.784 1.00 89.06 358 ILE A C 1
ATOM 2956 O O . ILE A 1 358 ? 69.856 1.971 -93.772 1.00 89.06 358 ILE A O 1
ATOM 2960 N N . ILE A 1 359 ? 71.848 2.238 -94.741 1.00 87.25 359 ILE A N 1
ATOM 2961 C CA . ILE A 1 359 ? 72.530 2.681 -93.512 1.00 87.25 359 ILE A CA 1
ATOM 2962 C C . ILE A 1 359 ? 71.914 3.985 -92.990 1.00 87.25 359 ILE A C 1
ATOM 2964 O O . ILE A 1 359 ? 71.709 4.133 -91.784 1.00 87.25 359 ILE A O 1
ATOM 2968 N N . THR A 1 360 ? 71.598 4.926 -93.879 1.00 87.88 360 THR A N 1
ATOM 2969 C CA . THR A 1 360 ? 70.994 6.212 -93.507 1.00 87.88 360 THR A CA 1
ATOM 2970 C C . THR A 1 360 ? 69.559 6.027 -93.009 1.00 87.88 360 THR A C 1
ATOM 2972 O O . THR A 1 360 ? 69.191 6.594 -91.979 1.00 87.88 360 THR A O 1
ATOM 2975 N N . GLU A 1 361 ? 68.767 5.181 -93.667 1.00 88.31 361 GLU A N 1
ATOM 2976 C CA . GLU A 1 361 ? 67.422 4.794 -93.230 1.00 88.31 361 GLU A CA 1
ATOM 2977 C C . GLU A 1 361 ? 67.448 4.071 -91.882 1.00 88.31 361 GLU A C 1
ATOM 2979 O O . GLU A 1 361 ? 66.686 4.430 -90.986 1.00 88.31 361 GLU A O 1
ATOM 2984 N N . LEU A 1 362 ? 68.371 3.124 -91.683 1.00 88.56 362 LEU A N 1
ATOM 2985 C CA . LEU A 1 362 ? 68.567 2.429 -90.409 1.00 88.56 362 LEU A CA 1
ATOM 2986 C C . LEU A 1 362 ? 68.982 3.396 -89.297 1.00 88.56 362 LEU A C 1
ATOM 2988 O O . LEU A 1 362 ? 68.474 3.297 -88.180 1.00 88.56 362 LEU A O 1
ATOM 2992 N N . LYS A 1 363 ? 69.859 4.363 -89.588 1.00 91.00 363 LYS A N 1
ATOM 2993 C CA . LYS A 1 363 ? 70.267 5.398 -88.629 1.00 91.00 363 LYS A CA 1
ATOM 2994 C C . LYS A 1 363 ? 69.096 6.306 -88.252 1.00 91.00 363 LYS A C 1
ATOM 2996 O O . LYS A 1 363 ? 68.894 6.575 -87.069 1.00 91.00 363 LYS A O 1
ATOM 3001 N N . ASN A 1 364 ? 68.297 6.732 -89.229 1.00 89.31 364 ASN A N 1
ATOM 3002 C CA . ASN A 1 364 ? 67.095 7.532 -88.992 1.00 89.31 364 ASN A CA 1
ATOM 3003 C C . ASN A 1 364 ? 66.034 6.742 -88.215 1.00 89.31 364 ASN A C 1
ATOM 3005 O O . ASN A 1 364 ? 65.414 7.279 -87.297 1.00 89.31 364 ASN A O 1
ATOM 3009 N N . HIS A 1 365 ? 65.861 5.457 -88.527 1.00 90.88 365 HIS A N 1
ATOM 3010 C CA . HIS A 1 365 ? 64.968 4.567 -87.797 1.00 90.88 365 HIS A CA 1
ATOM 3011 C C . HIS A 1 365 ? 65.430 4.378 -86.350 1.00 90.88 365 HIS A C 1
ATOM 3013 O O . HIS A 1 365 ? 64.619 4.479 -85.433 1.00 90.88 365 HIS A O 1
ATOM 3019 N N . HIS A 1 366 ? 66.732 4.182 -86.124 1.00 91.25 366 HIS A N 1
ATOM 3020 C CA . HIS A 1 366 ? 67.301 4.091 -84.783 1.00 91.25 366 HIS A CA 1
ATOM 3021 C C . HIS A 1 366 ? 67.091 5.385 -83.988 1.00 91.25 366 HIS A C 1
ATOM 3023 O O . HIS A 1 366 ? 66.605 5.324 -82.867 1.00 91.25 366 HIS A O 1
ATOM 3029 N N . LEU A 1 367 ? 67.353 6.558 -84.576 1.00 91.75 367 LEU A N 1
ATOM 3030 C CA . LEU A 1 367 ? 67.095 7.851 -83.926 1.00 91.75 367 LEU A CA 1
ATOM 3031 C C . LEU A 1 367 ? 65.610 8.049 -83.586 1.00 91.75 367 LEU A C 1
ATOM 3033 O O . LEU A 1 367 ? 65.289 8.517 -82.496 1.00 91.75 367 LEU A O 1
ATOM 3037 N N . ASN A 1 368 ? 64.700 7.656 -84.482 1.00 93.12 368 ASN A N 1
ATOM 3038 C CA . ASN A 1 368 ? 63.257 7.714 -84.239 1.00 93.12 368 ASN A CA 1
ATOM 3039 C C . ASN A 1 368 ? 62.835 6.758 -83.109 1.00 93.12 368 ASN A C 1
ATOM 3041 O O . ASN A 1 368 ? 62.077 7.144 -82.220 1.00 93.12 368 ASN A O 1
ATOM 3045 N N . LEU A 1 369 ? 63.360 5.528 -83.096 1.00 92.12 369 LEU A N 1
ATOM 3046 C CA . LEU A 1 369 ? 63.132 4.577 -82.007 1.00 92.12 369 LEU A CA 1
ATOM 3047 C C . LEU A 1 369 ? 63.661 5.108 -80.670 1.00 92.12 369 LEU A C 1
ATOM 3049 O O . LEU A 1 369 ? 62.944 5.029 -79.675 1.00 92.12 369 LEU A O 1
ATOM 3053 N N . THR A 1 370 ? 64.859 5.693 -80.649 1.00 92.38 370 THR A N 1
ATOM 3054 C CA . THR A 1 370 ? 65.447 6.295 -79.445 1.00 92.38 370 THR A CA 1
ATOM 3055 C C . THR A 1 370 ? 64.600 7.464 -78.944 1.00 92.38 370 THR A C 1
ATOM 3057 O O . THR A 1 370 ? 64.245 7.492 -77.769 1.00 92.38 370 THR A O 1
ATOM 3060 N N . ALA A 1 371 ? 64.158 8.366 -79.825 1.00 92.56 371 ALA A N 1
ATOM 3061 C CA . ALA A 1 371 ? 63.277 9.475 -79.451 1.00 92.56 371 ALA A CA 1
ATOM 3062 C C . ALA A 1 371 ? 61.916 8.993 -78.908 1.00 92.56 371 ALA A C 1
ATOM 3064 O O . ALA A 1 371 ? 61.405 9.536 -77.924 1.00 92.56 371 ALA A O 1
ATOM 3065 N N . LYS A 1 372 ? 61.334 7.944 -79.508 1.00 94.06 372 LYS A N 1
ATOM 3066 C CA . LYS A 1 372 ? 60.108 7.305 -79.002 1.00 94.06 372 LYS A CA 1
ATOM 3067 C C . LYS A 1 372 ? 60.330 6.664 -77.633 1.00 94.06 372 LYS A C 1
ATOM 3069 O O . LYS A 1 372 ? 59.495 6.845 -76.750 1.00 94.06 372 LYS A O 1
ATOM 3074 N N . ALA A 1 373 ? 61.447 5.964 -77.436 1.00 92.69 373 ALA A N 1
ATOM 3075 C CA . ALA A 1 373 ? 61.799 5.365 -76.152 1.00 92.69 373 ALA A CA 1
ATOM 3076 C C . ALA A 1 373 ? 61.970 6.436 -75.063 1.00 92.69 373 ALA A C 1
ATOM 3078 O O . ALA A 1 373 ? 61.396 6.312 -73.985 1.00 92.69 373 ALA A O 1
ATOM 3079 N N . GLU A 1 374 ? 62.663 7.537 -75.357 1.00 93.56 374 GLU A N 1
ATOM 3080 C CA . GLU A 1 374 ? 62.814 8.670 -74.435 1.00 93.56 374 GLU A CA 1
ATOM 3081 C C . GLU A 1 374 ? 61.482 9.348 -74.095 1.00 93.56 374 GLU A C 1
ATOM 3083 O O . GLU A 1 374 ? 61.279 9.788 -72.962 1.00 93.56 374 GLU A O 1
ATOM 3088 N N . MET A 1 375 ? 60.566 9.451 -75.062 1.00 94.25 375 MET A N 1
ATOM 3089 C CA . MET A 1 375 ? 59.220 9.975 -74.826 1.00 94.25 375 MET A CA 1
ATOM 3090 C C . MET A 1 375 ? 58.422 9.053 -73.895 1.00 94.25 375 MET A C 1
ATOM 3092 O O . MET A 1 375 ? 57.798 9.538 -72.954 1.00 94.25 375 MET A O 1
ATOM 3096 N N . VAL A 1 376 ? 58.485 7.733 -74.102 1.00 95.12 376 VAL A N 1
ATOM 3097 C CA . VAL A 1 376 ? 57.842 6.747 -73.218 1.00 95.12 376 VAL A CA 1
ATOM 3098 C C . VAL A 1 376 ? 58.434 6.808 -71.809 1.00 95.12 376 VAL A C 1
ATOM 3100 O O . VAL A 1 376 ? 57.682 6.873 -70.841 1.00 95.12 376 VAL A O 1
ATOM 3103 N N . VAL A 1 377 ? 59.762 6.871 -71.676 1.00 94.12 377 VAL A N 1
ATOM 3104 C CA . VAL A 1 377 ? 60.437 6.996 -70.372 1.00 94.12 377 VAL A CA 1
ATOM 3105 C C . VAL A 1 377 ? 60.030 8.285 -69.654 1.00 94.12 377 VAL A C 1
ATOM 3107 O O . VAL A 1 377 ? 59.765 8.256 -68.452 1.00 94.12 377 VAL A O 1
ATOM 3110 N N . ARG A 1 378 ? 59.923 9.414 -70.370 1.00 93.88 378 ARG A N 1
ATOM 3111 C CA . ARG A 1 378 ? 59.426 10.674 -69.795 1.00 93.88 378 ARG A CA 1
ATOM 3112 C C . ARG A 1 378 ? 57.977 10.560 -69.327 1.00 93.88 378 ARG A C 1
ATOM 3114 O O . ARG A 1 378 ? 57.693 10.944 -68.196 1.00 93.88 378 ARG A O 1
ATOM 3121 N N . ASN A 1 379 ? 57.095 9.991 -70.146 1.00 94.81 379 ASN A N 1
ATOM 3122 C CA . ASN A 1 379 ? 55.688 9.803 -69.788 1.00 94.81 379 ASN A CA 1
ATOM 3123 C C . ASN A 1 379 ? 55.534 8.905 -68.550 1.00 94.81 379 ASN A C 1
ATOM 3125 O O . ASN A 1 379 ? 54.829 9.275 -67.614 1.00 94.81 379 ASN A O 1
ATOM 3129 N N . LEU A 1 380 ? 56.259 7.782 -68.497 1.00 95.25 380 LEU A N 1
ATOM 3130 C CA . LEU A 1 380 ? 56.266 6.883 -67.339 1.00 95.25 380 LEU A CA 1
ATOM 3131 C C . LEU A 1 380 ? 56.835 7.561 -66.085 1.00 95.25 380 LEU A C 1
ATOM 3133 O O . LEU A 1 380 ? 56.317 7.366 -64.990 1.00 95.25 380 LEU A O 1
ATOM 3137 N N . SER A 1 381 ? 57.877 8.385 -66.223 1.00 95.25 381 SER A N 1
ATOM 3138 C CA . SER A 1 381 ? 58.450 9.140 -65.101 1.00 95.25 381 SER A CA 1
ATOM 3139 C C . SER A 1 381 ? 57.443 10.125 -64.496 1.00 95.25 381 SER A C 1
ATOM 3141 O O . SER A 1 381 ? 57.299 10.190 -63.273 1.00 95.25 381 SER A O 1
ATOM 3143 N N . GLU A 1 382 ? 56.694 10.852 -65.329 1.00 95.56 382 GLU A N 1
ATOM 3144 C CA . GLU A 1 382 ? 55.636 11.754 -64.859 1.00 95.56 382 GLU A CA 1
ATOM 3145 C C . GLU A 1 382 ? 54.455 10.993 -64.239 1.00 95.56 382 GLU A C 1
ATOM 3147 O O . GLU A 1 382 ? 53.936 11.400 -63.196 1.00 95.56 382 GLU A O 1
ATOM 3152 N N . GLU A 1 383 ? 54.079 9.841 -64.796 1.00 95.19 383 GLU A N 1
ATOM 3153 C CA . GLU A 1 383 ? 53.049 8.979 -64.211 1.00 95.19 383 GLU A CA 1
ATOM 3154 C C . GLU A 1 383 ? 53.470 8.429 -62.839 1.00 95.19 383 GLU A C 1
ATOM 3156 O O . GLU A 1 383 ? 52.689 8.479 -61.886 1.00 95.19 383 GLU A O 1
ATOM 3161 N N . ILE A 1 384 ? 54.727 7.999 -62.685 1.00 95.38 384 ILE A N 1
ATOM 3162 C CA . ILE A 1 384 ? 55.288 7.560 -61.399 1.00 95.38 384 ILE A CA 1
ATOM 3163 C C . ILE A 1 384 ? 55.273 8.704 -60.379 1.00 95.38 384 ILE A C 1
ATOM 3165 O O . ILE A 1 384 ? 54.897 8.490 -59.223 1.00 95.38 384 ILE A O 1
ATOM 3169 N N . LYS A 1 385 ? 55.644 9.929 -60.774 1.00 95.25 385 LYS A N 1
ATOM 3170 C CA . LYS A 1 385 ? 55.565 11.102 -59.885 1.00 95.25 385 LYS A CA 1
ATOM 3171 C C . LYS A 1 385 ? 54.125 11.380 -59.454 1.00 95.25 385 LYS A C 1
ATOM 3173 O O . LYS A 1 385 ? 53.881 11.614 -58.267 1.00 95.25 385 LYS A O 1
ATOM 3178 N N . LEU A 1 386 ? 53.171 11.308 -60.383 1.00 96.19 386 LEU A N 1
ATOM 3179 C CA . LEU A 1 386 ? 51.750 11.495 -60.097 1.00 96.19 386 LEU A CA 1
ATOM 3180 C C . LEU A 1 386 ? 51.217 10.411 -59.150 1.00 96.19 386 LEU A C 1
ATOM 3182 O O . LEU A 1 386 ? 50.509 10.725 -58.190 1.00 96.19 386 LEU A O 1
ATOM 3186 N N . LEU A 1 387 ? 51.576 9.146 -59.381 1.00 95.00 387 LEU A N 1
ATOM 3187 C CA . LEU A 1 387 ? 51.222 8.022 -58.513 1.00 95.00 387 LEU A CA 1
ATOM 3188 C C . LEU A 1 387 ? 51.820 8.190 -57.116 1.00 95.00 387 LEU A C 1
ATOM 3190 O O . LEU A 1 387 ? 51.099 8.048 -56.130 1.00 95.00 387 LEU A O 1
ATOM 3194 N N . LYS A 1 388 ? 53.092 8.586 -57.010 1.00 95.69 388 LYS A N 1
ATOM 3195 C CA . LYS A 1 388 ? 53.747 8.872 -55.725 1.00 95.69 388 LYS A CA 1
ATOM 3196 C C . LYS A 1 388 ? 53.014 9.971 -54.952 1.00 95.69 388 LYS A C 1
ATOM 3198 O O . LYS A 1 388 ? 52.754 9.809 -53.761 1.00 95.69 388 LYS A O 1
ATOM 3203 N N . HIS A 1 389 ? 52.626 11.054 -55.625 1.00 95.25 389 HIS A N 1
ATOM 3204 C CA . HIS A 1 389 ? 51.838 12.123 -55.011 1.00 95.25 389 HIS A CA 1
ATOM 3205 C C . HIS A 1 389 ? 50.448 11.636 -54.565 1.00 95.25 389 HIS A C 1
ATOM 3207 O O . HIS A 1 389 ? 49.998 11.973 -53.470 1.00 95.25 389 HIS A O 1
ATOM 3213 N N . LYS A 1 390 ? 49.766 10.808 -55.370 1.00 94.88 390 LYS A N 1
ATOM 3214 C CA . LYS A 1 390 ? 48.476 10.209 -54.986 1.00 94.88 390 LYS A CA 1
ATOM 3215 C C . LYS A 1 390 ? 48.610 9.310 -53.756 1.00 94.88 390 LYS A C 1
ATOM 3217 O O . LYS A 1 390 ? 47.809 9.449 -52.839 1.00 94.88 390 LYS A O 1
ATOM 3222 N N . VAL A 1 391 ? 49.618 8.437 -53.705 1.00 95.12 391 VAL A N 1
ATOM 3223 C CA . VAL A 1 391 ? 49.878 7.558 -52.550 1.00 95.12 391 VAL A CA 1
ATOM 3224 C C . VAL A 1 391 ? 50.157 8.379 -51.292 1.00 95.12 391 VAL A C 1
ATOM 3226 O O . VAL A 1 391 ? 49.579 8.086 -50.248 1.00 95.12 391 VAL A O 1
ATOM 3229 N N . GLN A 1 392 ? 50.959 9.443 -51.396 1.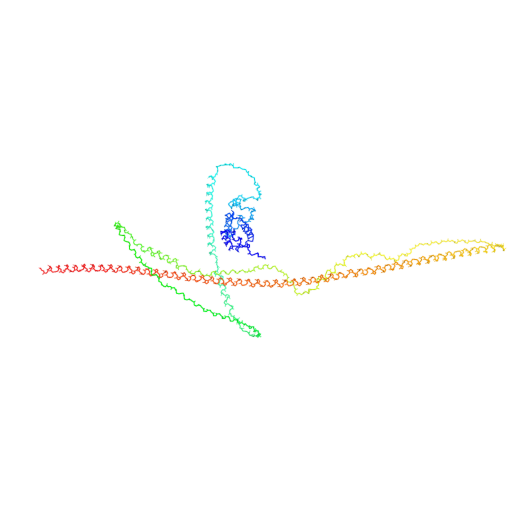00 95.38 392 GLN A N 1
ATOM 3230 C CA . GLN A 1 392 ? 51.197 10.352 -50.273 1.00 95.38 392 GLN A CA 1
ATOM 3231 C C . GLN A 1 392 ? 49.893 11.003 -49.796 1.00 95.38 392 GLN A C 1
ATOM 3233 O O . GLN A 1 392 ? 49.569 10.925 -48.615 1.00 95.38 392 GLN A O 1
ATOM 3238 N N . LYS A 1 393 ? 49.091 11.553 -50.719 1.00 94.38 393 LYS A N 1
ATOM 3239 C CA . LYS A 1 393 ? 47.790 12.156 -50.397 1.00 94.38 393 LYS A CA 1
ATOM 3240 C C . LYS A 1 393 ? 46.843 11.155 -49.726 1.00 94.38 393 LYS A C 1
ATOM 3242 O O . LYS A 1 393 ? 46.155 11.517 -48.776 1.00 94.38 393 LYS A O 1
ATOM 3247 N N . PHE A 1 394 ? 46.809 9.902 -50.185 1.00 92.81 394 PHE A N 1
ATOM 3248 C CA . PHE A 1 394 ? 46.032 8.843 -49.535 1.00 92.81 394 PHE A CA 1
ATOM 3249 C C . PHE A 1 394 ? 46.563 8.507 -48.137 1.00 92.81 394 PHE A C 1
ATOM 3251 O O . PHE A 1 394 ? 45.762 8.288 -47.229 1.00 92.81 394 PHE A O 1
ATOM 3258 N N . GLY A 1 395 ? 47.884 8.509 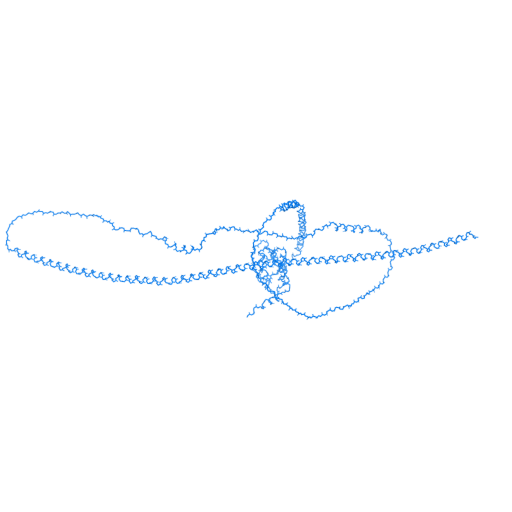-47.939 1.00 92.38 395 GLY A N 1
ATOM 3259 C CA . GLY A 1 395 ? 48.508 8.374 -46.623 1.00 92.38 395 GLY A CA 1
ATOM 3260 C C . GLY A 1 395 ? 48.081 9.488 -45.666 1.00 92.38 395 GLY A C 1
ATOM 3261 O O . GLY A 1 395 ? 47.612 9.205 -44.563 1.00 92.38 395 GLY A O 1
ATOM 3262 N N . ASP A 1 396 ? 48.142 10.740 -46.118 1.00 91.50 396 ASP A N 1
ATOM 3263 C CA . ASP A 1 396 ? 47.761 11.910 -45.324 1.00 91.50 396 ASP A CA 1
ATOM 3264 C C . ASP A 1 396 ? 46.258 11.911 -45.005 1.00 91.50 396 ASP A C 1
ATOM 3266 O O . ASP A 1 396 ? 45.868 12.133 -43.859 1.00 91.50 396 ASP A O 1
ATOM 3270 N N . MET A 1 397 ? 45.401 11.574 -45.979 1.00 89.44 397 MET A N 1
ATOM 3271 C CA . MET A 1 397 ? 43.955 11.414 -45.761 1.00 89.44 397 MET A CA 1
ATOM 3272 C C . MET A 1 397 ? 43.643 10.282 -44.775 1.00 89.44 397 MET A C 1
ATOM 3274 O O . MET A 1 397 ? 42.770 10.436 -43.923 1.00 89.44 397 MET A O 1
ATOM 3278 N N . LYS A 1 398 ? 44.368 9.158 -44.838 1.00 91.25 398 LYS A N 1
ATOM 3279 C CA . LYS A 1 398 ? 44.213 8.048 -43.886 1.00 91.25 398 LYS A CA 1
ATOM 3280 C C . LYS A 1 398 ? 44.608 8.469 -42.469 1.00 91.25 398 LYS A C 1
ATOM 3282 O O . LYS A 1 398 ? 43.895 8.153 -41.520 1.00 91.25 398 LYS A O 1
ATOM 3287 N N . MET A 1 399 ? 45.701 9.216 -42.317 1.00 84.94 399 MET A N 1
ATOM 3288 C CA . MET A 1 399 ? 46.128 9.756 -41.020 1.00 84.94 399 MET A CA 1
ATOM 3289 C C . MET A 1 399 ? 45.135 10.794 -40.479 1.00 84.94 399 MET A C 1
ATOM 3291 O O . MET A 1 399 ? 44.786 10.749 -39.298 1.00 84.94 399 MET A O 1
ATOM 3295 N N . ALA A 1 400 ? 44.626 11.677 -41.343 1.00 83.19 400 ALA A N 1
ATOM 3296 C CA . ALA A 1 400 ? 43.616 12.671 -40.992 1.00 83.19 400 ALA A CA 1
ATOM 3297 C C . ALA A 1 400 ? 42.283 12.032 -40.577 1.00 83.19 400 ALA A C 1
ATOM 3299 O O . ALA A 1 400 ? 41.686 12.494 -39.612 1.00 83.19 400 ALA A O 1
ATOM 3300 N N . ASN A 1 401 ? 41.854 10.946 -41.231 1.00 78.88 401 ASN A N 1
ATOM 3301 C CA . ASN A 1 401 ? 40.630 10.219 -40.873 1.00 78.88 401 ASN A CA 1
ATOM 3302 C C . ASN A 1 401 ? 40.780 9.368 -39.601 1.00 78.88 401 ASN A C 1
ATOM 3304 O O . ASN A 1 401 ? 39.811 9.190 -38.866 1.00 78.88 401 ASN A O 1
ATOM 3308 N N . ASN A 1 402 ? 41.981 8.869 -39.296 1.00 83.19 402 ASN A N 1
ATOM 3309 C CA . ASN A 1 402 ? 42.213 8.068 -38.089 1.00 83.19 402 ASN A CA 1
ATOM 3310 C C . ASN A 1 402 ? 42.261 8.908 -36.802 1.00 83.19 402 ASN A C 1
ATOM 3312 O O . ASN A 1 402 ? 41.912 8.410 -35.732 1.00 83.19 402 ASN A O 1
ATOM 3316 N N . LYS A 1 403 ? 42.669 10.180 -36.883 1.00 84.88 403 LYS A N 1
ATOM 3317 C CA . LYS A 1 403 ? 42.729 11.079 -35.721 1.00 84.88 403 LYS A CA 1
ATOM 3318 C C . LYS A 1 403 ? 41.362 11.303 -35.034 1.00 84.88 403 LYS A C 1
ATOM 3320 O O . LYS A 1 403 ? 41.275 11.015 -33.842 1.00 84.88 403 LYS A O 1
ATOM 3325 N N . PRO A 1 404 ? 40.283 11.723 -35.729 1.00 84.75 404 PRO A N 1
ATOM 3326 C CA . PRO A 1 404 ? 38.980 11.925 -35.098 1.00 84.75 404 PRO A CA 1
ATOM 3327 C C . PRO A 1 404 ? 38.367 10.615 -34.593 1.00 84.75 404 PRO A C 1
ATOM 3329 O O . PRO A 1 404 ? 37.622 10.630 -33.617 1.00 84.75 404 PRO A O 1
ATOM 3332 N N . LEU A 1 405 ? 38.697 9.470 -35.204 1.00 87.06 405 LEU A N 1
ATOM 3333 C CA . LEU A 1 405 ? 38.228 8.166 -34.733 1.00 87.06 405 LEU A CA 1
ATOM 3334 C C . LEU A 1 405 ? 38.810 7.818 -33.351 1.00 87.06 405 LEU A C 1
ATOM 3336 O O . LEU A 1 405 ? 38.107 7.283 -32.496 1.00 87.06 405 LEU A O 1
ATOM 3340 N N . ASN A 1 406 ? 40.075 8.165 -33.102 1.00 86.44 406 ASN A N 1
ATOM 3341 C CA . ASN A 1 406 ? 40.696 7.955 -31.794 1.00 86.44 406 ASN A CA 1
ATOM 3342 C C . ASN A 1 406 ? 40.143 8.920 -30.737 1.00 86.44 406 ASN A C 1
ATOM 3344 O O . ASN A 1 406 ? 39.845 8.487 -29.625 1.00 86.44 406 ASN A O 1
ATOM 3348 N N . ASP A 1 407 ? 39.947 10.193 -31.090 1.00 90.62 407 ASP A N 1
ATOM 3349 C CA . ASP A 1 407 ? 39.389 11.193 -30.171 1.00 90.62 407 ASP A CA 1
ATOM 3350 C C . ASP A 1 407 ? 37.939 10.854 -29.790 1.00 90.62 407 ASP A C 1
ATOM 3352 O O . ASP A 1 407 ? 37.576 10.880 -28.613 1.00 90.62 407 ASP A O 1
ATOM 3356 N N . THR A 1 408 ? 37.119 10.446 -30.764 1.00 88.94 408 THR A N 1
ATOM 3357 C CA . THR A 1 408 ? 35.751 9.972 -30.502 1.00 88.94 408 THR A CA 1
ATOM 3358 C C . THR A 1 408 ? 35.754 8.688 -29.676 1.00 88.94 408 THR A C 1
ATOM 3360 O O . THR A 1 408 ? 34.996 8.592 -28.715 1.00 88.94 408 THR A O 1
ATOM 3363 N N . SER A 1 409 ? 36.640 7.727 -29.961 1.00 92.25 409 SER A N 1
ATOM 3364 C CA . SER A 1 409 ? 36.774 6.513 -29.144 1.00 92.25 409 SER A CA 1
ATOM 3365 C C . SER A 1 409 ? 37.159 6.819 -27.691 1.00 92.25 409 SER A C 1
ATOM 3367 O O . SER A 1 409 ? 36.645 6.163 -26.787 1.00 92.25 409 SER A O 1
ATOM 3369 N N . LEU A 1 410 ? 38.036 7.800 -27.449 1.00 93.81 410 LEU A N 1
ATOM 3370 C CA . LEU A 1 410 ? 38.410 8.241 -26.100 1.00 93.81 410 LEU A CA 1
ATOM 3371 C C . LEU A 1 410 ? 37.238 8.916 -25.379 1.00 93.81 410 LEU A C 1
ATOM 3373 O O . LEU A 1 410 ? 37.004 8.639 -24.203 1.00 93.81 410 LEU A O 1
ATOM 3377 N N . GLN A 1 411 ? 36.470 9.756 -26.078 1.00 95.12 411 GLN A N 1
ATOM 3378 C CA . GLN A 1 411 ? 35.266 10.383 -25.524 1.00 95.12 411 GLN A CA 1
ATOM 3379 C C . GLN A 1 411 ? 34.204 9.344 -25.150 1.00 95.12 411 GLN A C 1
ATOM 3381 O O . GLN A 1 411 ? 33.645 9.407 -24.055 1.00 95.12 411 GLN A O 1
ATOM 3386 N N . TRP A 1 412 ? 33.964 8.355 -26.016 1.00 94.62 412 TRP A N 1
ATOM 3387 C CA . TRP A 1 412 ? 33.048 7.252 -25.725 1.00 94.62 412 TRP A CA 1
ATOM 3388 C C . TRP A 1 412 ? 33.516 6.418 -24.534 1.00 94.62 412 TRP A C 1
ATOM 3390 O O . TRP A 1 412 ? 32.706 6.098 -23.668 1.00 94.62 412 TRP A O 1
ATOM 3400 N N . GLN A 1 413 ? 34.815 6.124 -24.437 1.00 96.12 413 GLN A N 1
ATOM 3401 C CA . GLN A 1 413 ? 35.366 5.411 -23.286 1.00 96.12 413 GLN A CA 1
ATOM 3402 C C . GLN A 1 413 ? 35.160 6.198 -21.982 1.00 96.12 413 GLN A C 1
ATOM 3404 O O . GLN A 1 413 ? 34.664 5.642 -21.006 1.00 96.12 413 GLN A O 1
ATOM 3409 N N . ALA A 1 414 ? 35.444 7.504 -21.979 1.00 96.00 414 ALA A N 1
ATOM 3410 C CA . ALA A 1 414 ? 35.225 8.360 -20.814 1.00 96.00 414 ALA A CA 1
ATOM 3411 C C . ALA A 1 414 ? 33.737 8.451 -20.417 1.00 96.00 414 ALA A C 1
ATOM 3413 O O . ALA A 1 414 ? 33.403 8.467 -19.227 1.00 96.00 414 ALA A O 1
ATOM 3414 N N . ALA A 1 415 ? 32.830 8.478 -21.399 1.00 95.94 415 ALA A N 1
ATOM 3415 C CA . ALA A 1 415 ? 31.390 8.451 -21.157 1.00 95.94 415 ALA A CA 1
ATOM 3416 C C . ALA A 1 415 ? 30.945 7.119 -20.529 1.00 95.94 415 ALA A C 1
ATOM 3418 O O . ALA A 1 415 ? 30.197 7.127 -19.550 1.00 95.94 415 ALA A O 1
ATOM 3419 N N . VAL A 1 416 ? 31.447 5.988 -21.034 1.00 96.50 416 VAL A N 1
ATOM 3420 C CA . VAL A 1 416 ? 31.188 4.651 -20.474 1.00 96.50 416 VAL A CA 1
ATOM 3421 C C . VAL A 1 416 ? 31.702 4.548 -19.038 1.00 96.50 416 VAL A C 1
ATOM 3423 O O . VAL A 1 416 ? 30.966 4.098 -18.162 1.00 96.50 416 VAL A O 1
ATOM 3426 N N . ASP A 1 417 ? 32.914 5.026 -18.757 1.00 96.19 417 ASP A N 1
ATOM 3427 C CA . ASP A 1 417 ? 33.481 5.012 -17.403 1.00 96.19 417 ASP A CA 1
ATOM 3428 C C . ASP A 1 417 ? 32.661 5.882 -16.435 1.00 96.19 417 ASP A C 1
ATOM 3430 O O . ASP A 1 417 ? 32.394 5.487 -15.296 1.00 96.19 417 ASP A O 1
ATOM 3434 N N . THR A 1 418 ? 32.177 7.035 -16.907 1.00 97.38 418 THR A N 1
ATOM 3435 C CA . THR A 1 418 ? 31.290 7.917 -16.134 1.00 97.38 418 THR A CA 1
ATOM 3436 C C . THR A 1 418 ? 29.948 7.249 -15.831 1.00 97.38 418 THR A C 1
ATOM 3438 O O . THR A 1 418 ? 29.462 7.327 -14.700 1.00 97.38 418 THR A O 1
ATOM 3441 N N . LEU A 1 419 ? 29.344 6.574 -16.814 1.00 96.69 419 LEU A N 1
ATOM 3442 C CA . LEU A 1 419 ? 28.090 5.841 -16.629 1.00 96.69 419 LEU A CA 1
ATOM 3443 C C . LEU A 1 419 ? 28.263 4.654 -15.678 1.00 96.69 419 LEU A C 1
ATOM 3445 O O . LEU A 1 419 ? 27.435 4.472 -14.790 1.00 96.69 419 LEU A O 1
ATOM 3449 N N . ASN A 1 420 ? 29.361 3.905 -15.795 1.00 96.56 420 ASN A N 1
ATOM 3450 C CA . ASN A 1 420 ? 29.678 2.802 -14.888 1.00 96.56 420 ASN A CA 1
ATOM 3451 C C . ASN A 1 420 ? 29.840 3.282 -13.443 1.00 96.56 420 ASN A C 1
ATOM 3453 O O . ASN A 1 420 ? 29.324 2.646 -12.524 1.00 96.56 420 ASN A O 1
ATOM 3457 N N . LYS A 1 421 ? 30.499 4.429 -13.234 1.00 97.81 421 LYS A N 1
ATOM 3458 C CA . LYS A 1 421 ? 30.609 5.038 -11.905 1.00 97.81 421 LYS A CA 1
ATOM 3459 C C . LYS A 1 421 ? 29.235 5.416 -11.343 1.00 97.81 421 LYS A C 1
ATOM 3461 O O . LYS A 1 421 ? 28.919 5.037 -10.222 1.00 97.81 421 LYS A O 1
ATOM 3466 N N . ARG A 1 422 ? 28.390 6.088 -12.135 1.00 97.56 422 ARG A N 1
ATOM 3467 C CA . ARG A 1 422 ? 27.021 6.449 -11.716 1.00 97.56 422 ARG A CA 1
ATOM 3468 C C . ARG A 1 422 ? 26.165 5.224 -11.394 1.00 97.56 422 ARG A C 1
ATOM 3470 O O . ARG A 1 422 ? 25.405 5.256 -10.434 1.00 97.56 422 ARG A O 1
ATOM 3477 N N . LEU A 1 423 ? 26.294 4.152 -12.176 1.00 97.06 423 LEU A N 1
ATOM 3478 C CA . LEU A 1 423 ? 25.595 2.892 -11.931 1.00 97.06 423 LEU A CA 1
ATOM 3479 C C . LEU A 1 423 ? 26.031 2.259 -10.602 1.00 97.06 423 LEU A C 1
ATOM 3481 O O . LEU A 1 423 ? 25.192 1.779 -9.843 1.00 97.06 423 LEU A O 1
ATOM 3485 N N . PHE A 1 424 ? 27.332 2.283 -10.308 1.00 97.88 424 PHE A N 1
ATOM 3486 C CA . PHE A 1 424 ? 27.875 1.794 -9.044 1.00 97.88 424 PHE A CA 1
ATOM 3487 C C . PHE A 1 424 ? 27.384 2.620 -7.845 1.00 97.88 424 PHE A C 1
ATOM 3489 O O . PHE A 1 424 ? 26.909 2.043 -6.867 1.00 97.88 424 PHE A O 1
ATOM 3496 N N . ASP A 1 425 ? 27.414 3.951 -7.946 1.00 97.25 425 ASP A N 1
ATOM 3497 C CA . ASP A 1 425 ? 26.915 4.854 -6.901 1.00 97.25 425 ASP A CA 1
ATOM 3498 C C . ASP A 1 425 ? 25.408 4.633 -6.647 1.00 97.25 425 ASP A C 1
ATOM 3500 O O . ASP A 1 425 ? 24.977 4.505 -5.500 1.00 97.25 425 ASP A O 1
ATOM 3504 N N . ALA A 1 426 ? 24.608 4.480 -7.710 1.00 97.12 426 ALA A N 1
ATOM 3505 C CA . ALA A 1 426 ? 23.182 4.159 -7.603 1.00 97.12 426 ALA A CA 1
ATOM 3506 C C . ALA A 1 426 ? 22.933 2.792 -6.940 1.00 97.12 426 ALA A C 1
ATOM 3508 O O . ALA A 1 426 ? 21.986 2.632 -6.169 1.00 97.12 426 ALA A O 1
ATOM 3509 N N . HIS A 1 427 ? 23.791 1.798 -7.193 1.00 97.75 427 HIS A N 1
ATOM 3510 C CA . HIS A 1 427 ? 23.696 0.502 -6.523 1.00 97.75 427 HIS A CA 1
ATOM 3511 C C . HIS A 1 427 ? 23.979 0.622 -5.016 1.00 97.75 427 HIS A C 1
ATOM 3513 O O . HIS A 1 427 ? 23.284 -0.014 -4.215 1.00 97.75 427 HIS A O 1
ATOM 3519 N N . ILE A 1 428 ? 24.965 1.429 -4.613 1.00 97.81 428 ILE A N 1
ATOM 3520 C CA . ILE A 1 428 ? 25.238 1.699 -3.194 1.00 97.81 428 ILE A CA 1
ATOM 3521 C C . ILE A 1 428 ? 24.016 2.350 -2.544 1.00 97.81 428 ILE A C 1
ATOM 3523 O O . ILE A 1 428 ? 23.535 1.843 -1.532 1.00 97.81 428 ILE A O 1
ATOM 3527 N N . GLN A 1 429 ? 23.455 3.386 -3.169 1.00 98.19 429 GLN A N 1
ATOM 3528 C CA . GLN A 1 429 ? 22.277 4.078 -2.649 1.00 98.19 429 GLN A CA 1
ATOM 3529 C C . GLN A 1 429 ? 21.064 3.142 -2.511 1.00 98.19 429 GLN A C 1
ATOM 3531 O O . GLN A 1 429 ? 20.392 3.140 -1.482 1.00 98.19 429 GLN A O 1
ATOM 3536 N N . ASN A 1 430 ? 20.806 2.283 -3.501 1.00 96.00 430 ASN A N 1
ATOM 3537 C CA . ASN A 1 430 ? 19.731 1.289 -3.412 1.00 96.00 430 ASN A CA 1
ATOM 3538 C C . ASN A 1 430 ? 19.937 0.308 -2.251 1.00 96.00 430 ASN A C 1
ATOM 3540 O O . ASN A 1 430 ? 18.973 -0.094 -1.599 1.00 96.00 430 ASN A O 1
ATOM 3544 N N . LYS A 1 431 ? 21.187 -0.077 -1.973 1.00 98.38 431 LYS A N 1
ATOM 3545 C CA . LYS A 1 431 ? 21.515 -0.942 -0.836 1.00 98.38 431 LYS A CA 1
ATOM 3546 C C . LYS A 1 431 ? 21.265 -0.231 0.497 1.00 98.38 431 LYS A C 1
ATOM 3548 O O . LYS A 1 431 ? 20.712 -0.845 1.403 1.00 98.38 431 LYS A O 1
ATOM 3553 N N . GLU A 1 432 ? 21.639 1.041 0.610 1.00 98.12 432 GLU A N 1
ATOM 3554 C CA . GLU A 1 432 ? 21.380 1.864 1.799 1.00 98.12 432 GLU A CA 1
ATOM 3555 C C . GLU A 1 432 ? 19.877 2.019 2.057 1.00 98.12 432 GLU A C 1
ATOM 3557 O O . GLU A 1 432 ? 19.420 1.716 3.156 1.00 98.12 432 GLU A O 1
ATOM 3562 N N . LEU A 1 433 ? 19.097 2.361 1.028 1.00 97.75 433 LEU A N 1
ATOM 3563 C CA . LEU A 1 433 ? 17.636 2.459 1.128 1.00 97.75 433 LEU A CA 1
ATOM 3564 C C . LEU A 1 433 ? 16.986 1.120 1.496 1.00 97.75 433 LEU A C 1
ATOM 3566 O O . LEU A 1 433 ? 16.045 1.079 2.282 1.00 97.75 433 LEU A O 1
ATOM 3570 N N . THR A 1 434 ? 17.494 0.007 0.961 1.00 98.06 434 THR A N 1
ATOM 3571 C CA . THR A 1 434 ? 17.000 -1.333 1.321 1.00 98.06 434 THR A CA 1
ATOM 3572 C C . THR A 1 434 ? 17.235 -1.631 2.804 1.00 98.06 434 THR A C 1
ATOM 3574 O O . THR A 1 434 ? 16.350 -2.180 3.463 1.00 98.06 434 THR A O 1
ATOM 3577 N N . ASN A 1 435 ? 18.392 -1.239 3.345 1.00 97.44 435 ASN A N 1
ATOM 3578 C CA . ASN A 1 435 ? 18.683 -1.381 4.771 1.00 97.44 435 ASN A CA 1
ATOM 3579 C C . ASN A 1 435 ? 17.771 -0.485 5.621 1.00 97.44 435 ASN A C 1
ATOM 3581 O O . ASN A 1 435 ? 17.202 -0.965 6.597 1.00 97.44 435 ASN A O 1
ATOM 3585 N N . GLU A 1 436 ? 17.571 0.775 5.224 1.00 98.31 436 GLU A N 1
ATOM 3586 C CA . GLU A 1 436 ? 16.687 1.716 5.926 1.00 98.31 436 GLU A CA 1
ATOM 3587 C C . GLU A 1 436 ? 15.232 1.219 5.955 1.00 98.31 436 GLU A C 1
ATOM 3589 O O . GLU A 1 436 ? 14.583 1.240 7.001 1.00 98.31 436 GLU A O 1
ATOM 3594 N N . ILE A 1 437 ? 14.730 0.673 4.840 1.00 96.38 437 ILE A N 1
ATOM 3595 C CA . ILE A 1 437 ? 13.415 0.014 4.789 1.00 96.38 437 ILE A CA 1
ATOM 3596 C C . ILE A 1 437 ? 13.358 -1.167 5.769 1.00 96.38 437 ILE A C 1
ATOM 3598 O O . ILE A 1 437 ? 12.335 -1.366 6.424 1.00 96.38 437 ILE A O 1
ATOM 3602 N N . GLY A 1 438 ? 14.437 -1.948 5.882 1.00 97.50 438 GLY A N 1
ATOM 3603 C CA . GLY A 1 438 ? 14.548 -3.037 6.856 1.00 97.50 438 GLY A CA 1
ATOM 3604 C C . GLY A 1 438 ? 14.450 -2.548 8.305 1.00 97.50 438 GLY A C 1
ATOM 3605 O O . GLY A 1 438 ? 13.655 -3.082 9.077 1.00 97.50 438 GLY A O 1
ATOM 3606 N N . GLU A 1 439 ? 15.188 -1.494 8.657 1.00 98.25 439 GLU A N 1
ATOM 3607 C CA . GLU A 1 439 ? 15.154 -0.889 9.996 1.00 98.25 439 GLU A CA 1
ATOM 3608 C C . GLU A 1 439 ? 13.779 -0.296 10.336 1.00 98.25 439 GLU A C 1
ATOM 3610 O O . GLU A 1 439 ? 13.291 -0.440 11.459 1.00 98.25 439 GLU A O 1
ATOM 3615 N N . LEU A 1 440 ? 13.126 0.362 9.373 1.00 97.12 440 LEU A N 1
ATOM 3616 C CA . LEU A 1 440 ? 11.786 0.922 9.563 1.00 97.12 440 LEU A CA 1
ATOM 3617 C C . LEU A 1 440 ? 10.728 -0.169 9.756 1.00 97.12 440 LEU A C 1
ATOM 3619 O O . LEU A 1 440 ? 9.849 -0.008 10.603 1.00 97.12 440 LEU A O 1
ATOM 3623 N N . LYS A 1 441 ? 10.825 -1.288 9.026 1.00 97.25 441 LYS A N 1
ATOM 3624 C CA . LYS A 1 441 ? 9.955 -2.456 9.239 1.00 97.25 441 LYS A CA 1
ATOM 3625 C C . LYS A 1 441 ? 10.128 -3.031 10.643 1.00 97.25 441 LYS A C 1
ATOM 3627 O O . LYS A 1 441 ? 9.136 -3.210 11.338 1.00 97.25 441 LYS A O 1
ATOM 3632 N N . GLN A 1 442 ? 11.371 -3.213 11.094 1.00 97.75 442 GLN A N 1
ATOM 3633 C CA . GLN A 1 442 ? 11.646 -3.695 12.448 1.00 97.75 442 GLN A CA 1
ATOM 3634 C C . GLN A 1 442 ? 11.041 -2.771 13.519 1.00 97.75 442 GLN A C 1
ATOM 3636 O O . GLN A 1 442 ? 10.373 -3.244 14.435 1.00 97.75 442 GLN A O 1
ATOM 3641 N N . LYS A 1 443 ? 11.215 -1.449 13.391 1.00 98.06 443 LYS A N 1
ATOM 3642 C CA . LYS A 1 443 ? 10.620 -0.475 14.326 1.00 98.06 443 LYS A CA 1
ATOM 3643 C C . LYS A 1 443 ? 9.092 -0.519 14.331 1.00 98.06 443 LYS A C 1
ATOM 3645 O O . LYS A 1 443 ? 8.479 -0.327 15.379 1.00 98.06 443 LYS A O 1
ATOM 3650 N N . LEU A 1 444 ? 8.474 -0.744 13.172 1.00 97.38 444 LEU A N 1
ATOM 3651 C CA . LEU A 1 444 ? 7.024 -0.885 13.064 1.00 97.38 444 LEU A CA 1
ATOM 3652 C C . LEU A 1 444 ? 6.530 -2.139 13.802 1.00 97.38 444 LEU A C 1
ATOM 3654 O O . LEU A 1 444 ? 5.524 -2.071 14.509 1.00 97.38 444 LEU A O 1
ATOM 3658 N N . ASP A 1 445 ? 7.253 -3.252 13.686 1.00 96.00 445 ASP A N 1
ATOM 3659 C CA . ASP A 1 445 ? 6.935 -4.494 14.393 1.00 96.00 445 ASP A CA 1
ATOM 3660 C C . ASP A 1 445 ? 7.108 -4.338 15.912 1.00 96.00 445 ASP A C 1
ATOM 3662 O O . ASP A 1 445 ? 6.211 -4.699 16.675 1.00 96.00 445 ASP A O 1
ATOM 3666 N N . GLU A 1 446 ? 8.202 -3.713 16.360 1.00 97.69 446 GLU A N 1
ATOM 3667 C CA . GLU A 1 446 ? 8.437 -3.383 17.774 1.00 97.69 446 GLU A CA 1
ATOM 3668 C C . GLU A 1 446 ? 7.312 -2.503 18.347 1.00 97.69 446 GLU A C 1
ATOM 3670 O O . GLU A 1 446 ? 6.780 -2.786 19.425 1.00 97.69 446 GLU A O 1
ATOM 3675 N N . PHE A 1 447 ? 6.884 -1.479 17.601 1.00 97.94 447 PHE A N 1
ATOM 3676 C CA . PHE A 1 447 ? 5.766 -0.617 17.987 1.00 97.94 447 PHE A CA 1
ATOM 3677 C C . PHE A 1 447 ? 4.440 -1.386 18.085 1.00 97.94 447 PHE A C 1
ATOM 3679 O O . PHE A 1 447 ? 3.664 -1.180 19.022 1.00 97.94 447 PHE A O 1
ATOM 3686 N N . ASN A 1 448 ? 4.171 -2.295 17.145 1.00 95.25 448 ASN A N 1
ATOM 3687 C CA . ASN A 1 448 ? 2.968 -3.126 17.172 1.00 95.25 448 ASN A CA 1
ATOM 3688 C C . ASN A 1 448 ? 2.945 -4.058 18.392 1.00 95.25 448 ASN A C 1
ATOM 3690 O O . ASN A 1 448 ? 1.907 -4.161 19.050 1.00 95.25 448 ASN A O 1
ATOM 3694 N N . VAL A 1 449 ? 4.079 -4.680 18.734 1.00 97.31 449 VAL A N 1
ATOM 3695 C CA . VAL A 1 449 ? 4.213 -5.519 19.938 1.00 97.31 449 VAL A CA 1
ATOM 3696 C C . VAL A 1 449 ? 3.975 -4.695 21.204 1.00 97.31 449 VAL A C 1
ATOM 3698 O O . VAL A 1 449 ? 3.182 -5.102 22.056 1.00 97.31 449 VAL A O 1
ATOM 3701 N N . GLN A 1 450 ? 4.582 -3.508 21.311 1.00 97.81 450 GLN A N 1
ATOM 3702 C CA . GLN A 1 450 ? 4.368 -2.616 22.454 1.00 97.81 450 GLN A CA 1
ATOM 3703 C C . GLN A 1 450 ? 2.887 -2.238 22.601 1.00 97.81 450 GLN A C 1
ATOM 3705 O O . GLN A 1 450 ? 2.315 -2.346 23.686 1.00 97.81 450 GLN A O 1
ATOM 3710 N N . LYS A 1 451 ? 2.231 -1.854 21.503 1.00 97.38 451 LYS A N 1
ATOM 3711 C CA . LYS A 1 451 ? 0.811 -1.488 21.511 1.00 97.38 451 LYS A CA 1
ATOM 3712 C C . LYS A 1 451 ? -0.090 -2.657 21.918 1.00 97.38 451 LYS A C 1
ATOM 3714 O O . LYS A 1 451 ? -1.064 -2.462 22.645 1.00 97.38 451 LYS A O 1
ATOM 3719 N N . GLN A 1 452 ? 0.215 -3.875 21.468 1.00 95.94 452 GLN A N 1
ATOM 3720 C CA . GLN A 1 452 ? -0.510 -5.075 21.892 1.00 95.94 452 GLN A CA 1
ATOM 3721 C C . GLN A 1 452 ? -0.334 -5.343 23.391 1.00 95.94 452 GLN A C 1
ATOM 3723 O O . GLN A 1 452 ? -1.307 -5.678 24.069 1.00 95.94 452 GLN A O 1
ATOM 3728 N N . GLN A 1 453 ? 0.872 -5.137 23.923 1.00 97.88 453 GLN A N 1
ATOM 3729 C CA . GLN A 1 453 ? 1.151 -5.271 25.350 1.00 97.88 453 GLN A CA 1
ATOM 3730 C C . GLN A 1 453 ? 0.380 -4.233 26.182 1.00 97.88 453 GLN A C 1
ATOM 3732 O O . GLN A 1 453 ? -0.250 -4.591 27.176 1.00 97.88 453 GLN A O 1
ATOM 3737 N N . GLU A 1 454 ? 0.350 -2.968 25.754 1.00 97.19 454 GLU A N 1
ATOM 3738 C CA . GLU A 1 454 ? -0.436 -1.910 26.407 1.00 97.19 454 GLU A CA 1
ATOM 3739 C C . GLU A 1 454 ? -1.940 -2.232 26.404 1.00 97.19 454 GLU A C 1
ATOM 3741 O O . GLU A 1 454 ? -2.608 -2.120 27.435 1.00 97.19 454 GLU A O 1
ATOM 3746 N N . LEU A 1 455 ? -2.475 -2.710 25.275 1.00 96.50 455 LEU A N 1
ATOM 3747 C CA . LEU A 1 455 ? -3.871 -3.150 25.179 1.00 96.50 455 LEU A CA 1
ATOM 3748 C C . LEU A 1 455 ? -4.180 -4.325 26.116 1.00 96.50 455 LEU A C 1
ATOM 3750 O O . LEU A 1 455 ? -5.259 -4.354 26.711 1.00 96.50 455 LEU A O 1
ATOM 3754 N N . ALA A 1 456 ? -3.258 -5.277 26.272 1.00 96.75 456 ALA A N 1
ATOM 3755 C CA . ALA A 1 456 ? -3.421 -6.392 27.201 1.00 96.75 456 ALA A CA 1
ATOM 3756 C C . ALA A 1 456 ? -3.504 -5.908 28.659 1.00 96.75 456 ALA A C 1
ATOM 3758 O O . ALA A 1 456 ? -4.403 -6.326 29.390 1.00 96.75 456 ALA A O 1
ATOM 3759 N N . VAL A 1 457 ? -2.645 -4.961 29.056 1.00 98.06 457 VAL A N 1
ATOM 3760 C CA . VAL A 1 457 ? -2.670 -4.354 30.400 1.00 98.06 457 VAL A CA 1
ATOM 3761 C C . VAL A 1 457 ? -3.987 -3.615 30.656 1.00 98.06 457 VAL A C 1
ATOM 3763 O O . VAL A 1 457 ? -4.587 -3.765 31.721 1.00 98.06 457 VAL A O 1
ATOM 3766 N N . VAL A 1 458 ? -4.486 -2.848 29.679 1.00 97.25 458 VAL A N 1
ATOM 3767 C CA . VAL A 1 458 ? -5.775 -2.144 29.806 1.00 97.25 458 VAL A CA 1
ATOM 3768 C C . VAL A 1 458 ? -6.937 -3.130 29.945 1.00 97.25 458 VAL A C 1
ATOM 3770 O O . VAL A 1 458 ? -7.796 -2.936 30.807 1.00 97.25 458 VAL A O 1
ATOM 3773 N N . ARG A 1 459 ? -6.955 -4.210 29.151 1.00 97.06 459 ARG A N 1
ATOM 3774 C CA . ARG A 1 459 ? -7.975 -5.270 29.252 1.00 97.06 459 ARG A CA 1
ATOM 3775 C C . ARG A 1 459 ? -7.961 -5.944 30.622 1.00 97.06 459 ARG A C 1
ATOM 3777 O O . ARG A 1 459 ? -9.023 -6.120 31.213 1.00 97.06 459 ARG A O 1
ATOM 3784 N N . GLN A 1 460 ? -6.776 -6.264 31.142 1.00 98.31 460 GLN A N 1
ATOM 3785 C CA . GLN A 1 460 ? -6.630 -6.841 32.477 1.00 98.31 460 GLN A CA 1
ATOM 3786 C C . GLN A 1 460 ? -7.185 -5.898 33.553 1.00 98.31 460 GLN A C 1
ATOM 3788 O O . GLN A 1 460 ? -8.023 -6.303 34.356 1.00 98.31 460 GLN A O 1
ATOM 3793 N N . ARG A 1 461 ? -6.792 -4.618 33.528 1.00 98.00 461 ARG A N 1
ATOM 3794 C CA . ARG A 1 461 ? -7.262 -3.621 34.501 1.00 98.00 461 ARG A CA 1
ATOM 3795 C C . ARG A 1 461 ? -8.778 -3.424 34.452 1.00 98.00 461 ARG A C 1
ATOM 3797 O O . ARG A 1 461 ? -9.408 -3.262 35.494 1.00 98.00 461 ARG A O 1
ATOM 3804 N N . LEU A 1 462 ? -9.365 -3.438 33.256 1.00 97.81 462 LEU A N 1
ATOM 3805 C CA . LEU A 1 462 ? -10.813 -3.349 33.084 1.00 97.81 462 LEU A CA 1
ATOM 3806 C C . LEU A 1 462 ? -11.522 -4.571 33.691 1.00 97.81 462 LEU A C 1
ATOM 3808 O O . LEU A 1 462 ? -12.497 -4.409 34.420 1.00 97.81 462 LEU A O 1
ATOM 3812 N N . SER A 1 463 ? -10.994 -5.777 33.462 1.00 96.88 463 SER A N 1
ATOM 3813 C CA . SER A 1 463 ? -11.516 -7.005 34.075 1.00 96.88 463 SER A CA 1
ATOM 3814 C C . SER A 1 463 ? -11.443 -6.969 35.605 1.00 96.88 463 SER A C 1
ATOM 3816 O O . SER A 1 463 ? -12.390 -7.378 36.272 1.00 96.88 463 SER A O 1
ATOM 3818 N N . GLU A 1 464 ? -10.348 -6.461 36.177 1.00 97.75 464 GLU A N 1
ATOM 3819 C CA . GLU A 1 464 ? -10.196 -6.313 37.631 1.00 97.75 464 GLU A CA 1
ATOM 3820 C C . GLU A 1 464 ? -11.214 -5.330 38.231 1.00 97.75 464 GLU A C 1
ATOM 3822 O O . GLU A 1 464 ? -11.720 -5.567 39.328 1.00 97.75 464 GLU A O 1
ATOM 3827 N N . LEU A 1 465 ? -11.534 -4.237 37.527 1.00 98.06 465 LEU A N 1
ATOM 3828 C CA . LEU A 1 465 ? -12.558 -3.282 37.963 1.00 98.06 465 LEU A CA 1
ATOM 3829 C C . LEU A 1 465 ? -13.960 -3.897 37.941 1.00 98.06 465 LEU A C 1
ATOM 3831 O O . LEU A 1 465 ? -14.680 -3.759 38.929 1.00 98.06 465 LEU A O 1
ATOM 3835 N N . TYR A 1 466 ? -14.321 -4.620 36.877 1.00 98.12 466 TYR A N 1
ATOM 3836 C CA . TYR A 1 466 ? -15.612 -5.309 36.811 1.00 98.12 466 TYR A CA 1
ATOM 3837 C C . TYR A 1 466 ? -15.759 -6.372 37.898 1.00 98.12 466 TYR A C 1
ATOM 3839 O O . TYR A 1 466 ? -16.804 -6.449 38.541 1.00 98.12 466 TYR A O 1
ATOM 3847 N N . ASN A 1 467 ? -14.707 -7.146 38.172 1.00 97.50 467 ASN A N 1
ATOM 3848 C CA . ASN A 1 467 ? -14.735 -8.128 39.256 1.00 97.50 467 ASN A CA 1
ATOM 3849 C C . ASN A 1 467 ? -14.953 -7.455 40.622 1.00 97.50 467 ASN A C 1
ATOM 3851 O O . ASN A 1 467 ? -15.791 -7.906 41.399 1.00 97.50 467 ASN A O 1
ATOM 3855 N N . LYS A 1 468 ? -14.283 -6.324 40.886 1.00 98.25 468 LYS A N 1
ATOM 3856 C CA . LYS A 1 468 ? -14.505 -5.538 42.113 1.00 98.25 468 LYS A CA 1
ATOM 3857 C C . LYS A 1 468 ? -15.933 -5.003 42.219 1.00 98.25 468 LYS A C 1
ATOM 3859 O O . LYS A 1 468 ? -16.503 -5.021 43.305 1.00 98.25 468 LYS A O 1
ATOM 3864 N N . GLU A 1 469 ? -16.512 -4.522 41.122 1.00 98.19 469 GLU A N 1
ATOM 3865 C CA . GLU A 1 469 ? -17.901 -4.050 41.091 1.00 98.19 469 GLU A CA 1
ATOM 3866 C C . GLU A 1 469 ? -18.889 -5.181 41.396 1.00 98.19 469 GLU A C 1
ATOM 3868 O O . GLU A 1 469 ? -19.768 -5.024 42.246 1.00 98.19 469 GLU A O 1
ATOM 3873 N N . ILE A 1 470 ? -18.688 -6.349 40.781 1.00 98.00 470 ILE A N 1
ATOM 3874 C CA . ILE A 1 470 ? -19.472 -7.557 41.056 1.00 98.00 470 ILE A CA 1
ATOM 3875 C C . ILE A 1 470 ? -19.372 -7.942 42.538 1.00 98.00 470 ILE A C 1
ATOM 3877 O O . ILE A 1 470 ? -20.395 -8.234 43.162 1.00 98.00 470 ILE A O 1
ATOM 3881 N N . ASP A 1 471 ? -18.176 -7.915 43.126 1.00 98.00 471 ASP A N 1
ATOM 3882 C CA . ASP A 1 471 ? -17.976 -8.253 44.538 1.00 98.00 471 ASP A CA 1
ATOM 3883 C C . ASP A 1 471 ? -18.642 -7.242 45.480 1.00 98.00 471 ASP A C 1
ATOM 3885 O O . ASP A 1 471 ? -19.287 -7.640 46.453 1.00 98.00 471 ASP A O 1
ATOM 3889 N N . MET A 1 472 ? -18.570 -5.942 45.174 1.00 98.19 472 MET A N 1
ATOM 3890 C CA . MET A 1 472 ? -19.281 -4.906 45.933 1.00 98.19 472 MET A CA 1
ATOM 3891 C C . MET A 1 472 ? -20.800 -5.098 45.872 1.00 98.19 472 MET A C 1
ATOM 3893 O O . MET A 1 472 ? -21.473 -4.998 46.902 1.00 98.19 472 MET A O 1
ATOM 3897 N N . LEU A 1 473 ? -21.344 -5.417 44.692 1.00 98.38 473 LEU A N 1
ATOM 3898 C CA . LEU A 1 473 ? -22.768 -5.710 44.524 1.00 98.38 473 LEU A CA 1
ATOM 3899 C C . LEU A 1 473 ? -23.172 -6.948 45.328 1.00 98.38 473 LEU A C 1
ATOM 3901 O O . LEU A 1 473 ? -24.135 -6.881 46.091 1.00 98.38 473 LEU A O 1
ATOM 3905 N N . LYS A 1 474 ? -22.409 -8.047 45.246 1.00 97.88 474 LYS A N 1
ATOM 3906 C CA . LYS A 1 474 ? -22.642 -9.256 46.057 1.00 97.88 474 LYS A CA 1
ATOM 3907 C C . LYS A 1 474 ? -22.660 -8.937 47.553 1.00 97.88 474 LYS A C 1
ATOM 3909 O O . LYS A 1 474 ? -23.596 -9.325 48.247 1.00 97.88 474 LYS A O 1
ATOM 3914 N N . GLN A 1 475 ? -21.676 -8.185 48.049 1.00 98.12 475 GLN A N 1
ATOM 3915 C CA . GLN A 1 475 ? -21.618 -7.772 49.456 1.00 98.12 475 GLN A CA 1
ATOM 3916 C C . GLN A 1 475 ? -22.792 -6.868 49.858 1.00 98.12 475 GLN A C 1
ATOM 3918 O O . GLN A 1 475 ? -23.269 -6.937 50.990 1.00 98.12 475 GLN A O 1
ATOM 3923 N N . SER A 1 476 ? -23.261 -6.004 48.955 1.00 98.38 476 SER A N 1
ATOM 3924 C CA . SER A 1 476 ? -24.452 -5.180 49.180 1.00 98.38 476 SER A CA 1
ATOM 3925 C C . SER A 1 476 ? -25.719 -6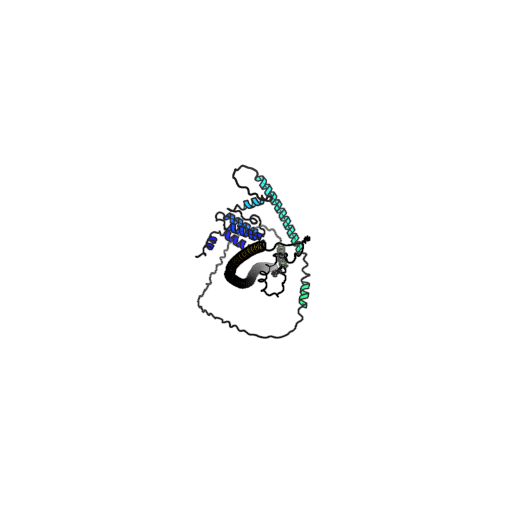.032 49.296 1.00 98.38 476 SER A C 1
ATOM 3927 O O . SER A 1 476 ? -26.504 -5.827 50.219 1.00 98.38 476 SER A O 1
ATOM 3929 N N . TYR A 1 477 ? -25.902 -7.016 48.409 1.00 98.25 477 TYR A N 1
ATOM 3930 C CA . TYR A 1 477 ? -27.035 -7.945 48.468 1.00 98.25 477 TYR A CA 1
ATOM 3931 C C . TYR A 1 477 ? -27.029 -8.787 49.744 1.00 98.25 477 TYR A C 1
ATOM 3933 O O . TYR A 1 477 ? -28.065 -8.899 50.392 1.00 98.25 477 TYR A O 1
ATOM 3941 N N . VAL A 1 478 ? -25.871 -9.328 50.142 1.00 98.44 478 VAL A N 1
ATOM 3942 C CA . VAL A 1 478 ? -25.738 -10.095 51.393 1.00 98.44 478 VAL A CA 1
ATOM 3943 C C . VAL A 1 478 ? -26.136 -9.245 52.602 1.00 98.44 478 VAL A C 1
ATOM 3945 O O . VAL A 1 478 ? -26.912 -9.707 53.432 1.00 98.44 478 VAL A O 1
ATOM 3948 N N . ARG A 1 479 ? -25.680 -7.986 52.678 1.00 98.12 479 ARG A N 1
ATOM 3949 C CA . ARG A 1 479 ? -26.087 -7.061 53.753 1.00 98.12 479 ARG A CA 1
ATOM 3950 C C . ARG A 1 479 ? -27.596 -6.823 53.773 1.00 98.12 479 ARG A C 1
ATOM 3952 O O . ARG A 1 479 ? -28.208 -6.934 54.826 1.00 98.12 479 ARG A O 1
ATOM 3959 N N . HIS A 1 480 ? -28.200 -6.571 52.614 1.00 98.38 480 HIS A N 1
ATOM 3960 C CA . HIS A 1 480 ? -29.641 -6.339 52.519 1.00 98.38 480 HIS A CA 1
ATOM 3961 C C . HIS A 1 480 ? -30.470 -7.570 52.926 1.00 98.38 480 HIS A C 1
ATOM 3963 O O . HIS A 1 480 ? -31.515 -7.426 53.555 1.00 98.38 480 HIS A O 1
ATOM 3969 N N . ILE A 1 481 ? -30.002 -8.780 52.597 1.00 98.31 481 ILE A N 1
ATOM 3970 C CA . ILE A 1 481 ? -30.626 -10.030 53.052 1.00 98.31 481 ILE A CA 1
ATOM 3971 C C . ILE A 1 481 ? -30.579 -10.118 54.581 1.00 98.31 481 ILE A C 1
ATOM 3973 O O . ILE A 1 481 ? -31.626 -10.303 55.194 1.00 98.31 481 ILE A O 1
ATOM 3977 N N . VAL A 1 482 ? -29.410 -9.898 55.193 1.00 98.38 482 VAL A N 1
ATOM 3978 C CA . VAL A 1 482 ? -29.248 -9.916 56.658 1.00 98.38 482 VAL A CA 1
ATOM 3979 C C . VAL A 1 482 ? -30.137 -8.867 57.335 1.00 98.38 482 VAL A C 1
ATOM 3981 O O . VAL A 1 482 ? -30.781 -9.156 58.340 1.00 98.38 482 VAL A O 1
ATOM 3984 N N . ASP A 1 483 ? -30.241 -7.660 56.775 1.00 98.31 483 ASP A N 1
ATOM 3985 C CA . ASP A 1 483 ? -31.120 -6.612 57.305 1.00 98.31 483 ASP A CA 1
ATOM 3986 C C . ASP A 1 483 ? -32.599 -7.024 57.266 1.00 98.31 483 ASP A C 1
ATOM 3988 O O . ASP A 1 483 ? -33.351 -6.757 58.207 1.00 98.31 483 ASP A O 1
ATOM 3992 N N . ILE A 1 484 ? -33.030 -7.689 56.189 1.00 98.25 484 ILE A N 1
ATOM 3993 C CA . ILE A 1 484 ? -34.387 -8.234 56.069 1.00 98.25 484 ILE A CA 1
ATOM 3994 C C . ILE A 1 484 ? -34.613 -9.361 57.084 1.00 98.25 484 ILE A C 1
ATOM 3996 O O . ILE A 1 484 ? -35.632 -9.354 57.774 1.00 98.25 484 ILE A O 1
ATOM 4000 N N . GLU A 1 485 ? -33.679 -10.304 57.208 1.00 97.94 485 GLU A N 1
ATOM 4001 C CA . GLU A 1 485 ? -33.750 -11.409 58.173 1.00 97.94 485 GLU A CA 1
ATOM 4002 C C . GLU A 1 485 ? -33.839 -10.894 59.615 1.00 97.94 485 GLU A C 1
ATOM 4004 O O . GLU A 1 485 ? -34.679 -11.356 60.391 1.00 97.94 485 GLU A O 1
ATOM 4009 N N . ASN A 1 486 ? -33.051 -9.872 59.954 1.00 98.06 486 ASN A N 1
ATOM 4010 C CA . ASN A 1 486 ? -33.097 -9.211 61.256 1.00 98.06 486 ASN A CA 1
ATOM 4011 C C . ASN A 1 486 ? -34.450 -8.526 61.498 1.00 98.06 486 ASN A C 1
ATOM 4013 O O . ASN A 1 486 ? -35.030 -8.678 62.572 1.00 98.06 486 ASN A O 1
ATOM 4017 N N . LYS A 1 487 ? -35.004 -7.818 60.500 1.00 98.50 487 LYS A N 1
ATOM 4018 C CA . LYS A 1 487 ? -36.347 -7.212 60.599 1.00 98.50 487 LYS A CA 1
ATOM 4019 C C . LYS A 1 487 ? -37.427 -8.265 60.847 1.00 98.50 487 LYS A C 1
ATOM 4021 O O . LYS A 1 487 ? -38.263 -8.071 61.725 1.00 98.50 487 LYS A O 1
ATOM 4026 N N . PHE A 1 488 ? -37.401 -9.379 60.115 1.00 98.50 488 PHE A N 1
ATOM 4027 C CA . PHE A 1 488 ? -38.345 -10.478 60.327 1.00 98.50 488 PHE A CA 1
ATOM 4028 C C . PHE A 1 488 ? -38.188 -11.119 61.706 1.00 98.50 488 PHE A C 1
ATOM 4030 O O . PHE A 1 488 ? -39.190 -11.370 62.370 1.00 98.50 488 PHE A O 1
ATOM 4037 N N . THR A 1 489 ? -36.953 -11.340 62.153 1.00 98.44 489 THR A N 1
ATOM 4038 C CA . THR A 1 489 ? -36.661 -11.903 63.478 1.00 98.44 489 THR A CA 1
ATOM 4039 C C . THR A 1 489 ? -37.191 -10.999 64.589 1.00 98.44 489 THR A C 1
ATOM 4041 O O . THR A 1 489 ? -37.868 -11.479 65.492 1.00 98.44 489 THR A O 1
ATOM 4044 N N . ASN A 1 490 ? -36.985 -9.684 64.482 1.00 98.19 490 ASN A N 1
ATOM 4045 C CA . ASN A 1 490 ? -37.511 -8.717 65.448 1.00 98.19 490 ASN A CA 1
ATOM 4046 C C . ASN A 1 490 ? -39.045 -8.716 65.490 1.00 98.19 490 ASN A C 1
ATOM 4048 O O . ASN A 1 490 ? -39.622 -8.711 66.573 1.00 98.19 490 ASN A O 1
ATOM 4052 N N . ILE A 1 491 ? -39.710 -8.779 64.328 1.00 98.25 491 ILE A N 1
ATOM 4053 C CA . ILE A 1 491 ? -41.176 -8.885 64.258 1.00 98.25 491 ILE A CA 1
ATOM 4054 C C . ILE A 1 491 ? -41.660 -10.187 64.912 1.00 98.25 491 ILE A C 1
ATOM 4056 O O . ILE A 1 491 ? -42.680 -10.181 65.598 1.00 98.25 491 ILE A O 1
ATOM 4060 N N . LEU A 1 492 ? -40.959 -11.308 64.704 1.00 98.12 492 LEU A N 1
ATOM 4061 C CA . LEU A 1 492 ? -41.311 -12.586 65.330 1.00 98.12 492 LEU A CA 1
ATOM 4062 C C . LEU A 1 492 ? -41.200 -12.518 66.856 1.00 98.12 492 LEU A C 1
ATOM 4064 O O . LEU A 1 492 ? -42.150 -12.919 67.525 1.00 98.12 492 LEU A O 1
ATOM 4068 N N . ILE A 1 493 ? -40.106 -11.958 67.380 1.00 98.06 493 ILE A N 1
ATOM 4069 C CA . ILE A 1 493 ? -39.899 -11.755 68.823 1.00 98.06 493 ILE A CA 1
ATOM 4070 C C . ILE A 1 493 ? -41.007 -10.865 69.401 1.00 98.06 493 ILE A C 1
ATOM 4072 O O . ILE A 1 493 ? -41.657 -11.249 70.365 1.00 98.06 493 ILE A O 1
ATOM 4076 N N . GLU A 1 494 ? -41.308 -9.728 68.764 1.00 98.31 494 GLU A N 1
ATOM 4077 C CA . GLU A 1 494 ? -42.370 -8.818 69.219 1.00 98.31 494 GLU A CA 1
ATOM 4078 C C . GLU A 1 494 ? -43.737 -9.524 69.286 1.00 98.31 494 GLU A C 1
ATOM 4080 O O . GLU A 1 494 ? -44.508 -9.343 70.231 1.00 98.31 494 GLU A O 1
ATOM 4085 N N . LYS A 1 495 ? -44.064 -10.360 68.290 1.00 98.38 495 LYS A N 1
ATOM 4086 C CA . LYS A 1 495 ? -45.310 -11.139 68.312 1.00 98.38 495 LYS A CA 1
ATOM 4087 C C . LYS A 1 495 ? -45.304 -12.207 69.396 1.00 98.38 495 LYS A C 1
ATOM 4089 O O . LYS A 1 495 ? -46.346 -12.404 70.020 1.00 98.38 495 LYS A O 1
ATOM 4094 N N . GLU A 1 496 ? -44.184 -12.885 69.607 1.00 98.38 496 GLU A N 1
ATOM 4095 C CA . GLU A 1 496 ? -44.018 -13.872 70.672 1.00 98.38 496 GLU A CA 1
ATOM 4096 C C . GLU A 1 496 ? -44.211 -13.237 72.056 1.00 98.38 496 GLU A C 1
ATOM 4098 O O . GLU A 1 496 ? -44.988 -13.761 72.854 1.00 98.38 496 GLU A O 1
ATOM 4103 N N . ASP A 1 497 ? -43.629 -12.061 72.296 1.00 98.25 497 ASP A N 1
ATOM 4104 C CA . ASP A 1 497 ? -43.798 -11.298 73.536 1.00 98.25 497 ASP A CA 1
ATOM 4105 C C . ASP A 1 497 ? -45.269 -10.933 73.784 1.00 98.25 497 ASP A C 1
ATOM 4107 O O . ASP A 1 497 ? -45.803 -11.206 74.861 1.00 98.25 497 ASP A O 1
ATOM 4111 N N . ILE A 1 498 ? -45.971 -10.423 72.762 1.00 98.31 498 ILE A N 1
ATOM 4112 C CA . ILE A 1 498 ? -47.411 -10.109 72.844 1.00 98.31 498 ILE A CA 1
ATOM 4113 C C . ILE A 1 498 ? -48.246 -11.364 73.158 1.00 98.31 498 ILE A C 1
ATOM 4115 O O . ILE A 1 498 ? -49.254 -11.292 73.868 1.00 98.31 498 ILE A O 1
ATOM 4119 N N . PHE A 1 499 ? -47.889 -12.524 72.599 1.00 98.38 499 PHE A N 1
ATOM 4120 C CA . PHE A 1 499 ? -48.586 -13.777 72.900 1.00 98.38 499 PHE A CA 1
ATOM 4121 C C . PHE A 1 499 ? -48.312 -14.257 74.324 1.00 98.38 499 PHE A C 1
ATOM 4123 O O . PHE A 1 499 ? -49.250 -14.682 75.001 1.00 98.38 499 PHE A O 1
ATOM 4130 N N . ASN A 1 500 ? -47.065 -14.164 74.783 1.00 98.25 500 ASN A N 1
ATOM 4131 C CA . ASN A 1 500 ? -46.668 -14.535 76.137 1.00 98.25 500 ASN A CA 1
ATOM 4132 C C . ASN A 1 500 ? -47.349 -13.650 77.188 1.00 98.25 500 ASN A C 1
ATOM 4134 O O . ASN A 1 500 ? -47.841 -14.171 78.188 1.00 98.25 500 ASN A O 1
ATOM 4138 N N . GLU A 1 501 ? -47.458 -12.342 76.938 1.00 98.38 501 GLU A N 1
ATOM 4139 C CA . GLU A 1 501 ? -48.207 -11.403 77.781 1.00 98.38 501 GLU A CA 1
ATOM 4140 C C . GLU A 1 501 ? -49.676 -11.831 77.911 1.00 98.38 501 GLU A C 1
ATOM 4142 O O . GLU A 1 501 ? -50.157 -12.086 79.014 1.00 98.38 501 GLU A O 1
ATOM 4147 N N . LYS A 1 502 ? -50.363 -12.064 76.784 1.00 98.38 502 LYS A N 1
ATOM 4148 C CA . LYS A 1 502 ? -51.760 -12.541 76.782 1.00 98.38 502 LYS A CA 1
ATOM 4149 C C . LYS A 1 502 ? -51.944 -13.889 77.478 1.00 98.38 502 LYS A C 1
ATOM 4151 O O . LYS A 1 502 ? -52.997 -14.149 78.063 1.00 98.38 502 LYS A O 1
ATOM 4156 N N . LEU A 1 503 ? -50.963 -14.782 77.367 1.00 98.12 503 LEU A N 1
ATOM 4157 C CA . LEU A 1 503 ? -51.001 -16.096 78.002 1.00 98.12 503 LEU A CA 1
ATOM 4158 C C . LEU A 1 503 ? -50.844 -15.973 79.522 1.00 98.12 503 LEU A C 1
ATOM 4160 O O . LEU A 1 503 ? -51.563 -16.649 80.261 1.00 98.12 503 LEU A O 1
ATOM 4164 N N . ASN A 1 504 ? -49.969 -15.077 79.983 1.00 98.12 504 ASN A N 1
ATOM 4165 C CA . ASN A 1 504 ? -49.827 -14.740 81.396 1.00 98.12 504 ASN A CA 1
ATOM 4166 C C . ASN A 1 504 ? -51.104 -14.096 81.949 1.00 98.12 504 ASN A C 1
ATOM 4168 O O . ASN A 1 504 ? -51.604 -14.566 82.969 1.00 98.12 504 ASN A O 1
ATOM 4172 N N . ASP A 1 505 ? -51.699 -13.131 81.241 1.00 98.12 505 ASP A N 1
ATOM 4173 C CA . ASP A 1 505 ? -52.984 -12.528 81.624 1.00 98.12 505 ASP A CA 1
ATOM 4174 C C . ASP A 1 505 ? -54.080 -13.591 81.793 1.00 98.12 505 ASP A C 1
ATOM 4176 O O . ASP A 1 505 ? -54.818 -13.613 82.783 1.00 98.12 505 ASP A O 1
ATOM 4180 N N . LEU A 1 506 ? -54.184 -14.518 80.833 1.00 98.12 506 LEU A N 1
ATOM 4181 C CA . LEU A 1 506 ? -55.161 -15.605 80.883 1.00 98.12 506 LEU A CA 1
ATOM 4182 C C . LEU A 1 506 ? -54.912 -16.535 82.076 1.00 98.12 506 LEU A C 1
ATOM 4184 O O . LEU A 1 506 ? -55.865 -16.956 82.739 1.00 98.12 506 LEU A O 1
ATOM 4188 N N . LYS A 1 507 ? -53.643 -16.844 82.356 1.00 98.06 507 LYS A N 1
ATOM 4189 C CA . LYS A 1 507 ? -53.235 -17.656 83.503 1.00 98.06 507 LYS A CA 1
ATOM 4190 C C . LYS A 1 507 ? -53.614 -16.977 84.818 1.00 98.06 507 LYS A C 1
ATOM 4192 O O . LYS A 1 507 ? -54.260 -17.609 85.646 1.00 98.06 507 LYS A O 1
ATOM 4197 N N . GLU A 1 508 ? -53.338 -15.683 84.970 1.00 98.12 508 GLU A N 1
ATOM 4198 C CA . GLU A 1 508 ? -53.736 -14.915 86.154 1.00 98.12 508 GLU A CA 1
ATOM 4199 C C . GLU A 1 508 ? -55.256 -14.866 86.351 1.00 98.12 508 GLU A C 1
ATOM 4201 O O . GLU A 1 508 ? -55.749 -14.906 87.482 1.00 98.12 508 GLU A O 1
ATOM 4206 N N . VAL A 1 509 ? -56.027 -14.748 85.265 1.00 98.06 509 VAL A N 1
ATOM 4207 C CA . VAL A 1 509 ? -57.496 -14.803 85.322 1.00 98.06 509 VAL A CA 1
ATOM 4208 C C . VAL A 1 509 ? -57.970 -16.183 85.785 1.00 98.06 509 VAL A C 1
ATOM 4210 O O . VAL A 1 509 ? -58.917 -16.282 86.569 1.00 98.06 509 VAL A O 1
ATOM 4213 N N . TYR A 1 510 ? -57.330 -17.252 85.313 1.00 98.00 510 TYR A N 1
ATOM 4214 C CA . TYR A 1 510 ? -57.666 -18.621 85.694 1.00 98.00 510 TYR A CA 1
ATOM 4215 C C . TYR A 1 510 ? -57.306 -18.919 87.156 1.00 98.00 510 TYR A C 1
ATOM 4217 O O . TYR A 1 510 ? -58.138 -19.445 87.896 1.00 98.00 510 TYR A O 1
ATOM 4225 N N . ASP A 1 511 ? -56.121 -18.501 87.601 1.00 97.62 511 ASP A N 1
ATOM 4226 C CA . ASP A 1 511 ? -55.660 -18.650 88.984 1.00 97.62 511 ASP A CA 1
ATOM 4227 C C . ASP A 1 511 ? -56.574 -17.895 89.961 1.00 97.62 511 ASP A C 1
ATOM 4229 O O . ASP A 1 511 ? -56.957 -18.435 91.003 1.00 97.62 511 ASP A O 1
ATOM 4233 N N . ARG A 1 512 ? -57.026 -16.685 89.593 1.00 97.12 512 ARG A N 1
ATOM 4234 C CA . ARG A 1 512 ? -58.053 -15.943 90.346 1.00 97.12 512 ARG A CA 1
ATOM 4235 C C . ARG A 1 512 ? -59.353 -16.736 90.473 1.00 97.12 512 ARG A C 1
ATOM 4237 O O . ARG A 1 512 ? -59.840 -16.920 91.585 1.00 97.12 512 ARG A O 1
ATOM 4244 N N . LYS A 1 513 ? -59.876 -17.283 89.369 1.00 97.25 513 LYS A N 1
ATOM 4245 C CA . LYS A 1 513 ? -61.098 -18.111 89.389 1.00 97.25 513 LYS A CA 1
ATOM 4246 C C . LYS A 1 513 ? -60.959 -19.349 90.274 1.00 97.25 513 LYS A C 1
ATOM 4248 O O . LYS A 1 513 ? -61.895 -19.675 90.999 1.00 97.25 513 LYS A O 1
ATOM 4253 N N . ILE A 1 514 ? -59.814 -20.033 90.237 1.00 96.50 514 ILE A N 1
ATOM 4254 C CA . ILE A 1 514 ? -59.538 -21.171 91.128 1.00 96.50 514 ILE A CA 1
ATOM 4255 C C . ILE A 1 514 ? -59.498 -20.714 92.591 1.00 96.50 514 ILE A C 1
ATOM 4257 O O . ILE A 1 514 ? -60.071 -21.373 93.464 1.00 96.50 514 ILE A O 1
ATOM 4261 N N . SER A 1 515 ? -58.846 -19.586 92.881 1.00 95.12 515 SER A N 1
ATOM 4262 C CA . SER A 1 515 ? -58.792 -19.047 94.242 1.00 95.12 515 SER A CA 1
ATOM 4263 C C . SER A 1 515 ? -60.178 -18.658 94.763 1.00 95.12 515 SER A C 1
ATOM 4265 O O . SER A 1 515 ? -60.451 -18.865 95.944 1.00 95.12 515 SER A O 1
ATOM 4267 N N . ASP A 1 516 ? -61.052 -18.121 93.917 1.00 94.88 516 ASP A N 1
ATOM 4268 C CA . ASP A 1 516 ? -62.415 -17.755 94.305 1.00 94.88 516 ASP A CA 1
ATOM 4269 C C . ASP A 1 516 ? -63.295 -18.998 94.502 1.00 94.88 516 ASP A C 1
ATOM 4271 O O . ASP A 1 516 ? -64.022 -19.096 95.491 1.00 94.88 516 ASP A O 1
ATOM 4275 N N . ALA A 1 517 ? -63.170 -19.997 93.621 1.00 93.38 517 ALA A N 1
ATOM 4276 C CA . ALA A 1 517 ? -63.873 -21.273 93.750 1.00 93.38 517 ALA A CA 1
ATOM 4277 C C . ALA A 1 517 ? -63.450 -22.052 95.007 1.00 93.38 517 ALA A C 1
ATOM 4279 O O . ALA A 1 517 ? -64.297 -22.619 95.692 1.00 93.38 517 ALA A O 1
ATOM 4280 N N . SER A 1 518 ? -62.156 -22.056 95.345 1.00 92.81 518 SER A N 1
ATOM 4281 C CA . SER A 1 518 ? -61.665 -22.727 96.555 1.00 92.81 518 SER A CA 1
ATOM 4282 C C . SER A 1 518 ? -62.171 -22.056 97.836 1.00 92.81 518 SER A C 1
ATOM 4284 O O . SER A 1 518 ? -62.577 -22.761 98.755 1.00 92.81 518 SER A O 1
ATOM 4286 N N . LYS A 1 519 ? -62.258 -20.719 97.889 1.00 91.25 519 LYS A N 1
ATOM 4287 C CA . LYS A 1 519 ? -62.869 -19.997 99.024 1.00 91.25 519 LYS A CA 1
ATOM 4288 C C . LYS A 1 519 ? -64.352 -20.332 99.210 1.00 91.25 519 LYS A C 1
ATOM 4290 O O . LYS A 1 519 ? -64.794 -20.466 100.346 1.00 91.25 519 LYS A O 1
ATOM 4295 N N . GLY A 1 520 ? -65.098 -20.498 98.117 1.00 82.81 520 GLY A N 1
ATOM 4296 C CA . GLY A 1 520 ? -66.525 -20.833 98.154 1.00 82.81 520 GLY A CA 1
ATOM 4297 C C . GLY A 1 520 ? -66.854 -22.252 98.634 1.00 82.81 520 GLY A C 1
ATOM 4298 O O . GLY A 1 520 ? -67.999 -22.505 98.976 1.00 82.81 520 GLY A O 1
ATOM 4299 N N . ILE A 1 521 ? -65.885 -23.175 98.670 1.00 79.75 521 ILE A N 1
ATOM 4300 C CA . ILE A 1 521 ? -66.089 -24.553 99.161 1.00 79.75 521 ILE A CA 1
ATOM 4301 C C . ILE A 1 521 ? -65.880 -24.658 100.688 1.00 79.75 521 ILE A C 1
ATOM 4303 O O . ILE A 1 521 ? -66.383 -25.588 101.313 1.00 79.75 521 ILE A O 1
ATOM 4307 N N . PHE A 1 522 ? -65.146 -23.717 101.297 1.00 67.12 522 PHE A N 1
ATOM 4308 C CA . PHE A 1 522 ? -64.837 -23.701 102.738 1.00 67.12 522 PHE A CA 1
ATOM 4309 C C . PHE A 1 522 ? -65.712 -22.740 103.568 1.00 67.12 522 PHE A C 1
ATOM 4311 O O . PHE A 1 522 ? -65.486 -22.609 104.771 1.00 67.12 522 PHE A O 1
ATOM 4318 N N . SER A 1 523 ? -66.682 -22.064 102.944 1.00 52.12 523 SER A N 1
ATOM 4319 C CA . SER A 1 523 ? -67.775 -21.334 103.615 1.00 52.12 523 SER A CA 1
ATOM 4320 C C . SER A 1 523 ? -69.068 -22.117 103.462 1.00 52.12 523 SER A C 1
ATOM 4322 O O . SER A 1 523 ? -69.853 -22.124 104.434 1.00 52.12 523 SER A O 1
#

Sequence (523 aa):
MDSKSDDEDIDKKLDVEFRRILRIIKIYIPCIMNLNYLTSYRVWLEKLSEIDSSEKEERNRYLLELCRQIQDGILEVPFTQPPLRGPLPPFEDVLRINKLSGEQPYLIPEVSPVKQSANENVKQKEVNFIQKAVLNKEKQNQGQIQVENYFRDVSKNNDLSRYENNIKKQSKAAMVNNPSIVQRPRTSHKKRTQNTVIK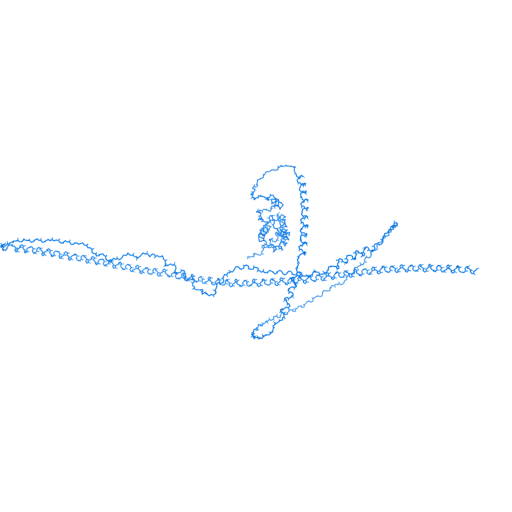TDTVINDSFRFPETSKVVVHETEEIYLSNSTKNQQRYPTNNTYLQRQQQQNASYYEQQPEQFQNVVYYEAHEPESLYLPIPEATKNSKPQKILKSMRQQHNQDQEDDSSWYDLSEISKTVSKLESGDSARSFECPERETVTRNKIHKACDNKISDLMNIITELKNHHLNLTAKAEMVVRNLSEEIKLLKHKVQKFGDMKMANNKPLNDTSLQWQAAVDTLNKRLFDAHIQNKELTNEIGELKQKLDEFNVQKQQELAVVRQRLSELYNKEIDMLKQSYVRHIVDIENKFTNILIEKEDIFNEKLNDLKEVYDRKISDASKGIFS

Foldseek 3Di:
DDPPPPVVVLVVQADPLLVVLVVLQVVLLVVQPDPLLNVLVVLLNVVLSPDHPVCNVQSSVVSVVVSVCSVVSHDDPPSSDHADPDDDDRPVVRVVVVVVCVDDDDDDDDDDDDDDDDDDDPPVVVVVVVVVVVVVVVVVVVVVVVVVVVVVVVVVPDPPVVPVVVVVVVVVVPPDDDDDDDDDDDDDDDDDDDDDDDDDDDDDDDDDDDDDDDDDDDDDDDDDDDDDDDDDDDDDPDPPVVVVVVVVVVVVVVVPDDDDPPDPPDPPPDDPPPPDDDPDDDDPDDDPDDPVVPVVPPPPPDDDDPDDDDDPPDDDDDDDDDDDDDDDDDDDDDDDDDPCVVVVVVVVVVVVVVVVVVVVVVVVVVVVVVVVVVVVVVVVVVVVVVVVVVVVVVVVVVVVVVVVVVVVVVVVVVVVVVVVVVVVVVVVVVVVVVVVVVVVVVVVVVVVVVVVVVVVVVVVVVVVVVVVVVVVVVVVVVVVVVVVVVVVVVVVVVVVVVVVVVVVVVVVVVVVVVVVVVVVVVD